Protein AF-A0A7V4FZF6-F1 (afdb_monomer_lite)

Sequence (382 aa):
MSPEEKLYRQLHELSMNMWWAWNPSVIKLFRDLDPEGFRASKHNPLKVVKSLTPERVRALAQDAALRARADRVYREFHAYVSPNAHTWAQTEAAPLRVRPVAYFSAEFGIHESLPIYSGGLGVLAGDHIKTASDLGLALVAVGLFYRESYFRQQIDAEGYQHAEYVTASEEFLAATRKLGPDGRPVMIHLPLGRERLFAQVWQVNVGRNQLLLLDTDVESNTPENRKLSARLYFGDQHTRIRQELLLGVGGIRALRASGIEWSGLHLNEGHSAFATLEYARLRMEETGADFWSVAQDVAQSTVFTNVSLRSPMFFIARATAPMLPAWVVPTKINSTLSRGSTQMGFTWKPLCTLRDGVIGSDCFAIHITDSRVNCLNDTRMI

Structure (mmCIF, N/CA/C/O backbone):
data_AF-A0A7V4FZF6-F1
#
_entry.id   AF-A0A7V4FZF6-F1
#
loop_
_atom_site.group_PDB
_atom_site.id
_atom_site.type_symbol
_atom_site.label_atom_id
_atom_site.label_alt_id
_atom_site.label_comp_id
_atom_site.label_asym_id
_atom_site.label_entity_id
_atom_site.label_seq_id
_atom_site.pdbx_PDB_ins_code
_atom_site.Cartn_x
_atom_site.Cartn_y
_atom_site.Cartn_z
_atom_site.occupancy
_atom_site.B_iso_or_equiv
_atom_site.auth_seq_id
_atom_site.auth_comp_id
_atom_site.auth_asym_id
_atom_site.auth_atom_id
_atom_site.pdbx_PDB_model_num
ATOM 1 N N . MET A 1 1 ? -5.448 -0.684 -31.779 1.00 84.44 1 MET A N 1
ATOM 2 C CA . MET A 1 1 ? -4.282 -0.472 -30.905 1.00 84.44 1 MET A CA 1
ATOM 3 C C . MET A 1 1 ? -3.060 -0.946 -31.662 1.00 84.44 1 MET A C 1
ATOM 5 O O . MET A 1 1 ? -3.049 -2.098 -32.092 1.00 84.44 1 MET A O 1
ATOM 9 N N . SER A 1 2 ? -2.106 -0.055 -31.906 1.00 92.94 2 SER A N 1
ATOM 10 C CA . SER A 1 2 ? -0.858 -0.388 -32.592 1.00 92.94 2 SER A CA 1
ATOM 11 C C . SER A 1 2 ? 0.021 -1.320 -31.729 1.00 92.94 2 SER A C 1
ATOM 13 O O . SER A 1 2 ? -0.226 -1.456 -30.523 1.00 92.94 2 SER A O 1
ATOM 15 N N . PRO A 1 3 ? 1.039 -1.997 -32.297 1.00 92.94 3 PRO A N 1
ATOM 16 C CA . PRO A 1 3 ? 1.979 -2.800 -31.513 1.00 92.94 3 PRO A CA 1
ATOM 17 C C . PRO A 1 3 ? 2.702 -2.002 -30.419 1.00 92.94 3 PRO A C 1
ATOM 19 O O . PRO A 1 3 ? 2.937 -2.536 -29.336 1.00 92.94 3 PRO A O 1
ATOM 22 N N . GLU A 1 4 ? 3.021 -0.733 -30.684 1.00 95.44 4 GLU A N 1
ATOM 23 C CA . GLU A 1 4 ? 3.663 0.181 -29.734 1.00 95.44 4 GLU A CA 1
ATOM 24 C C . GLU A 1 4 ? 2.740 0.510 -28.562 1.00 95.44 4 GLU A C 1
ATOM 26 O O . GLU A 1 4 ? 3.126 0.348 -27.404 1.00 95.44 4 GLU A O 1
ATOM 31 N N . GLU A 1 5 ? 1.503 0.918 -28.863 1.00 95.38 5 GLU A N 1
ATOM 32 C CA . GLU A 1 5 ? 0.486 1.236 -27.858 1.00 95.38 5 GLU A CA 1
ATOM 33 C C . GLU A 1 5 ? 0.194 0.021 -26.973 1.00 95.38 5 GLU A C 1
ATOM 35 O O . GLU A 1 5 ? 0.101 0.140 -25.750 1.00 95.38 5 GLU A O 1
ATOM 40 N N . LYS A 1 6 ? 0.099 -1.167 -27.588 1.00 96.62 6 LYS A N 1
ATOM 41 C CA . LYS A 1 6 ? -0.104 -2.429 -26.874 1.00 96.62 6 LYS A CA 1
ATOM 42 C C . LYS A 1 6 ? 1.040 -2.698 -25.898 1.00 96.62 6 LYS A C 1
ATOM 44 O O . LYS A 1 6 ? 0.777 -2.940 -24.722 1.00 96.62 6 LYS A O 1
ATOM 49 N N . LEU A 1 7 ? 2.285 -2.660 -26.379 1.00 96.81 7 LEU A N 1
ATOM 50 C CA . LEU A 1 7 ? 3.464 -2.958 -25.568 1.00 96.81 7 LEU A CA 1
ATOM 51 C C . LEU A 1 7 ? 3.586 -1.974 -24.402 1.00 96.81 7 LEU A C 1
ATOM 53 O O . LEU A 1 7 ? 3.726 -2.400 -23.257 1.00 96.81 7 LEU A O 1
ATOM 57 N N . TYR A 1 8 ? 3.487 -0.671 -24.675 1.00 97.19 8 TYR A N 1
ATOM 58 C CA . TYR A 1 8 ? 3.593 0.352 -23.638 1.00 97.19 8 TYR A CA 1
ATOM 59 C C . TYR A 1 8 ? 2.521 0.173 -22.562 1.00 97.19 8 TYR A C 1
ATOM 61 O O . TYR A 1 8 ? 2.835 0.170 -21.374 1.00 97.19 8 TYR A O 1
ATOM 69 N N . ARG A 1 9 ? 1.265 -0.057 -22.967 1.00 97.25 9 ARG A N 1
ATOM 70 C CA . ARG A 1 9 ? 0.163 -0.303 -22.033 1.00 97.25 9 ARG A CA 1
ATOM 71 C C . ARG A 1 9 ? 0.424 -1.518 -21.141 1.00 97.25 9 ARG A C 1
ATOM 73 O O . ARG A 1 9 ? 0.229 -1.426 -19.933 1.00 97.25 9 ARG A O 1
ATOM 80 N N . GLN A 1 10 ? 0.879 -2.634 -21.712 1.00 97.75 10 GLN A N 1
ATOM 81 C CA . GLN A 1 10 ? 1.191 -3.845 -20.945 1.00 97.75 10 GLN A CA 1
ATOM 82 C C . GLN A 1 10 ? 2.297 -3.596 -19.918 1.00 97.75 10 GLN A C 1
ATOM 84 O O . GLN A 1 10 ? 2.154 -3.971 -18.756 1.00 97.75 10 GLN A O 1
ATOM 89 N N . LEU A 1 11 ? 3.383 -2.941 -20.336 1.00 97.81 11 LEU A N 1
ATOM 90 C CA . LEU A 1 11 ? 4.498 -2.600 -19.455 1.00 97.81 11 LEU A CA 1
ATOM 91 C C . LEU A 1 11 ? 4.063 -1.640 -18.343 1.00 97.81 11 LEU A C 1
ATOM 93 O O . LEU A 1 11 ? 4.408 -1.849 -17.182 1.00 97.81 11 LEU A O 1
ATOM 97 N N . HIS A 1 12 ? 3.264 -0.626 -18.675 1.00 97.50 12 HIS A N 1
ATOM 98 C CA . HIS A 1 12 ? 2.734 0.317 -17.699 1.00 97.50 12 HIS A CA 1
ATOM 99 C C . HIS A 1 12 ? 1.838 -0.383 -16.668 1.00 97.50 12 HIS A C 1
ATOM 101 O O . HIS A 1 12 ? 2.064 -0.245 -15.468 1.00 97.50 12 HIS A O 1
ATOM 107 N N . GLU A 1 13 ? 0.865 -1.188 -17.100 1.00 97.69 13 GLU A N 1
ATOM 108 C CA . GLU A 1 13 ? -0.014 -1.926 -16.184 1.00 97.69 13 GLU A CA 1
ATOM 109 C C . GLU A 1 13 ? 0.764 -2.900 -15.284 1.00 97.69 13 GLU A C 1
ATOM 111 O O . GLU A 1 13 ? 0.524 -2.931 -14.077 1.00 97.69 13 GLU A O 1
ATOM 116 N N . LEU A 1 14 ? 1.745 -3.628 -15.835 1.00 98.19 14 LEU A N 1
ATOM 117 C CA . LEU A 1 14 ? 2.634 -4.491 -15.048 1.00 98.19 14 LEU A CA 1
ATOM 118 C C . LEU A 1 14 ? 3.447 -3.694 -14.022 1.00 98.19 14 LEU A C 1
ATOM 120 O O . LEU A 1 14 ? 3.648 -4.173 -12.912 1.00 98.19 14 LEU A O 1
ATOM 124 N N . SER A 1 15 ? 3.897 -2.483 -14.361 1.00 97.62 15 SER A N 1
ATOM 125 C CA . SER A 1 15 ? 4.677 -1.634 -13.450 1.00 97.62 15 SER A CA 1
ATOM 126 C C . SER A 1 15 ? 3.854 -1.046 -12.295 1.00 97.62 15 SER A C 1
ATOM 128 O O . SER A 1 15 ? 4.404 -0.771 -11.228 1.00 97.62 15 SER A O 1
ATOM 130 N N . MET A 1 16 ? 2.537 -0.900 -12.482 1.00 97.56 16 MET A N 1
ATOM 131 C CA . MET A 1 16 ? 1.608 -0.318 -11.503 1.00 97.56 16 MET A CA 1
ATOM 132 C C . MET A 1 16 ? 1.084 -1.318 -10.459 1.00 97.56 16 MET A C 1
ATOM 134 O O . MET A 1 16 ? 0.382 -0.917 -9.530 1.00 97.56 16 MET A O 1
ATOM 138 N N . ASN A 1 17 ? 1.400 -2.610 -10.581 1.00 98.12 17 ASN A N 1
ATOM 139 C CA . ASN A 1 17 ? 1.066 -3.621 -9.578 1.00 98.12 17 ASN A CA 1
ATOM 140 C C . ASN A 1 17 ? 2.342 -4.252 -9.023 1.00 98.12 17 ASN A C 1
ATOM 142 O O . ASN A 1 17 ? 3.091 -4.880 -9.761 1.00 98.12 17 ASN A O 1
ATOM 146 N N . MET A 1 18 ? 2.551 -4.160 -7.710 1.00 97.75 18 MET A N 1
ATOM 147 C CA . MET A 1 18 ? 3.770 -4.607 -7.032 1.00 97.75 18 MET A CA 1
ATOM 148 C C . MET A 1 18 ? 4.037 -6.116 -7.132 1.00 97.75 18 MET A C 1
ATOM 150 O O . MET A 1 18 ? 5.087 -6.543 -6.668 1.00 97.75 18 MET A O 1
ATOM 154 N N . TRP A 1 19 ? 3.162 -6.922 -7.751 1.00 97.75 19 TRP A N 1
ATOM 155 C CA . TRP A 1 19 ? 3.433 -8.332 -8.078 1.00 97.75 19 TRP A CA 1
ATOM 156 C C . TRP A 1 19 ? 4.779 -8.543 -8.772 1.00 97.75 19 TRP A C 1
ATOM 158 O O . TRP A 1 19 ? 5.448 -9.554 -8.558 1.00 97.75 19 TRP A O 1
ATOM 168 N N . TRP A 1 20 ? 5.218 -7.561 -9.566 1.00 97.06 20 TRP A N 1
ATOM 169 C CA . TRP A 1 20 ? 6.539 -7.591 -10.181 1.00 97.06 20 TRP A CA 1
ATOM 170 C C . TRP A 1 20 ? 7.672 -7.747 -9.157 1.00 97.06 20 TRP A C 1
ATOM 172 O O . TRP A 1 20 ? 8.691 -8.333 -9.497 1.00 97.06 20 TRP A O 1
ATOM 182 N N . ALA A 1 21 ? 7.510 -7.284 -7.914 1.00 96.44 21 ALA A N 1
ATOM 183 C CA . ALA A 1 21 ? 8.571 -7.256 -6.906 1.00 96.44 21 ALA A CA 1
ATOM 184 C C . ALA A 1 21 ? 9.007 -8.648 -6.422 1.00 96.44 21 ALA A C 1
ATOM 186 O O . ALA A 1 21 ? 10.107 -8.781 -5.892 1.00 96.44 21 ALA A O 1
ATOM 187 N N . TRP A 1 22 ? 8.182 -9.682 -6.610 1.00 96.56 22 TRP A N 1
ATOM 188 C CA . TRP A 1 22 ? 8.540 -11.072 -6.294 1.00 96.56 22 TRP A CA 1
ATOM 189 C C . TRP A 1 22 ? 8.319 -12.035 -7.463 1.00 96.56 22 TRP A C 1
ATOM 191 O O . TRP A 1 22 ? 8.412 -13.247 -7.286 1.00 96.56 22 TRP A O 1
ATOM 201 N N . ASN A 1 23 ? 8.076 -11.518 -8.674 1.00 97.44 23 ASN A N 1
ATOM 202 C CA . ASN A 1 23 ? 7.951 -12.333 -9.878 1.00 97.44 23 ASN A CA 1
ATOM 203 C C . ASN A 1 23 ? 9.214 -12.228 -10.761 1.00 97.44 23 ASN A C 1
ATOM 205 O O . ASN A 1 23 ? 9.406 -11.216 -11.447 1.00 97.44 23 ASN A O 1
ATOM 209 N N . PRO A 1 24 ? 10.053 -13.281 -10.837 1.00 96.44 24 PRO A N 1
ATOM 210 C CA . PRO A 1 24 ? 11.297 -13.249 -11.609 1.00 96.44 24 PRO A CA 1
ATOM 211 C C . PRO A 1 24 ? 11.111 -12.957 -13.103 1.00 96.44 24 PRO A C 1
ATOM 213 O O . PRO A 1 24 ? 11.955 -12.292 -13.708 1.00 96.44 24 PRO A O 1
ATOM 216 N N . SER A 1 25 ? 10.013 -13.424 -13.708 1.00 96.25 25 SER A N 1
ATOM 217 C CA . SER A 1 25 ? 9.720 -13.205 -15.129 1.00 96.25 25 SER A CA 1
ATOM 218 C C . SER A 1 25 ? 9.435 -11.735 -15.425 1.00 96.25 25 SER A C 1
ATOM 220 O O . SER A 1 25 ? 9.904 -11.215 -16.439 1.00 96.25 25 SER A O 1
ATOM 222 N N . VAL A 1 26 ? 8.712 -11.054 -14.531 1.00 96.94 26 VAL A N 1
ATOM 223 C CA . VAL A 1 26 ? 8.414 -9.623 -14.666 1.00 96.94 26 VAL A CA 1
ATOM 224 C C . VAL A 1 26 ? 9.675 -8.787 -14.426 1.00 96.94 26 VAL A C 1
ATOM 226 O O . VAL A 1 26 ? 9.982 -7.903 -15.223 1.00 96.94 26 VAL A O 1
ATOM 229 N N . ILE A 1 27 ? 10.463 -9.106 -13.390 1.00 96.44 27 ILE A N 1
ATOM 230 C CA . ILE A 1 27 ? 11.740 -8.421 -13.107 1.00 96.44 27 ILE A CA 1
ATOM 231 C C . ILE A 1 27 ? 12.683 -8.532 -14.307 1.00 96.44 27 ILE A C 1
ATOM 233 O O . ILE A 1 27 ? 13.298 -7.546 -14.715 1.00 96.44 27 ILE A O 1
ATOM 237 N N . LYS A 1 28 ? 12.807 -9.734 -14.884 1.00 96.19 28 LYS A N 1
ATOM 238 C CA . LYS A 1 28 ? 13.642 -9.959 -16.065 1.00 96.19 28 LYS A CA 1
ATOM 239 C C . LYS A 1 28 ? 13.146 -9.150 -17.262 1.00 96.19 28 LYS A C 1
ATOM 241 O O . LYS A 1 28 ? 13.963 -8.539 -17.938 1.00 96.19 28 LYS A O 1
ATOM 246 N N . LEU A 1 29 ? 11.829 -9.099 -17.489 1.00 96.81 29 LEU A N 1
ATOM 247 C CA . LEU A 1 29 ? 11.247 -8.300 -18.567 1.00 96.81 29 LEU A CA 1
ATOM 248 C C . LEU A 1 29 ? 11.692 -6.836 -18.476 1.00 96.81 29 LEU A C 1
ATOM 250 O O . LEU A 1 29 ? 12.232 -6.332 -19.452 1.00 96.81 29 LEU A O 1
ATOM 254 N N . PHE A 1 30 ? 11.531 -6.182 -17.320 1.00 96.75 30 PHE A N 1
ATOM 255 C CA . PHE A 1 30 ? 11.910 -4.771 -17.156 1.00 96.75 30 PHE A CA 1
ATOM 256 C C . PHE A 1 30 ? 13.418 -4.532 -17.228 1.00 96.75 30 PHE A C 1
ATOM 258 O O . PHE A 1 30 ? 13.849 -3.552 -17.832 1.00 96.75 30 PHE A O 1
ATOM 265 N N . ARG A 1 31 ? 14.220 -5.444 -16.672 1.00 94.94 31 ARG A N 1
ATOM 266 C CA . ARG A 1 31 ? 15.683 -5.389 -16.776 1.00 94.94 31 ARG A CA 1
ATOM 267 C C . ARG A 1 31 ? 16.157 -5.441 -18.226 1.00 94.94 31 ARG A C 1
ATOM 269 O O . ARG A 1 31 ? 17.085 -4.726 -18.574 1.00 94.94 31 ARG A O 1
ATOM 276 N N . ASP A 1 32 ? 15.525 -6.267 -19.057 1.00 91.94 32 ASP A N 1
ATOM 277 C CA . ASP A 1 32 ? 15.916 -6.452 -20.456 1.00 91.94 32 ASP A CA 1
ATOM 278 C C . ASP A 1 32 ? 15.483 -5.273 -21.358 1.00 91.94 32 ASP A C 1
ATOM 280 O O . ASP A 1 32 ? 16.021 -5.123 -22.454 1.00 91.94 32 ASP A O 1
ATOM 284 N N . LEU A 1 33 ? 14.533 -4.425 -20.928 1.00 93.19 33 LEU A N 1
ATOM 285 C CA . LEU A 1 33 ? 14.129 -3.227 -21.686 1.00 93.19 33 LEU A CA 1
ATOM 286 C C . LEU A 1 33 ? 15.242 -2.175 -21.730 1.00 93.19 33 LEU A C 1
ATOM 288 O O . LEU A 1 33 ? 15.509 -1.581 -22.782 1.00 93.19 33 LEU A O 1
ATOM 292 N N . ASP A 1 34 ? 15.845 -1.940 -20.567 1.00 92.50 34 ASP A N 1
ATOM 293 C CA . ASP A 1 34 ? 16.907 -0.968 -20.331 1.00 92.50 34 ASP A CA 1
ATOM 294 C C . ASP A 1 34 ? 17.693 -1.368 -19.064 1.00 92.50 34 ASP A C 1
ATOM 296 O O . ASP A 1 34 ? 17.324 -0.975 -17.952 1.00 92.50 34 ASP A O 1
ATOM 300 N N . PRO A 1 35 ? 18.761 -2.180 -19.193 1.00 93.44 35 PRO A N 1
ATOM 301 C CA . PRO A 1 35 ? 19.527 -2.653 -18.042 1.00 93.44 35 PRO A CA 1
ATOM 302 C C . PRO A 1 35 ? 20.170 -1.531 -17.222 1.00 93.44 35 PRO A C 1
ATOM 304 O O . PRO A 1 35 ? 20.305 -1.663 -16.003 1.00 93.44 35 PRO A O 1
ATOM 307 N N . GLU A 1 36 ? 20.587 -0.444 -17.874 1.00 93.88 36 GLU A N 1
ATOM 308 C CA . GLU A 1 36 ? 21.226 0.695 -17.215 1.00 93.88 36 GLU A CA 1
ATOM 309 C C . GLU A 1 36 ? 20.186 1.563 -16.514 1.00 93.88 36 GLU A C 1
ATOM 311 O O . GLU A 1 36 ? 20.330 1.828 -15.318 1.00 93.88 36 GLU A O 1
ATOM 316 N N . GLY A 1 37 ? 19.092 1.904 -17.202 1.00 93.38 37 GLY A N 1
ATOM 317 C CA . GLY A 1 37 ? 17.958 2.613 -16.612 1.00 93.38 37 GLY A CA 1
ATOM 318 C C . GLY A 1 37 ? 17.338 1.846 -15.443 1.00 93.38 37 GLY A C 1
ATOM 319 O O . GLY A 1 37 ? 17.031 2.436 -14.405 1.00 93.38 37 GLY A O 1
ATOM 320 N N . PHE A 1 38 ? 17.236 0.517 -15.536 1.00 94.62 38 PHE A N 1
ATOM 321 C CA . PHE A 1 38 ? 16.729 -0.311 -14.443 1.00 94.62 38 PHE A CA 1
ATOM 322 C C . PHE A 1 38 ? 17.627 -0.231 -13.201 1.00 94.62 38 PHE A C 1
ATOM 324 O O . PHE A 1 38 ? 17.110 0.014 -12.111 1.00 94.62 38 PHE A O 1
ATOM 331 N N . ARG A 1 39 ? 18.959 -0.324 -13.342 1.00 94.06 39 ARG A N 1
ATOM 332 C CA . ARG A 1 39 ? 19.893 -0.128 -12.213 1.00 94.06 39 ARG A CA 1
ATOM 333 C C . ARG A 1 39 ? 19.836 1.300 -11.663 1.00 94.06 39 ARG A C 1
ATOM 335 O O . ARG A 1 39 ? 19.697 1.484 -10.456 1.00 94.06 39 ARG A O 1
ATOM 342 N N . ALA A 1 40 ? 19.886 2.308 -12.536 1.00 92.25 40 ALA A N 1
ATOM 343 C CA . ALA A 1 40 ? 19.861 3.721 -12.150 1.00 92.25 40 ALA A CA 1
ATOM 344 C C . ALA A 1 40 ? 18.563 4.111 -11.421 1.00 92.25 40 ALA A C 1
ATOM 346 O O . ALA A 1 40 ? 18.566 4.946 -10.517 1.00 92.25 40 ALA A O 1
ATOM 347 N N . SER A 1 41 ? 17.448 3.464 -11.765 1.00 91.44 41 SER A N 1
ATOM 348 C CA . SER A 1 41 ? 16.143 3.693 -11.141 1.00 91.44 41 SER A CA 1
ATOM 349 C C . SER A 1 41 ? 15.970 3.060 -9.754 1.00 91.44 41 SER A C 1
ATOM 351 O O . SER A 1 41 ? 14.911 3.263 -9.150 1.00 91.44 41 SER A O 1
ATOM 353 N N . LYS A 1 42 ? 16.976 2.321 -9.252 1.00 90.38 42 LYS A N 1
ATOM 354 C CA . LYS A 1 42 ? 16.853 1.390 -8.114 1.00 90.38 42 LYS A CA 1
ATOM 355 C C . LYS A 1 42 ? 15.764 0.345 -8.366 1.00 90.38 42 LYS A C 1
ATOM 357 O O . LYS A 1 42 ? 14.795 0.224 -7.618 1.00 90.38 42 LYS A O 1
ATOM 362 N N . HIS A 1 43 ? 15.878 -0.313 -9.518 1.00 94.38 43 HIS A N 1
ATOM 363 C CA . HIS A 1 43 ? 15.018 -1.417 -9.934 1.00 94.38 43 HIS A CA 1
ATOM 364 C C . HIS A 1 43 ? 13.519 -1.075 -9.916 1.00 94.38 43 HIS A C 1
ATOM 366 O O . HIS A 1 43 ? 12.700 -1.929 -9.592 1.00 94.38 43 HIS A O 1
ATOM 372 N N . ASN A 1 44 ? 13.142 0.169 -10.244 1.00 94.81 44 ASN A N 1
ATOM 373 C CA . ASN A 1 44 ? 11.750 0.620 -10.278 1.00 94.81 44 ASN A CA 1
ATOM 374 C C . ASN A 1 44 ? 11.201 0.515 -11.716 1.00 94.81 44 ASN A C 1
ATOM 376 O O . ASN A 1 44 ? 11.546 1.348 -12.561 1.00 94.81 44 ASN A O 1
ATOM 380 N N . PRO A 1 45 ? 10.308 -0.450 -12.012 1.00 96.25 45 PRO A N 1
ATOM 381 C CA . PRO A 1 45 ? 9.746 -0.625 -13.347 1.00 96.25 45 PRO A CA 1
ATOM 382 C C . PRO A 1 45 ? 9.005 0.595 -13.883 1.00 96.25 45 PRO A C 1
ATOM 384 O O . PRO A 1 45 ? 9.105 0.894 -15.069 1.00 96.25 45 PRO A O 1
ATOM 387 N N . LEU A 1 46 ? 8.282 1.322 -13.028 1.00 96.12 46 LEU A N 1
ATOM 388 C CA . LEU A 1 46 ? 7.492 2.477 -13.450 1.00 96.12 46 LEU A CA 1
ATOM 389 C C . LEU A 1 46 ? 8.398 3.615 -13.927 1.00 96.12 46 LEU A C 1
ATOM 391 O O . LEU A 1 46 ? 8.099 4.252 -14.934 1.00 96.12 46 LEU A O 1
ATOM 395 N N . LYS A 1 47 ? 9.539 3.826 -13.255 1.00 95.31 47 LYS A N 1
ATOM 396 C CA . LYS A 1 47 ? 10.568 4.771 -13.719 1.00 95.31 47 LYS A CA 1
ATOM 397 C C . LYS A 1 47 ? 11.101 4.383 -15.092 1.00 95.31 47 LYS A C 1
ATOM 399 O O . LYS A 1 47 ? 11.149 5.242 -15.963 1.00 95.31 47 LYS A O 1
ATOM 404 N N . VAL A 1 48 ? 11.438 3.104 -15.290 1.00 95.56 48 VAL A N 1
ATOM 405 C CA . VAL A 1 48 ? 11.928 2.605 -16.586 1.00 95.56 48 VAL A CA 1
ATOM 406 C C . VAL A 1 48 ? 10.893 2.817 -17.684 1.00 95.56 48 VAL A C 1
ATOM 408 O O . VAL A 1 48 ? 11.230 3.328 -18.742 1.00 95.56 48 VAL A O 1
ATOM 411 N N . VAL A 1 49 ? 9.625 2.472 -17.446 1.00 95.88 49 VAL A N 1
ATOM 412 C CA . VAL A 1 49 ? 8.559 2.647 -18.448 1.00 95.88 49 VAL A CA 1
ATOM 413 C C . VAL A 1 49 ? 8.349 4.119 -18.789 1.00 95.88 49 VAL A C 1
ATOM 415 O O . VAL A 1 49 ? 8.217 4.459 -19.964 1.00 95.88 49 VAL A O 1
ATOM 418 N N . LYS A 1 50 ? 8.339 4.998 -17.783 1.00 94.56 50 LYS A N 1
ATOM 419 C CA . LYS A 1 50 ? 8.159 6.440 -17.985 1.00 94.56 50 LYS A CA 1
ATOM 420 C C . LYS A 1 50 ? 9.347 7.112 -18.670 1.00 94.56 50 LYS A C 1
ATOM 422 O O . LYS A 1 50 ? 9.147 8.127 -19.325 1.00 94.56 50 LYS A O 1
ATOM 427 N N . SER A 1 51 ? 10.553 6.553 -18.565 1.00 93.56 51 SER A N 1
ATOM 428 C CA . SER A 1 51 ? 11.735 7.084 -19.250 1.00 93.56 51 SER A CA 1
ATOM 429 C C . SER A 1 51 ? 11.859 6.644 -20.714 1.00 93.56 51 SER A C 1
ATOM 431 O O . SER A 1 51 ? 12.743 7.134 -21.415 1.00 93.56 51 SER A O 1
ATOM 433 N N . LEU A 1 52 ? 11.009 5.732 -21.208 1.00 93.44 52 LEU A N 1
ATOM 434 C CA . LEU A 1 52 ? 11.050 5.302 -22.609 1.00 93.44 52 LEU A CA 1
ATOM 435 C C . LEU A 1 52 ? 10.537 6.407 -23.540 1.00 93.44 52 LEU A C 1
ATOM 437 O O . LEU A 1 52 ? 9.387 6.832 -23.448 1.00 93.44 52 LEU A O 1
ATOM 441 N N . THR A 1 53 ? 11.363 6.811 -24.505 1.00 94.75 53 THR A N 1
ATOM 442 C CA . THR A 1 53 ? 10.937 7.720 -25.577 1.00 94.75 53 THR A CA 1
ATOM 443 C C . THR A 1 53 ? 10.026 7.008 -26.588 1.00 94.75 53 THR A C 1
ATOM 445 O O . THR A 1 53 ? 10.127 5.785 -26.752 1.00 94.75 53 THR A O 1
ATOM 448 N N . PRO A 1 54 ? 9.171 7.733 -27.336 1.00 94.69 54 PRO A N 1
ATOM 449 C CA . PRO A 1 54 ? 8.358 7.142 -28.404 1.00 94.69 54 PRO A CA 1
ATOM 450 C C . PRO A 1 54 ? 9.183 6.370 -29.447 1.00 94.69 54 PRO A C 1
ATOM 452 O O . PRO A 1 54 ? 8.748 5.342 -29.965 1.00 94.69 54 PRO A O 1
ATOM 455 N N . GLU A 1 55 ? 10.396 6.831 -29.752 1.00 95.19 55 GLU A N 1
ATOM 456 C CA . GLU A 1 55 ? 11.353 6.165 -30.645 1.00 95.19 55 GLU A CA 1
ATOM 457 C C . GLU A 1 55 ? 11.813 4.833 -30.050 1.00 95.19 55 GLU A C 1
ATOM 459 O O . GLU A 1 55 ? 11.845 3.815 -30.746 1.00 95.19 55 GLU A O 1
ATOM 464 N N . ARG A 1 56 ? 12.125 4.816 -28.747 1.00 94.56 56 ARG A N 1
ATOM 465 C CA . ARG A 1 56 ? 12.547 3.603 -28.048 1.00 94.56 56 ARG A CA 1
ATOM 466 C C . ARG A 1 56 ? 11.416 2.582 -27.978 1.00 94.56 56 ARG A C 1
ATOM 468 O O . ARG A 1 56 ? 11.667 1.409 -28.236 1.00 94.56 56 ARG A O 1
ATOM 475 N N . VAL A 1 57 ? 10.182 3.009 -27.699 1.00 95.00 57 VAL A N 1
ATOM 476 C CA . VAL A 1 57 ? 9.007 2.117 -27.710 1.00 95.00 57 VAL A CA 1
ATOM 477 C C . VAL A 1 57 ? 8.788 1.524 -29.103 1.00 95.00 57 VAL A C 1
ATOM 479 O O . VAL A 1 57 ? 8.593 0.315 -29.212 1.00 95.00 57 VAL A O 1
ATOM 482 N N . ARG A 1 58 ? 8.892 2.331 -30.170 1.00 95.19 58 ARG A N 1
ATOM 483 C CA . ARG A 1 58 ? 8.814 1.851 -31.563 1.00 95.19 58 ARG A CA 1
ATOM 484 C C . ARG A 1 58 ? 9.863 0.782 -31.865 1.00 95.19 58 ARG A C 1
ATOM 486 O O . ARG A 1 58 ? 9.521 -0.265 -32.405 1.00 95.19 58 ARG A O 1
ATOM 493 N N . ALA A 1 59 ? 11.116 1.008 -31.471 1.00 94.81 59 ALA A N 1
ATOM 494 C CA . ALA A 1 59 ? 12.189 0.032 -31.660 1.00 94.81 59 ALA A CA 1
ATOM 495 C C . ALA A 1 59 ? 11.935 -1.271 -30.877 1.00 94.81 59 ALA A C 1
ATOM 497 O O . ALA A 1 59 ? 12.051 -2.362 -31.429 1.00 94.81 59 ALA A O 1
ATOM 498 N N . LEU A 1 60 ? 11.525 -1.171 -29.608 1.00 94.56 60 LEU A N 1
ATOM 499 C CA . LEU A 1 60 ? 11.196 -2.331 -28.770 1.00 94.56 60 LEU A CA 1
ATOM 500 C C . LEU A 1 60 ? 9.993 -3.118 -29.318 1.00 94.56 60 LEU A C 1
ATOM 502 O O . LEU A 1 60 ? 9.975 -4.345 -29.260 1.00 94.56 60 LEU A O 1
ATOM 506 N N . ALA A 1 61 ? 9.003 -2.434 -29.893 1.00 94.88 61 ALA A N 1
ATOM 507 C CA . ALA A 1 61 ? 7.832 -3.065 -30.497 1.00 94.88 61 ALA A CA 1
ATOM 508 C C . ALA A 1 61 ? 8.154 -3.852 -31.783 1.00 94.88 61 ALA A C 1
ATOM 510 O O . ALA A 1 61 ? 7.364 -4.709 -32.183 1.00 94.88 61 ALA A O 1
ATOM 511 N N . GLN A 1 62 ? 9.304 -3.610 -32.420 1.00 95.06 62 GLN A N 1
ATOM 512 C CA . GLN A 1 62 ? 9.767 -4.397 -33.569 1.00 95.06 62 GLN A CA 1
ATOM 513 C C . GLN A 1 62 ? 10.423 -5.723 -33.148 1.00 95.06 62 GLN A C 1
ATOM 515 O O . GLN A 1 62 ? 10.411 -6.680 -33.924 1.00 95.06 62 GLN A O 1
ATOM 520 N N . ASP A 1 63 ? 10.912 -5.838 -31.908 1.00 95.25 63 ASP A N 1
ATOM 521 C CA . ASP A 1 63 ? 11.467 -7.083 -31.369 1.00 95.25 63 ASP A CA 1
ATOM 522 C C . ASP A 1 63 ? 10.343 -8.101 -31.083 1.00 95.25 63 ASP A C 1
ATOM 524 O O . ASP A 1 63 ? 9.574 -8.008 -30.118 1.00 95.25 63 ASP A O 1
ATOM 528 N N . ALA A 1 64 ? 10.235 -9.112 -31.949 1.00 94.75 64 ALA A N 1
ATOM 529 C CA . ALA A 1 64 ? 9.251 -10.183 -31.816 1.00 94.75 64 ALA A CA 1
ATOM 530 C C . ALA A 1 64 ? 9.456 -11.032 -30.548 1.00 94.75 64 ALA A C 1
ATOM 532 O O . ALA A 1 64 ? 8.474 -11.457 -29.934 1.00 94.75 64 ALA A O 1
ATOM 533 N N . ALA A 1 65 ? 10.704 -11.254 -30.127 1.00 95.00 65 ALA A N 1
ATOM 534 C CA . ALA A 1 65 ? 11.008 -12.048 -28.945 1.00 95.00 65 ALA A CA 1
ATOM 535 C C . ALA A 1 65 ? 10.622 -11.299 -27.665 1.00 95.00 65 ALA A C 1
ATOM 537 O O . ALA A 1 65 ? 10.058 -11.903 -26.749 1.00 95.00 65 ALA A O 1
ATOM 538 N N . LEU A 1 66 ? 10.883 -9.990 -27.596 1.00 94.81 66 LEU A N 1
ATOM 539 C CA . LEU A 1 66 ? 10.442 -9.150 -26.482 1.00 94.81 66 LEU A CA 1
ATOM 540 C C . LEU A 1 66 ? 8.916 -9.111 -26.381 1.00 94.81 66 LEU A C 1
ATOM 542 O O . LEU A 1 66 ? 8.378 -9.360 -25.302 1.00 94.81 66 LEU A O 1
ATOM 546 N N . ARG A 1 67 ? 8.213 -8.868 -27.495 1.00 95.19 67 ARG A N 1
ATOM 547 C CA . ARG A 1 67 ? 6.741 -8.856 -27.508 1.00 95.19 67 ARG A CA 1
ATOM 548 C C . ARG A 1 67 ? 6.146 -10.180 -27.047 1.00 95.19 67 ARG A C 1
ATOM 550 O O . ARG A 1 67 ? 5.239 -10.176 -26.223 1.00 95.19 67 ARG A O 1
ATOM 557 N N . ALA A 1 68 ? 6.686 -11.309 -27.507 1.00 96.12 68 ALA A N 1
ATOM 558 C CA . ALA A 1 68 ? 6.233 -12.626 -27.064 1.00 96.12 68 ALA A CA 1
ATOM 559 C C . ALA A 1 68 ? 6.430 -12.832 -25.550 1.00 96.12 68 ALA A C 1
ATOM 561 O O . ALA A 1 68 ? 5.562 -13.404 -24.886 1.00 96.12 68 ALA A O 1
ATOM 562 N N . ARG A 1 69 ? 7.543 -12.340 -24.979 1.00 96.44 69 ARG A N 1
ATOM 563 C CA . ARG A 1 69 ? 7.767 -12.358 -23.522 1.00 96.44 69 ARG A CA 1
ATOM 564 C C . ARG A 1 69 ? 6.779 -11.453 -22.785 1.00 96.44 69 ARG A C 1
ATOM 566 O O . ARG A 1 69 ? 6.191 -11.911 -21.809 1.00 96.44 69 ARG A O 1
ATOM 573 N N . ALA A 1 70 ? 6.571 -10.224 -23.257 1.00 97.31 70 ALA A N 1
ATOM 574 C CA . ALA A 1 70 ? 5.617 -9.284 -22.668 1.00 97.31 70 ALA A CA 1
ATOM 575 C C . ALA A 1 70 ? 4.188 -9.850 -22.686 1.00 97.31 70 ALA A C 1
ATOM 577 O O . ALA A 1 70 ? 3.532 -9.883 -21.650 1.00 97.31 70 ALA A O 1
ATOM 578 N N . ASP A 1 71 ? 3.744 -10.407 -23.816 1.00 97.81 71 ASP A N 1
ATOM 579 C CA . ASP A 1 71 ? 2.434 -11.050 -23.953 1.00 97.81 71 ASP A CA 1
ATOM 580 C C . ASP A 1 71 ? 2.270 -12.265 -23.031 1.00 97.81 71 ASP A C 1
ATOM 582 O O . ASP A 1 71 ? 1.187 -12.501 -22.491 1.00 97.81 71 ASP A O 1
ATOM 586 N N . ARG A 1 72 ? 3.327 -13.062 -22.838 1.00 98.00 72 ARG A N 1
ATOM 587 C CA . ARG A 1 72 ? 3.297 -14.189 -21.899 1.00 98.00 72 ARG A CA 1
ATOM 588 C C . ARG A 1 72 ? 3.150 -13.702 -20.457 1.00 98.00 72 ARG A C 1
ATOM 590 O O . ARG A 1 72 ? 2.205 -14.109 -19.792 1.00 98.00 72 ARG A O 1
ATOM 597 N N . VAL A 1 73 ? 4.031 -12.806 -20.013 1.00 98.00 73 VAL A N 1
ATOM 598 C CA . VAL A 1 73 ? 4.027 -12.266 -18.642 1.00 98.00 73 VAL A CA 1
ATOM 599 C C . VAL A 1 73 ? 2.722 -11.530 -18.339 1.00 98.00 73 VAL A C 1
ATOM 601 O O . VAL A 1 73 ? 2.162 -11.674 -17.259 1.00 98.00 73 VAL A O 1
ATOM 604 N N . TYR A 1 74 ? 2.190 -10.784 -19.305 1.00 98.25 74 TYR A N 1
ATOM 605 C CA . TYR A 1 74 ? 0.922 -10.082 -19.153 1.00 98.25 74 TYR A CA 1
ATOM 606 C C . TYR A 1 74 ? -0.266 -11.049 -19.019 1.00 98.25 74 TYR A C 1
ATOM 608 O O . TYR A 1 74 ? -1.147 -10.831 -18.191 1.00 98.25 74 TYR A O 1
ATOM 616 N N . ARG A 1 75 ? -0.282 -12.163 -19.769 1.00 98.12 75 ARG A N 1
ATOM 617 C CA . ARG A 1 75 ? -1.287 -13.225 -19.576 1.00 98.12 75 ARG A CA 1
ATOM 618 C C . ARG A 1 75 ? -1.153 -13.911 -18.219 1.00 98.12 75 ARG A C 1
ATOM 620 O O . ARG A 1 75 ? -2.170 -14.152 -17.579 1.00 98.12 75 ARG A O 1
ATOM 627 N N . GLU A 1 76 ? 0.071 -14.201 -17.779 1.00 97.50 76 GLU A N 1
ATOM 628 C CA . GLU A 1 76 ? 0.337 -14.759 -16.446 1.00 97.50 76 GLU A CA 1
ATOM 629 C C . GLU A 1 76 ? -0.159 -13.815 -15.343 1.00 97.50 76 GLU A C 1
ATOM 631 O O . GLU A 1 76 ? -0.828 -14.266 -14.418 1.00 97.50 76 GLU A O 1
ATOM 636 N N . PHE A 1 77 ? 0.090 -12.508 -15.475 1.00 98.19 77 PHE A N 1
ATOM 637 C CA . PHE A 1 77 ? -0.411 -11.491 -14.552 1.00 98.19 77 PHE A CA 1
ATOM 638 C C . PHE A 1 77 ? -1.936 -11.504 -14.463 1.00 98.19 77 PHE A C 1
ATOM 640 O O . PHE A 1 77 ? -2.479 -11.614 -13.369 1.00 98.19 77 PHE A O 1
ATOM 647 N N . HIS A 1 78 ? -2.632 -11.448 -15.601 1.00 97.62 78 HIS A N 1
ATOM 648 C CA . HIS A 1 78 ? -4.099 -11.455 -15.624 1.00 97.62 78 HIS A CA 1
ATOM 649 C C . HIS A 1 78 ? -4.698 -12.767 -15.120 1.00 97.62 78 HIS A C 1
ATOM 651 O O . HIS A 1 78 ? -5.721 -12.745 -14.440 1.00 97.62 78 HIS A O 1
ATOM 657 N N . ALA A 1 79 ? -4.055 -13.905 -15.393 1.00 96.50 79 ALA A N 1
ATOM 658 C CA . ALA A 1 79 ? -4.442 -15.185 -14.808 1.00 96.50 79 ALA A CA 1
ATOM 659 C C . ALA A 1 79 ? -4.230 -15.194 -13.287 1.00 96.50 79 ALA A C 1
ATOM 661 O O . ALA A 1 79 ? -5.076 -15.702 -12.555 1.00 96.50 79 ALA A O 1
ATOM 662 N N . TYR A 1 80 ? -3.136 -14.593 -12.808 1.00 96.62 80 TYR A N 1
ATOM 663 C CA . TYR A 1 80 ? -2.851 -14.442 -11.388 1.00 96.62 80 TYR A CA 1
ATOM 664 C C . TYR A 1 80 ? -3.908 -13.558 -10.713 1.00 96.62 80 TYR A C 1
ATOM 666 O O . TYR A 1 80 ? -4.615 -14.042 -9.836 1.00 96.62 80 TYR A O 1
ATOM 674 N N . VAL A 1 81 ? -4.096 -12.303 -11.130 1.00 95.75 81 VAL A N 1
ATOM 675 C CA . VAL A 1 81 ? -5.019 -11.371 -10.448 1.00 95.75 81 VAL A CA 1
ATOM 676 C C . VAL A 1 81 ? -6.504 -11.641 -10.705 1.00 95.75 81 VAL A C 1
ATOM 678 O O . VAL A 1 81 ? -7.354 -10.962 -10.131 1.00 95.75 81 VAL A O 1
ATOM 681 N N . SER A 1 82 ? -6.839 -12.616 -11.553 1.00 93.75 82 SER A N 1
ATOM 682 C CA . SER A 1 82 ? -8.226 -12.954 -11.865 1.00 93.75 82 SER A CA 1
ATOM 683 C C . SER A 1 82 ? -9.021 -13.316 -10.600 1.00 93.75 82 SER A C 1
ATOM 685 O O . SER A 1 82 ? -8.579 -14.171 -9.829 1.00 93.75 82 SER A O 1
ATOM 687 N N . PRO A 1 83 ? -10.246 -12.782 -10.420 1.00 85.31 83 PRO A N 1
ATOM 688 C CA . PRO A 1 83 ? -11.159 -13.223 -9.360 1.00 85.31 83 PRO A CA 1
ATOM 689 C C . PRO A 1 83 ? -11.533 -14.714 -9.432 1.00 85.31 83 PRO A C 1
ATOM 691 O O . PRO A 1 83 ? -12.001 -15.279 -8.442 1.00 85.31 83 PRO A O 1
ATOM 694 N N . ASN A 1 84 ? -11.330 -15.335 -10.600 1.00 85.44 84 ASN A N 1
ATOM 695 C CA . ASN A 1 84 ? -11.605 -16.746 -10.882 1.00 85.44 84 ASN A CA 1
ATOM 696 C C . ASN A 1 84 ? -10.337 -17.620 -10.834 1.00 85.44 84 ASN A C 1
ATOM 698 O O . ASN A 1 84 ? -10.364 -18.766 -11.284 1.00 85.44 84 ASN A O 1
ATOM 702 N N . ALA A 1 85 ? -9.209 -17.081 -10.359 1.00 87.31 85 ALA A N 1
ATOM 703 C CA . ALA A 1 85 ? -7.984 -17.852 -10.197 1.00 87.31 85 ALA A CA 1
ATOM 704 C C . ALA A 1 85 ? -8.181 -18.967 -9.159 1.00 87.31 85 ALA A C 1
ATOM 706 O O . ALA A 1 85 ? -8.706 -18.714 -8.078 1.00 87.31 85 ALA A O 1
ATOM 707 N N . HIS A 1 86 ? -7.701 -20.172 -9.480 1.00 88.06 86 HIS A N 1
ATOM 708 C CA . HIS A 1 86 ? -7.729 -21.330 -8.587 1.00 88.06 86 HIS A CA 1
ATOM 709 C C . HIS A 1 86 ? -6.649 -21.182 -7.517 1.00 88.06 86 HIS A C 1
ATOM 711 O O . HIS A 1 86 ? -5.501 -21.572 -7.726 1.00 88.06 86 HIS A O 1
ATOM 717 N N . THR A 1 87 ? -7.001 -20.559 -6.395 1.00 91.38 87 THR A N 1
ATOM 718 C CA . THR A 1 87 ? -6.087 -20.338 -5.268 1.00 91.38 87 THR A CA 1
ATOM 719 C C . THR A 1 87 ? -6.415 -21.256 -4.095 1.00 91.38 87 THR A C 1
ATOM 721 O O . THR A 1 87 ? -7.529 -21.760 -3.977 1.00 91.38 87 THR A O 1
ATOM 724 N N . TRP A 1 88 ? -5.459 -21.436 -3.182 1.00 92.44 88 TRP A N 1
ATOM 725 C CA . TRP A 1 88 ? -5.682 -22.190 -1.944 1.00 92.44 88 TRP A CA 1
ATOM 726 C C . TRP A 1 88 ? -6.859 -21.627 -1.131 1.00 92.44 88 TRP A C 1
ATOM 728 O O . TRP A 1 88 ? -7.726 -22.368 -0.679 1.00 92.44 88 TRP A O 1
ATOM 738 N N . ALA A 1 89 ? -6.964 -20.299 -1.015 1.00 87.69 89 ALA A N 1
ATOM 739 C CA . ALA A 1 89 ? -8.067 -19.670 -0.294 1.00 87.69 89 ALA A CA 1
ATOM 740 C C . ALA A 1 89 ? -9.435 -19.896 -0.958 1.00 87.69 89 ALA A C 1
ATOM 742 O O . ALA A 1 89 ? -10.459 -19.813 -0.281 1.00 87.69 89 ALA A O 1
ATOM 743 N N . GLN A 1 90 ? -9.479 -20.184 -2.265 1.00 83.38 90 GLN A N 1
ATOM 744 C CA . GLN A 1 90 ? -10.729 -20.533 -2.933 1.00 83.38 90 GLN A CA 1
ATOM 745 C C . GLN A 1 90 ? -11.288 -21.867 -2.428 1.00 83.38 90 GLN A C 1
ATOM 747 O O . GLN A 1 90 ? -12.509 -21.990 -2.336 1.00 83.38 90 GLN A O 1
ATOM 752 N N . THR A 1 91 ? -10.428 -22.836 -2.107 1.00 85.06 91 THR A N 1
ATOM 753 C CA . THR A 1 91 ? -10.852 -24.158 -1.627 1.00 85.06 91 THR A CA 1
ATOM 754 C C . THR A 1 91 ? -10.996 -24.185 -0.109 1.00 85.06 91 THR A C 1
ATOM 756 O O . THR A 1 91 ? -12.024 -24.631 0.390 1.00 85.06 91 THR A O 1
ATOM 759 N N . GLU A 1 92 ? -10.025 -23.629 0.620 1.00 86.69 92 GLU A N 1
ATOM 760 C CA . GLU A 1 92 ? -9.926 -23.806 2.077 1.00 86.69 92 GLU A CA 1
ATOM 761 C C . GLU A 1 92 ? -10.465 -22.627 2.902 1.00 86.69 92 GLU A C 1
ATOM 763 O O . GLU A 1 92 ? -10.752 -22.778 4.087 1.00 86.69 92 GLU A O 1
ATOM 768 N N . ALA A 1 93 ? -10.600 -21.435 2.310 1.00 79.56 93 ALA A N 1
ATOM 769 C CA . ALA A 1 93 ? -10.900 -20.202 3.046 1.00 79.56 93 ALA A CA 1
ATOM 770 C C . ALA A 1 93 ? -11.997 -19.352 2.382 1.00 79.56 93 ALA A C 1
ATOM 772 O O . ALA A 1 93 ? -11.991 -18.121 2.468 1.00 79.56 93 ALA A O 1
ATOM 773 N N . ALA A 1 94 ? -12.969 -20.007 1.740 1.00 74.56 94 ALA A N 1
ATOM 774 C CA . ALA A 1 94 ? -14.050 -19.346 1.011 1.00 74.56 94 ALA A CA 1
ATOM 775 C C . ALA A 1 94 ? -14.794 -18.248 1.812 1.00 74.56 94 ALA A C 1
ATOM 777 O O . ALA A 1 94 ? -15.055 -17.196 1.220 1.00 74.56 94 ALA A O 1
ATOM 778 N N . PRO A 1 95 ? -15.083 -18.394 3.127 1.00 71.75 95 PRO A N 1
ATOM 779 C CA . PRO A 1 95 ? -15.736 -17.334 3.903 1.00 71.75 95 PRO A CA 1
ATOM 780 C C . PRO A 1 95 ? -14.940 -16.023 3.957 1.00 71.75 95 PRO A C 1
ATOM 782 O O . PRO A 1 95 ? -15.528 -14.943 3.905 1.00 71.75 95 PRO A O 1
ATOM 785 N N . LEU A 1 96 ? -13.603 -16.100 3.983 1.00 68.19 96 LEU A N 1
ATOM 786 C CA . LEU A 1 96 ? -12.737 -14.918 4.016 1.00 68.19 96 LEU A CA 1
ATOM 787 C C . LEU A 1 96 ? -12.747 -14.146 2.689 1.00 68.19 96 LEU A C 1
ATOM 789 O O . LEU A 1 96 ? -12.315 -13.002 2.660 1.00 68.19 96 LEU A O 1
ATOM 793 N N . ARG A 1 97 ? -13.276 -14.713 1.594 1.00 70.12 97 ARG A N 1
ATOM 794 C CA . ARG A 1 97 ? -13.372 -14.017 0.298 1.00 70.12 97 ARG A CA 1
ATOM 795 C C . ARG A 1 97 ? -14.447 -12.935 0.259 1.00 70.12 97 ARG A C 1
ATOM 797 O O . ARG A 1 97 ? -14.353 -12.040 -0.575 1.00 70.12 97 ARG A O 1
ATOM 804 N N . VAL A 1 98 ? -15.476 -13.030 1.105 1.00 76.56 98 VAL A N 1
ATOM 805 C CA . VAL A 1 98 ? -16.616 -12.096 1.074 1.00 76.56 98 VAL A CA 1
ATOM 806 C C . VAL A 1 98 ? -16.225 -10.742 1.659 1.00 76.56 98 VAL A C 1
ATOM 808 O O . VAL A 1 98 ? -16.625 -9.702 1.142 1.00 76.56 98 VAL A O 1
ATOM 811 N N . ARG A 1 99 ? -15.433 -10.757 2.734 1.00 88.19 99 ARG A N 1
ATOM 812 C CA . ARG A 1 99 ? -14.962 -9.564 3.436 1.00 88.19 99 ARG A CA 1
ATOM 813 C C . ARG A 1 99 ? -13.501 -9.764 3.837 1.00 88.19 99 ARG A C 1
ATOM 815 O O . ARG A 1 99 ? -13.232 -10.681 4.620 1.00 88.19 99 ARG A O 1
ATOM 822 N N . PRO A 1 100 ? -12.566 -8.936 3.343 1.00 92.69 100 PRO A N 1
ATOM 823 C CA . PRO A 1 100 ? -11.155 -9.092 3.661 1.00 92.69 100 PRO A CA 1
ATOM 824 C C . PRO A 1 100 ? -10.863 -8.943 5.157 1.00 92.69 100 PRO A C 1
ATOM 826 O O . PRO A 1 100 ? -11.610 -8.308 5.905 1.00 92.69 100 PRO A O 1
ATOM 829 N N . VAL A 1 101 ? -9.722 -9.483 5.583 1.00 95.12 101 VAL A N 1
ATOM 830 C CA . VAL A 1 101 ? -9.100 -9.106 6.859 1.00 95.12 101 VAL A CA 1
ATOM 831 C C . VAL A 1 101 ? -8.426 -7.747 6.686 1.00 95.12 101 VAL A C 1
ATOM 833 O O . VAL A 1 101 ? -7.693 -7.537 5.716 1.00 95.12 101 VAL A O 1
ATOM 836 N N . ALA A 1 102 ? -8.659 -6.826 7.621 1.00 97.88 102 ALA A N 1
ATOM 837 C CA . ALA A 1 102 ? -7.982 -5.539 7.641 1.00 97.88 102 ALA A CA 1
ATOM 838 C C . ALA A 1 102 ? -6.668 -5.648 8.431 1.00 97.88 102 ALA A C 1
ATOM 840 O O . ALA A 1 102 ? -6.673 -5.796 9.653 1.00 97.88 102 ALA A O 1
ATOM 841 N N . TYR A 1 103 ? -5.541 -5.600 7.724 1.00 98.38 103 TYR A N 1
ATOM 842 C CA . TYR A 1 103 ? -4.202 -5.791 8.278 1.00 98.38 103 TYR A CA 1
ATOM 843 C C . TYR A 1 103 ? -3.501 -4.447 8.494 1.00 98.38 103 TYR A C 1
ATOM 845 O O . TYR A 1 103 ? -3.111 -3.772 7.543 1.00 98.38 103 TYR A O 1
ATOM 853 N N . PHE A 1 104 ? -3.324 -4.048 9.747 1.00 98.50 104 PHE A N 1
ATOM 854 C CA . PHE A 1 104 ? -2.724 -2.772 10.113 1.00 98.50 104 PHE A CA 1
ATOM 855 C C . PHE A 1 104 ? -1.253 -2.949 10.465 1.00 98.50 104 PHE A C 1
ATOM 857 O O . PHE A 1 104 ? -0.901 -3.755 11.329 1.00 98.50 104 PHE A O 1
ATOM 864 N N . SER A 1 105 ? -0.391 -2.137 9.859 1.00 97.75 105 SER A N 1
ATOM 865 C CA . SER A 1 105 ? 1.008 -2.038 10.265 1.00 97.75 105 SER A CA 1
ATOM 866 C C . SER A 1 105 ? 1.542 -0.626 10.078 1.00 97.75 105 SER A C 1
ATOM 868 O O . SER A 1 105 ? 1.103 0.108 9.195 1.00 97.75 105 SER A O 1
ATOM 870 N N . ALA A 1 106 ? 2.501 -0.248 10.922 1.00 95.56 106 ALA A N 1
ATOM 871 C CA . ALA A 1 106 ? 3.216 1.007 10.758 1.00 95.56 106 ALA A CA 1
ATOM 872 C C . ALA A 1 106 ? 4.119 0.978 9.520 1.00 95.56 106 ALA A C 1
ATOM 874 O O . ALA A 1 106 ? 4.301 2.014 8.904 1.00 95.56 106 ALA A O 1
ATOM 875 N N . GLU A 1 107 ? 4.647 -0.183 9.122 1.00 94.88 107 GLU A N 1
ATOM 876 C CA . GLU A 1 107 ? 5.611 -0.295 8.026 1.00 94.88 107 GLU A CA 1
ATOM 877 C C . GLU A 1 107 ? 5.353 -1.501 7.115 1.00 94.88 107 GLU A C 1
ATOM 879 O O . GLU A 1 107 ? 4.848 -2.527 7.561 1.00 94.88 107 GLU A O 1
ATOM 884 N N . PHE A 1 108 ? 5.741 -1.390 5.837 1.00 96.50 108 PHE A N 1
ATOM 885 C CA . PHE A 1 108 ? 5.604 -2.460 4.837 1.00 96.50 108 PHE A CA 1
ATOM 886 C C . PHE A 1 108 ? 6.846 -2.577 3.940 1.00 96.50 108 PHE A C 1
ATOM 888 O O . PHE A 1 108 ? 7.109 -1.742 3.075 1.00 96.50 108 PHE A O 1
ATOM 895 N N . GLY A 1 109 ? 7.598 -3.661 4.115 1.00 95.44 109 GLY A N 1
ATOM 896 C CA . GLY A 1 109 ? 8.800 -4.004 3.357 1.00 95.44 109 GLY A CA 1
ATOM 897 C C . GLY A 1 109 ? 8.475 -4.776 2.086 1.00 95.44 109 GLY A C 1
ATOM 898 O O . GLY A 1 109 ? 8.677 -5.986 2.015 1.00 95.44 109 GLY A O 1
ATOM 899 N N . ILE A 1 110 ? 7.943 -4.089 1.072 1.00 95.38 110 ILE A N 1
ATOM 900 C CA . ILE A 1 110 ? 7.580 -4.732 -0.202 1.00 95.38 110 ILE A CA 1
ATOM 901 C C . ILE A 1 110 ? 8.759 -4.721 -1.175 1.00 95.38 110 ILE A C 1
ATOM 903 O O . ILE A 1 110 ? 9.172 -5.787 -1.636 1.00 95.38 110 ILE A O 1
ATOM 907 N N . HIS A 1 111 ? 9.267 -3.526 -1.485 1.00 94.12 111 HIS A N 1
ATOM 908 C CA . HIS A 1 111 ? 10.384 -3.279 -2.395 1.00 94.12 111 HIS A CA 1
ATOM 909 C C . HIS A 1 111 ? 10.966 -1.874 -2.152 1.00 94.12 111 HIS A C 1
ATOM 911 O O . HIS A 1 111 ? 10.238 -0.973 -1.738 1.00 94.12 111 HIS A O 1
ATOM 917 N N . GLU A 1 112 ? 12.241 -1.648 -2.481 1.00 88.56 112 GLU A N 1
ATOM 918 C CA . GLU A 1 112 ? 12.945 -0.362 -2.292 1.00 88.56 112 GLU A CA 1
ATOM 919 C C . GLU A 1 112 ? 12.329 0.832 -3.049 1.00 88.56 112 GLU A C 1
ATOM 921 O O . GLU A 1 112 ? 12.570 1.990 -2.710 1.00 88.56 112 GLU A O 1
ATOM 926 N N . SER A 1 113 ? 11.494 0.563 -4.055 1.00 89.75 113 SER A N 1
ATOM 927 C CA . SER A 1 113 ? 10.739 1.580 -4.800 1.00 89.75 113 SER A CA 1
ATOM 928 C C . SER A 1 113 ? 9.546 2.147 -4.025 1.00 89.75 113 SER A C 1
ATOM 930 O O . SER A 1 113 ? 9.023 3.184 -4.421 1.00 89.75 113 SER A O 1
ATOM 932 N N . LEU A 1 114 ? 9.114 1.478 -2.950 1.00 90.69 114 LEU A N 1
ATOM 933 C CA . LEU A 1 114 ? 8.084 1.934 -2.018 1.00 90.69 114 LEU A CA 1
ATOM 934 C C . LEU A 1 114 ? 8.680 1.922 -0.600 1.00 90.69 114 LEU A C 1
ATOM 936 O O . LEU A 1 114 ? 8.478 0.968 0.154 1.00 90.69 114 LEU A O 1
ATOM 940 N N . PRO A 1 115 ? 9.475 2.942 -0.244 1.00 87.19 115 PRO A N 1
ATOM 941 C CA . PRO A 1 115 ? 10.337 2.891 0.926 1.00 87.19 115 PRO A CA 1
ATOM 942 C C . PRO A 1 115 ? 9.571 3.291 2.199 1.00 87.19 115 PRO A C 1
ATOM 944 O O . PRO A 1 115 ? 9.819 4.331 2.796 1.00 87.19 115 PRO A O 1
ATOM 947 N N . ILE A 1 116 ? 8.610 2.460 2.603 1.00 91.06 116 ILE A N 1
ATOM 948 C CA . ILE A 1 116 ? 7.728 2.680 3.762 1.00 91.06 116 ILE A CA 1
ATOM 949 C C . ILE A 1 116 ? 8.031 1.711 4.917 1.00 91.06 116 ILE A C 1
ATOM 951 O O . ILE A 1 116 ? 7.126 1.269 5.624 1.00 91.06 116 ILE A O 1
ATOM 955 N N . TYR A 1 117 ? 9.301 1.338 5.090 1.00 92.00 117 TYR A N 1
ATOM 956 C CA . TYR A 1 117 ? 9.754 0.462 6.171 1.00 92.00 117 TYR A CA 1
ATOM 957 C C . TYR A 1 117 ? 11.184 0.769 6.616 1.00 92.00 117 TYR A C 1
ATOM 959 O O . TYR A 1 117 ? 11.947 1.400 5.886 1.00 92.00 117 TYR A O 1
ATOM 967 N N . SER A 1 118 ? 11.537 0.301 7.813 1.00 88.62 118 SER A N 1
ATOM 968 C CA . SER A 1 118 ? 12.866 0.451 8.418 1.00 88.62 118 SER A CA 1
ATOM 969 C C . SER A 1 118 ? 13.528 -0.872 8.807 1.00 88.62 118 SER A C 1
ATOM 971 O O . SER A 1 118 ? 14.755 -0.940 8.842 1.00 88.62 118 SER A O 1
ATOM 973 N N . GLY A 1 119 ? 12.758 -1.927 9.103 1.00 88.50 119 GLY A N 1
ATOM 974 C CA . GLY A 1 119 ? 13.334 -3.166 9.623 1.00 88.50 119 GLY A CA 1
ATOM 975 C C . GLY A 1 119 ? 12.458 -4.408 9.471 1.00 88.50 119 GLY A C 1
ATOM 976 O O . GLY A 1 119 ? 11.614 -4.504 8.579 1.00 88.50 119 GLY A O 1
ATOM 977 N N . GLY A 1 120 ? 12.704 -5.393 10.342 1.00 89.56 120 GLY A N 1
ATOM 978 C CA . GLY A 1 120 ? 12.112 -6.732 10.250 1.00 89.56 120 GLY A CA 1
ATOM 979 C C . GLY A 1 120 ? 10.592 -6.784 10.436 1.00 89.56 120 GLY A C 1
ATOM 980 O O . GLY A 1 120 ? 9.950 -7.629 9.821 1.00 89.56 120 GLY A O 1
ATOM 981 N N . LEU A 1 121 ? 10.003 -5.872 11.221 1.00 89.06 121 LEU A N 1
ATOM 982 C CA . LEU A 1 121 ? 8.544 -5.780 11.378 1.00 89.06 121 LEU A CA 1
ATOM 983 C C . LEU A 1 121 ? 7.877 -5.442 10.032 1.00 89.06 121 LEU A C 1
ATOM 985 O O . LEU A 1 121 ? 6.886 -6.067 9.656 1.00 89.06 121 LEU A O 1
ATOM 989 N N . GLY A 1 122 ? 8.462 -4.509 9.283 1.00 92.56 122 GLY A N 1
ATOM 990 C CA . GLY A 1 122 ? 8.018 -4.135 7.949 1.00 92.56 122 GLY A CA 1
ATOM 991 C C . GLY A 1 122 ? 8.241 -5.242 6.931 1.00 92.56 122 GLY A C 1
ATOM 992 O O . GLY A 1 122 ? 7.341 -5.509 6.139 1.00 92.56 122 GLY A O 1
ATOM 993 N N . VAL A 1 123 ? 9.391 -5.926 6.959 1.00 94.62 123 VAL A N 1
ATOM 994 C CA . VAL A 1 123 ? 9.633 -7.096 6.090 1.00 94.62 123 VAL A CA 1
ATOM 995 C C . VAL A 1 123 ? 8.569 -8.169 6.329 1.00 94.62 123 VAL A C 1
ATOM 997 O O . VAL A 1 123 ? 7.939 -8.611 5.373 1.00 94.62 123 VAL A O 1
ATOM 1000 N N . LEU A 1 124 ? 8.269 -8.489 7.592 1.00 94.00 124 LEU A N 1
ATOM 1001 C CA . LEU A 1 124 ? 7.200 -9.423 7.952 1.00 94.00 124 LEU A CA 1
ATOM 1002 C C . LEU A 1 124 ? 5.831 -8.975 7.411 1.00 94.00 124 LEU A C 1
ATOM 1004 O O . LEU A 1 124 ? 5.110 -9.772 6.817 1.00 94.00 124 LEU A O 1
ATOM 1008 N N . ALA A 1 125 ? 5.474 -7.697 7.571 1.00 96.38 125 ALA A N 1
ATOM 1009 C CA . ALA A 1 125 ? 4.234 -7.144 7.022 1.00 96.38 125 ALA A CA 1
ATOM 1010 C C . ALA A 1 125 ? 4.179 -7.238 5.485 1.00 96.38 125 ALA A C 1
ATOM 1012 O O . ALA A 1 125 ? 3.132 -7.552 4.914 1.00 96.38 125 ALA A O 1
ATOM 1013 N N . GLY A 1 126 ? 5.309 -6.988 4.818 1.00 96.81 126 GLY A N 1
ATOM 1014 C CA . GLY A 1 126 ? 5.479 -7.135 3.375 1.00 96.81 126 GLY A CA 1
ATOM 1015 C C . GLY A 1 126 ? 5.290 -8.580 2.911 1.00 96.81 126 GLY A C 1
ATOM 1016 O O . GLY A 1 126 ? 4.573 -8.829 1.942 1.00 96.81 126 GLY A O 1
ATOM 1017 N N . ASP A 1 127 ? 5.869 -9.540 3.621 1.00 96.31 127 ASP A N 1
ATOM 1018 C CA . ASP A 1 127 ? 5.741 -10.959 3.296 1.00 96.31 127 ASP A CA 1
ATOM 1019 C C . ASP A 1 127 ? 4.334 -11.488 3.586 1.00 96.31 127 ASP A C 1
ATOM 1021 O O . ASP A 1 127 ? 3.813 -12.280 2.800 1.00 96.31 127 ASP A O 1
ATOM 1025 N N . HIS A 1 128 ? 3.652 -10.990 4.624 1.00 95.38 128 HIS A N 1
ATOM 1026 C CA . HIS A 1 128 ? 2.242 -11.307 4.861 1.00 95.38 128 HIS A CA 1
ATOM 1027 C C . HIS A 1 128 ? 1.354 -10.888 3.690 1.00 95.38 128 HIS A C 1
ATOM 1029 O O . HIS A 1 128 ? 0.575 -11.706 3.203 1.00 95.38 128 HIS A O 1
ATOM 1035 N N . ILE A 1 129 ? 1.468 -9.648 3.199 1.00 97.62 129 ILE A N 1
ATOM 1036 C CA . ILE A 1 129 ? 0.617 -9.190 2.091 1.00 97.62 129 ILE A CA 1
ATOM 1037 C C . ILE A 1 129 ? 0.939 -9.916 0.775 1.00 97.62 129 ILE A C 1
ATOM 1039 O O . ILE A 1 129 ? 0.010 -10.252 0.033 1.00 97.62 129 ILE A O 1
ATOM 1043 N N . LYS A 1 130 ? 2.220 -10.221 0.509 1.00 97.62 130 LYS A N 1
ATOM 1044 C CA . LYS A 1 130 ? 2.659 -11.020 -0.652 1.00 97.62 130 LYS A CA 1
ATOM 1045 C C . LYS A 1 130 ? 2.117 -12.448 -0.584 1.00 97.62 130 LYS A C 1
ATOM 1047 O O . LYS A 1 130 ? 1.494 -12.914 -1.532 1.00 97.62 130 LYS A O 1
ATOM 1052 N N . THR A 1 131 ? 2.270 -13.107 0.562 1.00 96.25 131 THR A N 1
ATOM 1053 C CA . THR A 1 131 ? 1.799 -14.484 0.774 1.00 96.25 131 THR A CA 1
ATOM 1054 C C . THR A 1 131 ? 0.277 -14.552 0.719 1.00 96.25 131 THR A C 1
ATOM 1056 O O . THR A 1 131 ? -0.277 -15.410 0.037 1.00 96.25 131 THR A O 1
ATOM 1059 N N . ALA A 1 132 ? -0.421 -13.617 1.372 1.00 95.06 132 ALA A N 1
ATOM 1060 C CA . ALA A 1 132 ? -1.874 -13.521 1.281 1.00 95.06 132 ALA A CA 1
ATOM 1061 C C . ALA A 1 132 ? -2.315 -13.343 -0.176 1.00 95.06 132 ALA A C 1
ATOM 1063 O O . ALA A 1 132 ? -3.287 -13.960 -0.606 1.00 95.06 132 ALA A O 1
ATOM 1064 N N . SER A 1 133 ? -1.563 -12.559 -0.955 1.00 96.06 133 SER A N 1
ATOM 1065 C CA . SER A 1 133 ? -1.820 -12.405 -2.379 1.00 96.06 133 SER A CA 1
ATOM 1066 C C . SER A 1 133 ? -1.647 -13.734 -3.106 1.00 96.06 133 SER A C 1
ATOM 1068 O O . SER A 1 133 ? -2.578 -14.144 -3.790 1.00 96.06 133 SER A O 1
ATOM 1070 N N . ASP A 1 134 ? -0.526 -14.440 -2.942 1.00 95.75 134 ASP A N 1
ATOM 1071 C CA . ASP A 1 134 ? -0.255 -15.718 -3.618 1.00 95.75 134 ASP A CA 1
ATOM 1072 C C . ASP A 1 134 ? -1.283 -16.804 -3.270 1.00 95.75 134 ASP A C 1
ATOM 1074 O O . ASP A 1 134 ? -1.783 -17.482 -4.171 1.00 95.75 134 ASP A O 1
ATOM 1078 N N . LEU A 1 135 ? -1.678 -16.896 -1.997 1.00 94.31 135 LEU A N 1
ATOM 1079 C CA . LEU A 1 135 ? -2.713 -17.814 -1.510 1.00 94.31 135 LEU A CA 1
ATOM 1080 C C . LEU A 1 135 ? -4.136 -17.399 -1.918 1.00 94.31 135 LEU A C 1
ATOM 1082 O O . LEU A 1 135 ? -5.065 -18.200 -1.800 1.00 94.31 135 LEU A O 1
ATOM 1086 N N . GLY A 1 136 ? -4.329 -16.167 -2.397 1.00 93.00 136 GLY A N 1
ATOM 1087 C CA . GLY A 1 136 ? -5.638 -15.591 -2.714 1.00 93.00 136 GLY A CA 1
ATOM 1088 C C . GLY A 1 136 ? -6.502 -15.289 -1.486 1.00 93.00 136 GLY A C 1
ATOM 1089 O O . GLY A 1 136 ? -7.726 -15.254 -1.597 1.00 93.00 136 GLY A O 1
ATOM 1090 N N . LEU A 1 137 ? -5.880 -15.103 -0.321 1.00 92.06 137 LEU A N 1
ATOM 1091 C CA . LEU A 1 137 ? -6.546 -14.651 0.895 1.00 92.06 137 LEU A CA 1
ATOM 1092 C C . LEU A 1 137 ? -6.920 -13.178 0.744 1.00 92.06 137 LEU A C 1
ATOM 1094 O O . LEU A 1 137 ? -6.049 -12.345 0.490 1.00 92.06 137 LEU A O 1
ATOM 1098 N N . ALA A 1 138 ? -8.202 -12.853 0.923 1.00 92.06 138 ALA A N 1
ATOM 1099 C CA . ALA A 1 138 ? -8.655 -11.473 0.839 1.00 92.06 138 ALA A CA 1
ATOM 1100 C C . ALA A 1 138 ? -8.127 -10.681 2.042 1.00 92.06 138 ALA A C 1
ATOM 1102 O O . ALA A 1 138 ? -8.537 -10.888 3.188 1.00 92.06 138 ALA A O 1
ATOM 1103 N N . LEU A 1 139 ? -7.207 -9.765 1.764 1.00 94.56 139 LEU A N 1
ATOM 1104 C CA . LEU A 1 139 ? -6.572 -8.920 2.761 1.00 94.56 139 LEU A CA 1
ATOM 1105 C C . LEU A 1 139 ? -6.492 -7.492 2.225 1.00 94.56 139 LEU A C 1
ATOM 1107 O O . LEU A 1 139 ? -6.076 -7.248 1.090 1.00 94.56 139 LEU A O 1
ATOM 1111 N N . VAL A 1 140 ? -6.887 -6.539 3.064 1.00 97.88 140 VAL A N 1
ATOM 1112 C CA . VAL A 1 140 ? -6.670 -5.112 2.833 1.00 97.88 140 VAL A CA 1
ATOM 1113 C C . VAL A 1 140 ? -5.705 -4.607 3.891 1.00 97.88 140 VAL A C 1
ATOM 1115 O O . VAL A 1 140 ? -5.982 -4.674 5.085 1.00 97.88 140 VAL A O 1
ATOM 1118 N N . ALA A 1 141 ? -4.538 -4.151 3.462 1.00 98.56 141 ALA A N 1
ATOM 1119 C CA . ALA A 1 141 ? -3.539 -3.620 4.367 1.00 98.56 141 ALA A CA 1
ATOM 1120 C C . ALA A 1 141 ? -3.741 -2.117 4.565 1.00 98.56 141 ALA A C 1
ATOM 1122 O O . ALA A 1 141 ? -4.178 -1.421 3.649 1.00 98.56 141 ALA A O 1
ATOM 1123 N N . VAL A 1 142 ? -3.406 -1.617 5.749 1.00 98.81 142 VAL A N 1
ATOM 1124 C CA . VAL A 1 142 ? -3.499 -0.201 6.105 1.00 98.81 142 VAL A CA 1
ATOM 1125 C C . VAL A 1 142 ? -2.196 0.240 6.763 1.00 98.81 142 VAL A C 1
ATOM 1127 O O . VAL A 1 142 ? -1.737 -0.383 7.723 1.00 98.81 142 VAL A O 1
ATOM 1130 N N . GLY A 1 143 ? -1.612 1.318 6.245 1.00 98.06 143 GLY A N 1
ATOM 1131 C CA . GLY A 1 143 ? -0.371 1.916 6.731 1.00 98.06 143 GLY A CA 1
ATOM 1132 C C . GLY A 1 143 ? -0.325 3.428 6.523 1.00 98.06 143 GLY A C 1
ATOM 1133 O O . GLY A 1 143 ? -1.300 4.053 6.098 1.00 98.06 143 GLY A O 1
ATOM 1134 N N . LEU A 1 144 ? 0.827 4.028 6.812 1.00 96.81 144 LEU A N 1
ATOM 1135 C CA . LEU A 1 144 ? 1.078 5.450 6.573 1.00 96.81 144 LEU A CA 1
ATOM 1136 C C . LEU A 1 144 ? 1.936 5.646 5.323 1.00 96.81 144 LEU A C 1
ATOM 1138 O O . LEU A 1 144 ? 2.806 4.835 5.007 1.00 96.81 144 LEU A O 1
ATOM 1142 N N . PHE A 1 145 ? 1.693 6.740 4.607 1.00 94.56 145 PHE A N 1
ATOM 1143 C CA . PHE A 1 145 ? 2.487 7.109 3.445 1.00 94.56 145 PHE A CA 1
ATOM 1144 C C . PHE A 1 145 ? 3.702 7.934 3.877 1.00 94.56 145 PHE A C 1
ATOM 1146 O O . PHE A 1 145 ? 3.599 9.150 4.027 1.00 94.56 145 PHE A O 1
ATOM 1153 N N . TYR A 1 146 ? 4.862 7.289 4.022 1.00 92.56 146 TYR A N 1
ATOM 1154 C CA . TYR A 1 146 ? 6.121 7.970 4.345 1.00 92.56 146 TYR A CA 1
ATOM 1155 C C . TYR A 1 146 ? 6.804 8.543 3.106 1.00 92.56 146 TYR A C 1
ATOM 1157 O O . TYR A 1 146 ? 7.619 7.876 2.467 1.00 92.56 146 TYR A O 1
ATOM 1165 N N . ARG A 1 147 ? 6.487 9.801 2.774 1.00 86.31 147 ARG A N 1
ATOM 1166 C CA . ARG A 1 147 ? 7.073 10.511 1.621 1.00 86.31 147 ARG A CA 1
ATOM 1167 C C . ARG A 1 147 ? 8.596 10.585 1.679 1.00 86.31 147 ARG A C 1
ATOM 1169 O O . ARG A 1 147 ? 9.235 10.513 0.640 1.00 86.31 147 ARG A O 1
ATOM 1176 N N . GLU A 1 148 ? 9.181 10.703 2.863 1.00 86.94 148 GLU A N 1
ATOM 1177 C CA . GLU A 1 148 ? 10.626 10.836 3.071 1.00 86.94 148 GLU A CA 1
ATOM 1178 C C . GLU A 1 148 ? 11.290 9.538 3.563 1.00 86.94 148 GLU A C 1
ATOM 1180 O O . GLU A 1 148 ? 12.478 9.547 3.891 1.00 86.94 148 GLU A O 1
ATOM 1185 N N . SER A 1 149 ? 10.558 8.413 3.571 1.00 82.94 149 SER A N 1
ATOM 1186 C CA . SER A 1 149 ? 11.049 7.110 4.044 1.00 82.94 149 SER A CA 1
ATOM 1187 C C . SER A 1 149 ? 11.524 7.143 5.515 1.00 82.94 149 SER A C 1
ATOM 1189 O O . SER A 1 149 ? 11.051 7.944 6.327 1.00 82.94 149 SER A O 1
ATOM 1191 N N . TYR A 1 150 ? 12.405 6.211 5.882 1.00 81.81 150 TYR A N 1
ATOM 1192 C CA . TYR A 1 150 ? 13.187 6.207 7.105 1.00 81.81 150 TYR A CA 1
ATOM 1193 C C . TYR A 1 150 ? 14.404 7.127 6.954 1.00 81.81 150 TYR A C 1
ATOM 1195 O O . TYR A 1 150 ? 14.317 8.280 7.344 1.00 81.81 150 TYR A O 1
ATOM 1203 N N . PHE A 1 151 ? 15.507 6.668 6.356 1.00 85.06 151 PHE A N 1
ATOM 1204 C CA . PHE A 1 151 ? 16.601 7.508 5.848 1.00 85.06 151 PHE A CA 1
ATOM 1205 C C . PHE A 1 151 ? 17.548 6.670 4.976 1.00 85.06 151 PHE A C 1
ATOM 1207 O O . PHE A 1 151 ? 17.565 5.440 5.056 1.00 85.06 151 PHE A O 1
ATOM 1214 N N . ARG A 1 152 ? 18.372 7.331 4.160 1.00 84.50 152 ARG A N 1
ATOM 1215 C CA . ARG A 1 152 ? 19.545 6.727 3.525 1.00 84.50 152 ARG A CA 1
ATOM 1216 C C . ARG A 1 152 ? 20.767 6.991 4.395 1.00 84.50 152 ARG A C 1
ATOM 1218 O O . ARG A 1 152 ? 21.079 8.138 4.707 1.00 84.50 152 ARG A O 1
ATOM 1225 N N . GLN A 1 153 ? 21.441 5.916 4.789 1.00 90.00 153 GLN A N 1
ATOM 1226 C CA . GLN A 1 153 ? 22.676 6.000 5.555 1.00 90.00 153 GLN A CA 1
ATOM 1227 C C . GLN A 1 153 ? 23.820 6.450 4.640 1.00 90.00 153 GLN A C 1
ATOM 1229 O O . GLN A 1 153 ? 24.051 5.844 3.591 1.00 90.00 153 GLN A O 1
ATOM 1234 N N . GLN A 1 154 ? 24.532 7.494 5.052 1.00 91.38 154 GLN A N 1
ATOM 1235 C CA . GLN A 1 154 ? 25.832 7.864 4.502 1.00 91.38 154 GLN A CA 1
ATOM 1236 C C . GLN A 1 154 ? 26.866 7.799 5.625 1.00 91.38 154 GLN A C 1
ATOM 1238 O O . GLN A 1 154 ? 26.579 8.224 6.741 1.00 91.38 154 GLN A O 1
ATOM 1243 N N . ILE A 1 155 ? 28.040 7.244 5.338 1.00 95.19 155 ILE A N 1
ATOM 1244 C CA . ILE A 1 155 ? 29.174 7.221 6.263 1.00 95.19 155 ILE A CA 1
ATOM 1245 C C . ILE A 1 155 ? 30.239 8.141 5.673 1.00 95.19 155 ILE A C 1
ATOM 1247 O O . ILE A 1 155 ? 30.595 7.973 4.504 1.00 95.19 155 ILE A O 1
ATOM 1251 N N . ASP A 1 156 ? 30.678 9.140 6.436 1.00 93.75 156 ASP A N 1
ATOM 1252 C CA . ASP A 1 156 ? 31.733 10.057 5.995 1.00 93.75 156 ASP A CA 1
ATOM 1253 C C . ASP A 1 156 ? 33.136 9.437 6.122 1.00 93.75 156 ASP A C 1
ATOM 1255 O O . ASP A 1 156 ? 33.300 8.288 6.542 1.00 93.75 156 ASP A O 1
ATOM 1259 N N . ALA A 1 157 ? 34.161 10.187 5.708 1.00 95.69 157 ALA A N 1
ATOM 1260 C CA . ALA A 1 157 ? 35.548 9.723 5.736 1.00 95.69 157 ALA A CA 1
ATOM 1261 C C . ALA A 1 157 ? 36.057 9.473 7.169 1.00 95.69 157 ALA A C 1
ATOM 1263 O O . ALA A 1 157 ? 36.984 8.690 7.374 1.00 95.69 157 ALA A O 1
ATOM 1264 N N . GLU A 1 158 ? 35.432 10.112 8.155 1.00 96.25 158 GLU A N 1
ATOM 1265 C CA . GLU A 1 158 ? 35.724 10.013 9.579 1.00 96.25 158 GLU A CA 1
ATOM 1266 C C . GLU A 1 158 ? 34.952 8.872 10.270 1.00 96.25 158 GLU A C 1
ATOM 1268 O O . GLU A 1 158 ? 35.187 8.588 11.447 1.00 96.25 158 GLU A O 1
ATOM 1273 N N . GLY A 1 159 ? 34.060 8.184 9.549 1.00 94.69 159 GLY A N 1
ATOM 1274 C CA . GLY A 1 159 ? 33.270 7.062 10.051 1.00 94.69 159 GLY A CA 1
ATOM 1275 C C . GLY A 1 159 ? 31.976 7.461 10.768 1.00 94.69 159 GLY A C 1
ATOM 1276 O O . GLY A 1 159 ? 31.326 6.598 11.364 1.00 94.69 159 GLY A O 1
ATOM 1277 N N . TYR A 1 160 ? 31.570 8.733 10.722 1.00 95.12 160 TYR A N 1
ATOM 1278 C CA . TYR A 1 160 ? 30.297 9.180 11.277 1.00 95.12 160 TYR A CA 1
ATOM 1279 C C . TYR A 1 160 ? 29.137 8.890 10.332 1.00 95.12 160 TYR A C 1
ATOM 1281 O O . TYR A 1 160 ? 29.218 9.032 9.111 1.00 95.12 160 TYR A O 1
ATOM 1289 N N . GLN A 1 161 ? 28.011 8.516 10.938 1.00 95.62 161 GLN A N 1
ATOM 1290 C CA . GLN A 1 161 ? 26.764 8.307 10.227 1.00 95.62 161 GLN A CA 1
ATOM 1291 C C . GLN A 1 161 ? 26.006 9.620 10.030 1.00 95.62 161 GLN A C 1
ATOM 1293 O O . GLN A 1 161 ? 25.638 10.290 10.995 1.00 95.62 161 GLN A O 1
ATOM 1298 N N . HIS A 1 162 ? 25.630 9.875 8.782 1.00 91.25 162 HIS A N 1
ATOM 1299 C CA . HIS A 1 162 ? 24.725 10.939 8.367 1.00 91.25 162 HIS A CA 1
ATOM 1300 C C . HIS A 1 162 ? 23.430 10.350 7.808 1.00 91.25 162 HIS A C 1
ATOM 1302 O O . HIS A 1 162 ? 23.436 9.346 7.089 1.00 91.25 162 HIS A O 1
ATOM 1308 N N . ALA A 1 163 ? 22.304 10.972 8.159 1.00 90.19 163 ALA A N 1
ATOM 1309 C CA . ALA A 1 163 ? 20.984 10.587 7.674 1.00 90.19 163 ALA A CA 1
ATOM 1310 C C . ALA A 1 163 ? 20.551 11.517 6.536 1.00 90.19 163 ALA A C 1
ATOM 1312 O O . ALA A 1 163 ? 20.309 12.705 6.751 1.00 90.19 163 ALA A O 1
ATOM 1313 N N . GLU A 1 164 ? 20.420 10.963 5.333 1.00 87.38 164 GLU A N 1
ATOM 1314 C CA . GLU A 1 164 ? 19.863 11.660 4.176 1.00 87.38 164 GLU A CA 1
ATOM 1315 C C . GLU A 1 164 ? 18.388 11.266 3.996 1.00 87.38 164 GLU A C 1
ATOM 1317 O O . GLU A 1 164 ? 18.059 10.085 3.875 1.00 87.38 164 GLU A O 1
ATOM 1322 N N . TYR A 1 165 ? 17.491 12.252 3.953 1.00 84.81 165 TYR A N 1
ATOM 1323 C CA . TYR A 1 165 ? 16.059 12.037 3.726 1.00 84.81 165 TYR A CA 1
ATOM 1324 C C . TYR A 1 165 ? 15.717 12.415 2.289 1.00 84.81 165 TYR A C 1
ATOM 1326 O O . TYR A 1 165 ? 15.877 13.567 1.889 1.00 84.81 165 TYR A O 1
ATOM 1334 N N . VAL A 1 166 ? 15.246 11.444 1.510 1.00 80.62 166 VAL A N 1
ATOM 1335 C CA . VAL A 1 166 ? 14.895 11.644 0.101 1.00 80.62 166 VAL A CA 1
ATOM 1336 C C . VAL A 1 166 ? 13.386 11.567 -0.033 1.00 80.62 166 VAL A C 1
ATOM 1338 O O . VAL A 1 166 ? 12.783 10.549 0.299 1.00 80.62 166 VAL A O 1
ATOM 1341 N N . THR A 1 167 ? 12.782 12.635 -0.547 1.00 83.44 167 THR A N 1
ATOM 1342 C CA . THR A 1 167 ? 11.349 12.649 -0.842 1.00 83.44 167 THR A CA 1
ATOM 1343 C C . THR A 1 167 ? 11.063 11.795 -2.076 1.00 83.44 167 THR A C 1
ATOM 1345 O O . THR A 1 167 ? 11.633 12.010 -3.149 1.00 83.44 167 THR A O 1
ATOM 1348 N N . ALA A 1 168 ? 10.180 10.813 -1.933 1.00 78.19 168 ALA A N 1
ATOM 1349 C CA . ALA A 1 168 ? 9.672 10.021 -3.034 1.00 78.19 168 ALA A CA 1
ATOM 1350 C C . ALA A 1 168 ? 8.800 10.898 -3.941 1.00 78.19 168 ALA A C 1
ATOM 1352 O O . ALA A 1 168 ? 7.863 11.550 -3.485 1.00 78.19 168 ALA A O 1
ATOM 1353 N N . SER A 1 169 ? 9.097 10.897 -5.241 1.00 81.69 169 SER A N 1
ATOM 1354 C CA . SER A 1 169 ? 8.231 11.543 -6.226 1.00 81.69 169 SER A CA 1
ATOM 1355 C C . SER A 1 169 ? 6.972 10.705 -6.430 1.00 81.69 169 SER A C 1
ATOM 1357 O O . SER A 1 169 ? 7.066 9.533 -6.806 1.00 81.69 169 SER A O 1
ATOM 1359 N N . GLU A 1 170 ? 5.808 11.329 -6.234 1.00 82.94 170 GLU A N 1
ATOM 1360 C CA . GLU A 1 170 ? 4.489 10.742 -6.508 1.00 82.94 170 GLU A CA 1
ATOM 1361 C C . GLU A 1 170 ? 4.398 10.151 -7.919 1.00 82.94 170 GLU A C 1
ATOM 1363 O O . GLU A 1 170 ? 3.775 9.113 -8.123 1.00 82.94 170 GLU A O 1
ATOM 1368 N N . GLU A 1 171 ? 5.075 10.768 -8.891 1.00 86.00 171 GLU A N 1
ATOM 1369 C CA . GLU A 1 171 ? 5.060 10.335 -10.285 1.00 86.00 171 GLU A CA 1
ATOM 1370 C C . GLU A 1 171 ? 5.621 8.917 -10.474 1.00 86.00 171 GLU A C 1
ATOM 1372 O O . GLU A 1 171 ? 5.222 8.205 -11.397 1.00 86.00 171 GLU A O 1
ATOM 1377 N N . PHE A 1 172 ? 6.541 8.490 -9.613 1.00 87.69 172 PHE A N 1
ATOM 1378 C CA . PHE A 1 172 ? 7.257 7.222 -9.754 1.00 87.69 172 PHE A CA 1
ATOM 1379 C C . PHE A 1 172 ? 6.837 6.167 -8.734 1.00 87.69 172 PHE A C 1
ATOM 1381 O O . PHE A 1 172 ? 7.524 5.151 -8.576 1.00 87.69 172 PHE A O 1
ATOM 1388 N N . LEU A 1 173 ? 5.710 6.390 -8.061 1.00 89.00 173 LEU A N 1
ATOM 1389 C CA . LEU A 1 173 ? 5.108 5.434 -7.149 1.00 89.00 173 LEU A CA 1
ATOM 1390 C C . LEU A 1 173 ? 4.008 4.653 -7.863 1.00 89.00 173 LEU A C 1
ATOM 1392 O O . LEU A 1 173 ? 3.135 5.227 -8.510 1.00 89.00 173 LEU A O 1
ATOM 1396 N N . ALA A 1 174 ? 4.025 3.328 -7.702 1.00 93.56 174 ALA A N 1
ATOM 1397 C CA . ALA A 1 174 ? 2.959 2.430 -8.149 1.00 93.56 174 ALA A CA 1
ATOM 1398 C C . ALA A 1 174 ? 1.724 2.547 -7.229 1.00 93.56 174 ALA A C 1
ATOM 1400 O O . ALA A 1 174 ? 1.240 1.567 -6.663 1.00 93.56 174 ALA A O 1
ATOM 1401 N N . ALA A 1 175 ? 1.258 3.780 -7.033 1.00 94.69 175 ALA A N 1
ATOM 1402 C CA . ALA A 1 175 ? 0.168 4.165 -6.157 1.00 94.69 175 ALA A CA 1
ATOM 1403 C C . ALA A 1 175 ? -0.820 5.047 -6.926 1.00 94.69 175 ALA A C 1
ATOM 1405 O O . ALA A 1 175 ? -0.450 5.826 -7.800 1.00 94.69 175 ALA A O 1
ATOM 1406 N N . THR A 1 176 ? -2.096 4.940 -6.583 1.00 96.25 176 THR A N 1
ATOM 1407 C CA . THR A 1 176 ? -3.164 5.787 -7.130 1.00 96.25 176 THR A CA 1
ATOM 1408 C C . THR A 1 176 ? -4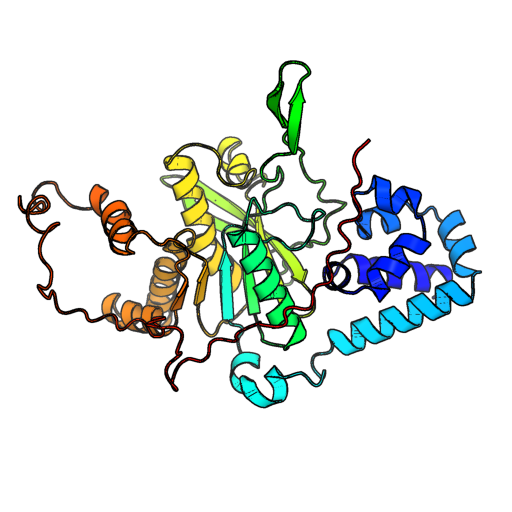.019 6.317 -5.993 1.00 96.25 176 THR A C 1
ATOM 1410 O O . THR A 1 176 ? -4.031 5.740 -4.907 1.00 96.25 176 THR A O 1
ATOM 1413 N N . ARG A 1 177 ? -4.743 7.418 -6.200 1.00 97.06 177 ARG A N 1
ATOM 1414 C CA . ARG A 1 177 ? -5.702 7.881 -5.191 1.00 97.06 177 ARG A CA 1
ATOM 1415 C C . ARG A 1 177 ? -6.816 6.848 -5.059 1.00 97.06 177 ARG A C 1
ATOM 1417 O O . ARG A 1 177 ? -7.414 6.462 -6.063 1.00 97.06 177 ARG A O 1
ATOM 1424 N N . LYS A 1 178 ? -7.101 6.409 -3.832 1.00 98.25 178 LYS A N 1
ATOM 1425 C CA . LYS A 1 178 ? -8.205 5.482 -3.580 1.00 98.25 178 LYS A CA 1
ATOM 1426 C C . LYS A 1 178 ? -9.510 6.195 -3.906 1.00 98.25 178 LYS A C 1
ATOM 1428 O O . LYS A 1 178 ? -9.755 7.272 -3.372 1.00 98.25 178 LYS A O 1
ATOM 1433 N N . LEU A 1 179 ? -10.326 5.609 -4.774 1.00 98.06 179 LEU A N 1
ATOM 1434 C CA . LEU A 1 179 ? -11.662 6.122 -5.064 1.00 98.06 179 LEU A CA 1
ATOM 1435 C C . LEU A 1 179 ? -12.678 5.493 -4.109 1.00 98.06 179 LEU A C 1
ATOM 1437 O O . LEU A 1 179 ? -12.583 4.300 -3.804 1.00 98.06 179 LEU A O 1
ATOM 1441 N N . GLY A 1 180 ? -13.616 6.305 -3.629 1.00 97.19 180 GLY A N 1
ATOM 1442 C CA . GLY A 1 180 ? -14.749 5.853 -2.833 1.00 97.19 180 GLY A CA 1
ATOM 1443 C C . GLY A 1 180 ? -15.874 5.302 -3.716 1.00 97.19 180 GLY A C 1
ATOM 1444 O O . GLY A 1 180 ? -15.773 5.332 -4.948 1.00 97.19 180 GLY A O 1
ATOM 1445 N N . PRO A 1 181 ? -16.980 4.835 -3.111 1.00 96.69 181 PRO A N 1
ATOM 1446 C CA . PRO A 1 181 ? -18.158 4.365 -3.847 1.00 96.69 181 PRO A CA 1
ATOM 1447 C C . PRO A 1 181 ? -18.778 5.412 -4.788 1.00 96.69 181 PRO A C 1
ATOM 1449 O O . PRO A 1 181 ? -19.463 5.056 -5.741 1.00 96.69 181 PRO A O 1
ATOM 1452 N N . ASP A 1 182 ? -18.528 6.700 -4.540 1.00 95.44 182 ASP A N 1
ATOM 1453 C CA . ASP A 1 182 ? -18.981 7.834 -5.353 1.00 95.44 182 ASP A CA 1
ATOM 1454 C C . ASP A 1 182 ? -18.047 8.164 -6.537 1.00 95.44 182 ASP A C 1
ATOM 1456 O O . ASP A 1 182 ? -18.284 9.129 -7.268 1.00 95.44 182 ASP A O 1
ATOM 1460 N N . GLY A 1 183 ? -16.971 7.390 -6.717 1.00 96.56 183 GLY A N 1
ATOM 1461 C CA . GLY A 1 183 ? -15.964 7.593 -7.756 1.00 96.56 183 GLY A CA 1
ATOM 1462 C C . GLY A 1 183 ? -14.986 8.739 -7.483 1.00 96.56 183 GLY A C 1
ATOM 1463 O O . GLY A 1 183 ? -14.176 9.053 -8.356 1.00 96.56 183 GLY A O 1
ATOM 1464 N N . ARG A 1 184 ? -15.023 9.373 -6.302 1.00 97.25 184 ARG A N 1
ATOM 1465 C CA . ARG A 1 184 ? -14.131 10.488 -5.946 1.00 97.25 184 ARG A CA 1
ATOM 1466 C C . ARG A 1 184 ? -12.960 10.018 -5.082 1.00 97.25 184 ARG A C 1
ATOM 1468 O O . ARG A 1 184 ? -13.096 9.031 -4.360 1.00 97.25 184 ARG A O 1
ATOM 1475 N N . PRO A 1 185 ? -11.807 10.713 -5.116 1.00 98.00 185 PRO A N 1
ATOM 1476 C CA . PRO A 1 185 ? -10.706 10.435 -4.201 1.00 98.00 185 PRO A CA 1
ATOM 1477 C C . PRO A 1 185 ? -11.148 10.485 -2.735 1.00 98.00 185 PRO A C 1
ATOM 1479 O O . PRO A 1 185 ? -11.708 11.481 -2.280 1.00 98.00 185 PRO A O 1
ATOM 1482 N N . VAL A 1 186 ? -10.853 9.422 -1.990 1.00 98.50 186 VAL A N 1
ATOM 1483 C CA . VAL A 1 186 ? -11.158 9.318 -0.565 1.00 98.50 186 VAL A CA 1
ATOM 1484 C C . VAL A 1 186 ? -10.226 10.233 0.214 1.00 98.50 186 VAL A C 1
ATOM 1486 O O . VAL A 1 186 ? -9.003 10.080 0.186 1.00 98.50 186 VAL A O 1
ATOM 1489 N N . MET A 1 187 ? -10.828 11.151 0.957 1.00 98.19 187 MET A N 1
ATOM 1490 C CA . MET A 1 187 ? -10.154 11.983 1.938 1.00 98.19 187 MET A CA 1
ATOM 1491 C C . MET A 1 187 ? -10.828 11.771 3.284 1.00 98.19 187 MET A C 1
ATOM 1493 O O . MET A 1 187 ? -12.045 11.903 3.409 1.00 98.19 187 MET A O 1
ATOM 1497 N N . ILE A 1 188 ? -10.035 11.428 4.289 1.00 98.25 188 ILE A N 1
ATOM 1498 C CA . ILE A 1 188 ? -10.512 11.250 5.656 1.00 98.25 188 ILE A CA 1
ATOM 1499 C C . ILE A 1 188 ? -10.099 12.439 6.508 1.00 98.25 188 ILE A C 1
ATOM 1501 O O . ILE A 1 188 ? -9.152 13.161 6.194 1.00 98.25 188 ILE A O 1
ATOM 1505 N N . HIS A 1 189 ? -10.784 12.609 7.631 1.00 97.50 189 HIS A N 1
ATOM 1506 C CA . HIS A 1 189 ? -10.324 13.500 8.677 1.00 97.50 189 HIS A CA 1
ATOM 1507 C C . HIS A 1 189 ? -10.563 12.892 10.055 1.00 97.50 189 HIS A C 1
ATOM 1509 O O . HIS A 1 189 ? -11.496 12.109 10.256 1.00 97.50 189 HIS A O 1
ATOM 1515 N N . LEU A 1 190 ? -9.746 13.287 11.025 1.00 95.50 190 LEU A N 1
ATOM 1516 C CA . LEU A 1 190 ? -9.885 12.914 12.428 1.00 95.50 190 LEU A CA 1
ATOM 1517 C C . LEU A 1 190 ? -9.566 14.107 13.338 1.00 95.50 190 LEU A C 1
ATOM 1519 O O . LEU A 1 190 ? -8.777 14.974 12.955 1.00 95.50 190 LEU A O 1
ATOM 1523 N N . PRO A 1 191 ? -10.207 14.199 14.516 1.00 91.94 191 PRO A N 1
ATOM 1524 C CA . PRO A 1 191 ? -9.867 15.230 15.485 1.00 91.94 191 PRO A CA 1
ATOM 1525 C C . PRO A 1 191 ? -8.455 14.992 16.031 1.00 91.94 191 PRO A C 1
ATOM 1527 O O . PRO A 1 191 ? -8.111 13.876 16.416 1.00 91.94 191 PRO A O 1
ATOM 1530 N N . LEU A 1 192 ? -7.658 16.056 16.088 1.00 87.88 192 LEU A N 1
ATOM 1531 C CA . LEU A 1 192 ? -6.332 16.066 16.695 1.00 87.88 192 LEU A CA 1
ATOM 1532 C C . LEU A 1 192 ? -6.241 17.273 17.632 1.00 87.88 192 LEU A C 1
ATOM 1534 O O . LEU A 1 192 ? -5.951 18.397 17.223 1.00 87.88 192 LEU A O 1
ATOM 1538 N N . GLY A 1 193 ? -6.588 17.055 18.902 1.00 81.81 193 GLY A N 1
ATOM 1539 C CA . GLY A 1 193 ? -6.780 18.147 19.855 1.00 81.81 193 GLY A CA 1
ATOM 1540 C C . GLY A 1 193 ? -7.933 19.060 19.428 1.00 81.81 193 GLY A C 1
ATOM 1541 O O . GLY A 1 193 ? -9.080 18.623 19.363 1.00 81.81 193 GLY A O 1
ATOM 1542 N N . ARG A 1 194 ? -7.630 20.334 19.150 1.00 83.75 194 ARG A N 1
ATOM 1543 C CA . ARG A 1 194 ? -8.615 21.335 18.693 1.00 83.75 194 ARG A CA 1
ATOM 1544 C C . ARG A 1 194 ? -8.736 21.425 17.171 1.00 83.75 194 ARG A C 1
ATOM 1546 O O . ARG A 1 194 ? -9.629 22.108 16.677 1.00 83.75 194 ARG A O 1
ATOM 1553 N N . GLU A 1 195 ? -7.851 20.759 16.440 1.00 88.81 195 GLU A N 1
ATOM 1554 C CA . GLU A 1 195 ? -7.785 20.827 14.984 1.00 88.81 195 GLU A CA 1
ATOM 1555 C C . GLU A 1 195 ? -8.343 19.556 14.340 1.00 88.81 195 GLU A C 1
ATOM 1557 O O . GLU A 1 195 ? -8.550 18.527 14.990 1.00 88.81 195 GLU A O 1
ATOM 1562 N N . ARG A 1 196 ? -8.582 19.623 13.029 1.00 94.44 196 ARG A N 1
ATOM 1563 C CA . ARG A 1 196 ? -8.834 18.443 12.202 1.00 94.44 196 ARG A CA 1
ATOM 1564 C C . ARG A 1 196 ? -7.571 18.126 11.424 1.00 94.44 196 ARG A C 1
ATOM 1566 O O . ARG A 1 196 ? -7.054 18.985 10.719 1.00 94.44 196 ARG A O 1
ATOM 1573 N N . LEU A 1 197 ? -7.121 16.885 11.534 1.00 97.12 197 LEU A N 1
ATOM 1574 C CA . LEU A 1 197 ? -6.109 16.330 10.654 1.00 97.12 197 LEU A CA 1
ATOM 1575 C C . LEU A 1 197 ? -6.812 15.711 9.451 1.00 97.12 197 LEU A C 1
ATOM 1577 O O . LEU A 1 197 ? -7.689 14.868 9.631 1.00 97.12 197 LEU A O 1
ATOM 1581 N N . PHE A 1 198 ? -6.424 16.116 8.249 1.00 98.25 198 PHE A N 1
ATOM 1582 C CA . PHE A 1 198 ? -6.893 15.535 6.993 1.00 98.25 198 PHE A CA 1
ATOM 1583 C C . PHE A 1 198 ? -5.864 14.537 6.458 1.00 98.25 198 PHE A C 1
ATOM 1585 O O . PHE A 1 198 ? -4.664 14.729 6.648 1.00 98.25 198 PHE A O 1
ATOM 1592 N N . ALA A 1 199 ? -6.310 13.482 5.782 1.00 98.25 199 ALA A N 1
ATOM 1593 C CA . ALA A 1 199 ? -5.408 12.596 5.054 1.00 98.25 199 ALA A CA 1
ATOM 1594 C C . ALA A 1 199 ? -6.028 12.124 3.734 1.00 98.25 199 ALA A C 1
ATOM 1596 O O . ALA A 1 199 ? -7.181 11.683 3.697 1.00 98.25 199 ALA A O 1
ATOM 1597 N N . GLN A 1 200 ? -5.248 12.205 2.655 1.00 97.81 200 GLN A N 1
ATOM 1598 C CA . GLN A 1 200 ? -5.555 11.567 1.378 1.00 97.81 200 GLN A CA 1
ATOM 1599 C C . GLN A 1 200 ? -5.275 10.068 1.505 1.00 97.81 200 GLN A C 1
ATOM 1601 O O . GLN A 1 200 ? -4.225 9.663 2.005 1.00 97.81 200 GLN A O 1
ATOM 1606 N N . VAL A 1 201 ? -6.206 9.238 1.033 1.00 98.50 201 VAL A N 1
ATOM 1607 C CA . VAL A 1 201 ? -6.001 7.788 0.975 1.00 98.50 201 VAL A CA 1
ATOM 1608 C C . VAL A 1 201 ? -5.432 7.417 -0.390 1.00 98.50 201 VAL A C 1
ATOM 1610 O O . VAL A 1 201 ? -6.025 7.713 -1.433 1.00 98.50 201 VAL A O 1
ATOM 1613 N N . TRP A 1 202 ? -4.283 6.755 -0.379 1.00 97.88 202 TRP A N 1
ATOM 1614 C CA . TRP A 1 202 ? -3.645 6.161 -1.549 1.00 97.88 202 TRP A CA 1
ATOM 1615 C C . TRP A 1 202 ? -3.855 4.649 -1.554 1.00 97.88 202 TRP A C 1
ATOM 1617 O O . TRP A 1 202 ? -3.928 4.032 -0.497 1.00 97.88 202 TRP A O 1
ATOM 1627 N N . GLN A 1 203 ? -3.930 4.048 -2.737 1.00 98.12 203 GLN A N 1
ATOM 1628 C CA . GLN A 1 203 ? -3.996 2.608 -2.953 1.00 98.12 203 GLN A CA 1
ATOM 1629 C C . GLN A 1 203 ? -2.769 2.151 -3.743 1.00 98.12 203 GLN A C 1
ATOM 1631 O O . GLN A 1 203 ? -2.519 2.634 -4.850 1.00 98.12 203 GLN A O 1
ATOM 1636 N N . VAL A 1 204 ? -2.063 1.166 -3.197 1.00 98.12 204 VAL A N 1
ATOM 1637 C CA . VAL A 1 204 ? -1.041 0.372 -3.885 1.00 98.12 204 VAL A CA 1
ATOM 1638 C C . VAL A 1 204 ? -1.603 -1.028 -4.111 1.00 98.12 204 VAL A C 1
ATOM 1640 O O . VAL A 1 204 ? -2.125 -1.650 -3.185 1.00 98.12 204 VAL A O 1
ATOM 1643 N N . ASN A 1 205 ? -1.493 -1.537 -5.336 1.00 98.19 205 ASN A N 1
ATOM 1644 C CA . ASN A 1 205 ? -1.865 -2.918 -5.634 1.00 98.19 205 ASN A CA 1
ATOM 1645 C C . ASN A 1 205 ? -0.667 -3.828 -5.367 1.00 98.19 205 ASN A C 1
ATOM 1647 O O . ASN A 1 205 ? 0.396 -3.644 -5.960 1.00 98.19 205 ASN A O 1
ATOM 1651 N N . VAL A 1 206 ? -0.840 -4.810 -4.487 1.00 98.19 206 VAL A N 1
ATOM 1652 C CA . VAL A 1 206 ? 0.190 -5.773 -4.091 1.00 98.19 206 VAL A CA 1
ATOM 1653 C C . VAL A 1 206 ? -0.295 -7.158 -4.481 1.00 98.19 206 VAL A C 1
ATOM 1655 O O . VAL A 1 206 ? -0.932 -7.868 -3.703 1.00 98.19 206 VAL A O 1
ATOM 1658 N N . GLY A 1 207 ? -0.054 -7.503 -5.748 1.00 97.56 207 GLY A N 1
ATOM 1659 C CA . GLY A 1 207 ? -0.648 -8.679 -6.364 1.00 97.56 207 GLY A CA 1
ATOM 1660 C C . GLY A 1 207 ? -2.168 -8.556 -6.404 1.00 97.56 207 GLY A C 1
ATOM 1661 O O . GLY A 1 207 ? -2.693 -7.671 -7.080 1.00 97.56 207 GLY A O 1
ATOM 1662 N N . ARG A 1 208 ? -2.866 -9.445 -5.696 1.00 96.25 208 ARG A N 1
ATOM 1663 C CA . ARG A 1 208 ? -4.330 -9.481 -5.552 1.00 96.25 208 ARG A CA 1
ATOM 1664 C C . ARG A 1 208 ? -4.842 -8.536 -4.465 1.00 96.25 208 ARG A C 1
ATOM 1666 O O . ARG A 1 208 ? -6.008 -8.154 -4.497 1.00 96.25 208 ARG A O 1
ATOM 1673 N N . ASN A 1 209 ? -3.985 -8.173 -3.513 1.00 96.56 209 ASN A N 1
ATOM 1674 C CA . ASN A 1 209 ? -4.363 -7.406 -2.332 1.00 96.56 209 ASN A CA 1
ATOM 1675 C C . ASN A 1 209 ? -4.149 -5.905 -2.528 1.00 96.56 209 ASN A C 1
ATOM 1677 O O . ASN A 1 209 ? -3.381 -5.461 -3.384 1.00 96.56 209 ASN A O 1
ATOM 1681 N N . GLN A 1 210 ? -4.836 -5.117 -1.704 1.00 97.25 210 GLN A N 1
ATOM 1682 C CA . GLN A 1 210 ? -4.720 -3.660 -1.688 1.00 97.25 210 GLN A CA 1
ATOM 1683 C C . GLN A 1 210 ? -4.007 -3.218 -0.413 1.00 97.25 210 GLN A C 1
ATOM 1685 O O . GLN A 1 210 ? -4.331 -3.691 0.673 1.00 97.25 210 GLN A O 1
ATOM 1690 N N . LEU A 1 211 ? -3.073 -2.281 -0.547 1.00 98.62 211 LEU A N 1
ATOM 1691 C CA . LEU A 1 211 ? -2.467 -1.552 0.560 1.00 98.62 211 LEU A CA 1
ATOM 1692 C C . LEU A 1 211 ? -2.945 -0.101 0.510 1.00 98.62 211 LEU A C 1
ATOM 1694 O O . LEU A 1 211 ? -2.678 0.613 -0.459 1.00 98.62 211 LEU A O 1
ATOM 1698 N N . LEU A 1 212 ? -3.661 0.317 1.549 1.00 98.75 212 LEU A N 1
ATOM 1699 C CA . LEU A 1 212 ? -4.097 1.688 1.758 1.00 98.75 212 LEU A CA 1
ATOM 1700 C C . LEU A 1 212 ? -3.039 2.450 2.555 1.00 98.75 212 LEU A C 1
ATOM 1702 O O . LEU A 1 212 ? -2.646 2.020 3.639 1.00 98.75 212 LEU A O 1
ATOM 1706 N N . LEU A 1 213 ? -2.598 3.589 2.029 1.00 98.06 213 LEU A N 1
ATOM 1707 C CA . LEU A 1 213 ? -1.607 4.451 2.667 1.00 98.06 213 LEU A CA 1
ATOM 1708 C C . LEU A 1 213 ? -2.212 5.822 2.954 1.00 98.06 213 LEU A C 1
ATOM 1710 O O . LEU A 1 213 ? -2.785 6.452 2.062 1.00 98.06 213 LEU A O 1
ATOM 1714 N N . LEU A 1 214 ? -2.091 6.270 4.202 1.00 98.19 214 LEU A N 1
ATOM 1715 C CA . LEU A 1 214 ? -2.630 7.549 4.658 1.00 98.19 214 LEU A CA 1
ATOM 1716 C C . LEU A 1 214 ? -1.566 8.641 4.574 1.00 98.19 214 LEU A C 1
ATOM 1718 O O . LEU A 1 214 ? -0.509 8.525 5.196 1.00 98.19 214 LEU A O 1
ATOM 1722 N N . ASP A 1 215 ? -1.865 9.695 3.823 1.00 96.50 215 ASP A N 1
ATOM 1723 C CA . ASP A 1 215 ? -0.947 10.794 3.532 1.00 96.50 215 ASP A CA 1
ATOM 1724 C C . ASP A 1 215 ? -1.510 12.124 4.037 1.00 96.50 215 ASP A C 1
ATOM 1726 O O . ASP A 1 215 ? -2.582 12.556 3.604 1.00 96.50 215 ASP A O 1
ATOM 1730 N N . THR A 1 216 ? -0.807 12.769 4.967 1.00 96.94 216 THR A N 1
ATOM 1731 C CA . THR A 1 216 ? -1.222 14.050 5.549 1.00 96.94 216 THR A CA 1
ATOM 1732 C C . THR A 1 216 ? -0.693 15.255 4.781 1.00 96.94 216 THR A C 1
ATOM 1734 O O . THR A 1 216 ? -1.072 16.380 5.122 1.00 96.94 216 THR A O 1
ATOM 1737 N N . ASP A 1 217 ? 0.130 15.071 3.745 1.00 95.31 217 ASP A N 1
ATOM 1738 C CA . ASP A 1 217 ? 0.628 16.158 2.898 1.00 95.31 217 ASP A CA 1
ATOM 1739 C C . ASP A 1 217 ? -0.465 16.661 1.937 1.00 95.31 217 ASP A C 1
ATOM 1741 O O . ASP A 1 217 ? -0.469 16.414 0.733 1.00 95.31 217 ASP A O 1
ATOM 1745 N N . VAL A 1 218 ? -1.460 17.338 2.510 1.00 95.62 218 VAL A N 1
ATOM 1746 C CA . VAL A 1 218 ? -2.608 17.917 1.809 1.00 95.62 218 VAL A CA 1
ATOM 1747 C C . VAL A 1 218 ? -2.793 19.373 2.198 1.00 95.62 218 VAL A C 1
ATOM 1749 O O . VAL A 1 218 ? -2.477 19.789 3.317 1.00 95.62 218 VAL A O 1
ATOM 1752 N N . GLU A 1 219 ? -3.358 20.162 1.284 1.00 95.88 219 GLU A N 1
ATOM 1753 C CA . GLU A 1 219 ? -3.431 21.611 1.457 1.00 95.88 219 GLU A CA 1
ATOM 1754 C C . GLU A 1 219 ? -4.213 22.052 2.698 1.00 95.88 219 GLU A C 1
ATOM 1756 O O . GLU A 1 219 ? -3.836 23.025 3.352 1.00 95.88 219 GLU A O 1
ATOM 1761 N N . SER A 1 220 ? -5.245 21.286 3.057 1.00 95.81 220 SER A N 1
ATOM 1762 C CA . SER A 1 220 ? -6.128 21.524 4.203 1.00 95.81 220 SER A CA 1
ATOM 1763 C C . SER A 1 220 ? -5.444 21.392 5.568 1.00 95.81 220 SER A C 1
ATOM 1765 O O . SER A 1 220 ? -6.035 21.772 6.576 1.00 95.81 220 SER A O 1
ATOM 1767 N N . ASN A 1 221 ? -4.223 20.855 5.621 1.00 96.94 221 ASN A N 1
ATOM 1768 C CA . ASN A 1 221 ? -3.445 20.722 6.847 1.00 96.94 221 ASN A CA 1
ATOM 1769 C C . ASN A 1 221 ? -2.466 21.885 7.039 1.00 96.94 221 ASN A C 1
ATOM 1771 O O . ASN A 1 221 ? -1.882 22.406 6.083 1.00 96.94 221 ASN A O 1
ATOM 1775 N N . THR A 1 222 ? -2.211 22.216 8.309 1.00 94.62 222 THR A N 1
ATOM 1776 C CA . THR A 1 222 ? -1.113 23.103 8.715 1.00 94.62 222 THR A CA 1
ATOM 1777 C C . THR A 1 222 ? 0.242 22.534 8.264 1.00 94.62 222 THR A C 1
ATOM 1779 O O . THR A 1 222 ? 0.375 21.314 8.123 1.00 94.62 222 THR A O 1
ATOM 1782 N N . PRO A 1 223 ? 1.283 23.371 8.082 1.00 94.00 223 PRO A N 1
ATOM 1783 C CA . PRO A 1 223 ? 2.614 22.892 7.694 1.00 94.00 223 PRO A CA 1
ATOM 1784 C C . PRO A 1 223 ? 3.191 21.818 8.627 1.00 94.00 223 PRO A C 1
ATOM 1786 O O . PRO A 1 223 ? 3.950 20.959 8.186 1.00 94.00 223 PRO A O 1
ATOM 1789 N N . GLU A 1 224 ? 2.827 21.846 9.910 1.00 91.75 224 GLU A N 1
ATOM 1790 C CA . GLU A 1 224 ? 3.213 20.819 10.878 1.00 91.75 224 GLU A CA 1
ATOM 1791 C C . GLU A 1 224 ? 2.446 19.507 10.651 1.00 91.75 224 GLU A C 1
ATOM 1793 O O . GLU A 1 224 ? 3.056 18.444 10.565 1.00 91.75 224 GLU A O 1
ATOM 1798 N N . ASN A 1 225 ? 1.121 19.571 10.474 1.00 94.12 225 ASN A N 1
ATOM 1799 C CA . ASN A 1 225 ? 0.288 18.395 10.204 1.00 94.12 225 ASN A CA 1
ATOM 1800 C C . ASN A 1 225 ? 0.651 17.712 8.876 1.00 94.12 225 ASN A C 1
ATOM 1802 O O . ASN A 1 225 ? 0.611 16.486 8.792 1.00 94.12 225 ASN A O 1
ATOM 1806 N N . ARG A 1 226 ? 1.077 18.469 7.855 1.00 94.38 226 ARG A N 1
ATOM 1807 C CA . ARG A 1 226 ? 1.572 17.890 6.592 1.00 94.38 226 ARG A CA 1
ATOM 1808 C C . ARG A 1 226 ? 2.793 16.996 6.782 1.00 94.38 226 ARG A C 1
ATOM 1810 O O . ARG A 1 226 ? 2.924 15.985 6.107 1.00 94.38 226 ARG A O 1
ATOM 1817 N N . LYS A 1 227 ? 3.646 17.309 7.759 1.00 92.94 227 LYS A N 1
ATOM 1818 C CA . LYS A 1 227 ? 4.844 16.518 8.069 1.00 92.94 227 LYS A CA 1
ATOM 1819 C C . LYS A 1 227 ? 4.552 15.270 8.899 1.00 92.94 227 LYS A C 1
ATOM 1821 O O . LYS A 1 227 ? 5.444 14.443 9.058 1.00 92.94 227 LYS A O 1
ATOM 1826 N N . LEU A 1 228 ? 3.336 15.105 9.426 1.00 93.69 228 LEU A N 1
ATOM 1827 C CA . LEU A 1 228 ? 3.022 14.016 10.350 1.00 93.69 228 LEU A CA 1
ATOM 1828 C C . LEU A 1 228 ? 3.211 12.629 9.722 1.00 93.69 228 LEU A C 1
ATOM 1830 O O . LEU A 1 228 ? 3.728 11.740 10.393 1.00 93.69 228 LEU A O 1
ATOM 1834 N N . SER A 1 229 ? 2.849 12.434 8.452 1.00 91.50 229 SER A N 1
ATOM 1835 C CA . SER A 1 229 ? 3.139 11.191 7.732 1.00 91.50 229 SER A CA 1
ATOM 1836 C C . SER A 1 229 ? 4.454 11.234 6.953 1.00 91.50 229 SER A C 1
ATOM 1838 O O . SER A 1 229 ? 4.744 10.280 6.256 1.00 91.50 229 SER A O 1
ATOM 1840 N N . ALA A 1 230 ? 5.285 12.280 7.045 1.00 88.25 230 ALA A N 1
ATOM 1841 C CA . ALA A 1 230 ? 6.454 12.405 6.169 1.00 88.25 230 ALA A CA 1
ATOM 1842 C C . ALA A 1 230 ? 7.504 11.309 6.406 1.00 88.25 230 ALA A C 1
ATOM 1844 O O . ALA A 1 230 ? 8.052 10.779 5.441 1.00 88.25 230 ALA A O 1
ATOM 1845 N N . ARG A 1 231 ? 7.768 10.947 7.669 1.00 89.56 231 ARG A N 1
ATOM 1846 C CA . ARG A 1 231 ? 8.843 10.015 8.047 1.00 89.56 231 ARG A CA 1
ATOM 1847 C C . ARG A 1 231 ? 8.363 8.902 8.965 1.00 89.56 231 ARG A C 1
ATOM 1849 O O . ARG A 1 231 ? 7.460 9.085 9.786 1.00 89.56 231 ARG A O 1
ATOM 1856 N N . LEU A 1 232 ? 9.036 7.766 8.858 1.00 86.62 232 LEU A N 1
ATOM 1857 C CA . LEU A 1 232 ? 8.869 6.637 9.762 1.00 86.62 232 LEU A CA 1
ATOM 1858 C C . LEU A 1 232 ? 9.693 6.850 11.044 1.00 86.62 232 LEU A C 1
ATOM 1860 O O . LEU A 1 232 ? 10.860 7.227 10.974 1.00 86.62 232 LEU A O 1
ATOM 1864 N N . TYR A 1 233 ? 9.086 6.593 12.209 1.00 82.31 233 TYR A N 1
ATOM 1865 C CA . TYR A 1 233 ? 9.727 6.649 13.535 1.00 82.31 233 TYR A CA 1
ATOM 1866 C C . TYR A 1 233 ? 10.533 7.927 13.815 1.00 82.31 233 TYR A C 1
ATOM 1868 O O . TYR A 1 233 ? 11.651 7.874 14.328 1.00 82.31 233 TYR A O 1
ATOM 1876 N N . PHE A 1 234 ? 9.951 9.082 13.498 1.00 85.88 234 PHE A N 1
ATOM 1877 C CA . PHE A 1 234 ? 10.566 10.378 13.764 1.00 85.88 234 PHE A CA 1
ATOM 1878 C C . PHE A 1 234 ? 9.842 11.147 14.868 1.00 85.88 234 PHE A C 1
ATOM 1880 O O . PHE A 1 234 ? 8.705 10.847 15.238 1.00 85.88 234 PHE A O 1
ATOM 1887 N N . GLY A 1 235 ? 10.509 12.197 15.339 1.00 84.88 235 GLY A N 1
ATOM 1888 C CA . GLY A 1 235 ? 9.943 13.122 16.304 1.00 84.88 235 GLY A CA 1
ATOM 1889 C C . GLY A 1 235 ? 9.915 12.556 17.718 1.00 84.88 235 GLY A C 1
ATOM 1890 O O . GLY A 1 235 ? 10.628 11.617 18.073 1.00 84.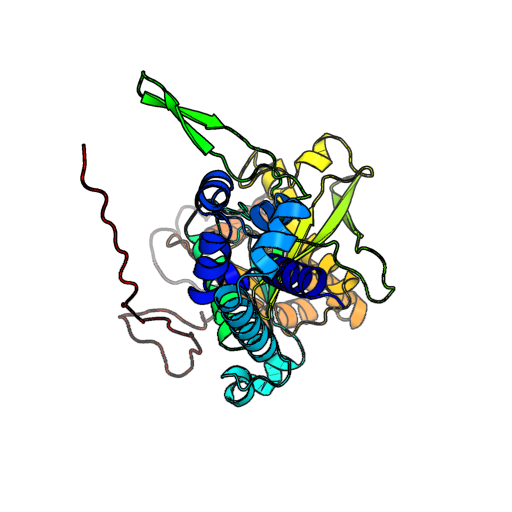88 235 GLY A O 1
ATOM 1891 N N . ASP A 1 236 ? 9.109 13.200 18.547 1.00 87.81 236 ASP A N 1
ATOM 1892 C CA . ASP A 1 236 ? 8.953 12.900 19.960 1.00 87.81 236 ASP A CA 1
ATOM 1893 C C . ASP A 1 236 ? 7.723 12.012 20.230 1.00 87.81 236 ASP A C 1
ATOM 1895 O O . ASP A 1 236 ? 7.040 11.524 19.325 1.00 87.81 236 ASP A O 1
ATOM 1899 N N . GLN A 1 237 ? 7.411 11.802 21.510 1.00 88.62 237 GLN A N 1
ATOM 1900 C CA . GLN A 1 237 ? 6.236 11.024 21.914 1.00 88.62 237 GLN A CA 1
ATOM 1901 C C . GLN A 1 237 ? 4.921 11.632 21.407 1.00 88.62 237 GLN A C 1
ATOM 1903 O O . GLN A 1 237 ? 3.996 10.889 21.081 1.00 88.62 237 GLN A O 1
ATOM 1908 N N . HIS A 1 238 ? 4.841 12.962 21.307 1.00 89.69 238 HIS A N 1
ATOM 1909 C CA . HIS A 1 238 ? 3.658 13.653 20.805 1.00 89.69 238 HIS A CA 1
ATOM 1910 C C . HIS A 1 238 ? 3.450 13.394 19.306 1.00 89.69 238 HIS A C 1
ATOM 1912 O O . HIS A 1 238 ? 2.341 13.096 18.867 1.00 89.69 238 HIS A O 1
ATOM 1918 N N . THR A 1 239 ? 4.520 13.428 18.516 1.00 90.94 239 THR A N 1
ATOM 1919 C CA . THR A 1 239 ? 4.481 13.060 17.093 1.00 90.94 239 THR A CA 1
ATOM 1920 C C . THR A 1 239 ? 4.069 11.600 16.921 1.00 90.94 239 THR A C 1
ATOM 1922 O O . THR A 1 239 ? 3.171 11.289 16.137 1.00 90.94 239 THR A O 1
ATOM 1925 N N . ARG A 1 240 ? 4.661 10.707 17.721 1.00 91.69 240 ARG A N 1
ATOM 1926 C CA . ARG A 1 240 ? 4.376 9.273 17.671 1.00 91.69 240 ARG A CA 1
ATOM 1927 C C . ARG A 1 240 ? 2.911 8.951 17.958 1.00 91.69 240 ARG A C 1
ATOM 1929 O O . ARG A 1 240 ? 2.292 8.251 17.164 1.00 91.69 240 ARG A O 1
ATOM 1936 N N . ILE A 1 241 ? 2.324 9.483 19.033 1.00 92.50 241 ILE A N 1
ATOM 1937 C CA . ILE A 1 241 ? 0.913 9.198 19.348 1.00 92.50 241 ILE A CA 1
ATOM 1938 C C . ILE A 1 241 ? -0.036 9.752 18.276 1.00 92.50 241 ILE A C 1
ATOM 1940 O O . ILE A 1 241 ? -1.054 9.135 17.974 1.00 92.50 241 ILE A O 1
ATOM 1944 N N . ARG A 1 242 ? 0.312 10.879 17.638 1.00 94.69 242 ARG A N 1
ATOM 1945 C CA . ARG A 1 242 ? -0.449 11.439 16.508 1.00 94.69 242 ARG A CA 1
ATOM 1946 C C . ARG A 1 242 ? -0.377 10.533 15.272 1.00 94.69 242 ARG A C 1
ATOM 1948 O O . ARG A 1 242 ? -1.395 10.360 14.608 1.00 94.69 242 ARG A O 1
ATOM 1955 N N . GLN A 1 243 ? 0.777 9.923 14.988 1.00 95.38 243 GLN A N 1
ATOM 1956 C CA . GLN A 1 243 ? 0.907 8.908 13.934 1.00 95.38 243 GLN A CA 1
ATOM 1957 C C . GLN A 1 243 ? 0.109 7.638 14.260 1.00 95.38 243 GLN A C 1
ATOM 1959 O O . GLN A 1 243 ? -0.576 7.117 13.387 1.00 95.38 243 GLN A O 1
ATOM 1964 N N . GLU A 1 244 ? 0.149 7.162 15.506 1.00 96.06 244 GLU A N 1
ATOM 1965 C CA . GLU A 1 244 ? -0.609 5.981 15.951 1.00 96.06 244 GLU A CA 1
ATOM 1966 C C . GLU A 1 244 ? -2.132 6.237 15.903 1.00 96.06 244 GLU A C 1
ATOM 1968 O O . GLU A 1 244 ? -2.898 5.365 15.486 1.00 96.06 244 GLU A O 1
ATOM 1973 N N . LEU A 1 245 ? -2.585 7.455 16.232 1.00 96.50 245 LEU A N 1
ATOM 1974 C CA . LEU A 1 245 ? -3.973 7.895 16.036 1.00 96.50 245 LEU A CA 1
ATOM 1975 C C . LEU A 1 245 ? -4.357 7.931 14.553 1.00 96.50 245 LEU A C 1
ATOM 1977 O O . LEU A 1 245 ? -5.412 7.415 14.187 1.00 96.50 245 LEU A O 1
ATOM 1981 N N . LEU A 1 246 ? -3.513 8.511 13.694 1.00 97.75 246 LEU A N 1
ATOM 1982 C CA . LEU A 1 246 ? -3.740 8.518 12.249 1.00 97.75 246 LEU A CA 1
ATOM 1983 C C . LEU A 1 246 ? -3.816 7.089 11.693 1.00 97.75 246 LEU A C 1
ATOM 1985 O O . LEU A 1 246 ? -4.746 6.781 10.957 1.00 97.75 246 LEU A O 1
ATOM 1989 N N . LEU A 1 247 ? -2.889 6.208 12.071 1.00 98.19 247 LEU A N 1
ATOM 1990 C CA . LEU A 1 247 ? -2.869 4.819 11.621 1.00 98.19 247 LEU A CA 1
ATOM 1991 C C . LEU A 1 247 ? -4.112 4.057 12.097 1.00 98.19 247 LEU A C 1
ATOM 1993 O O . LEU A 1 247 ? -4.775 3.406 11.296 1.00 98.19 247 LEU A O 1
ATOM 1997 N N . GLY A 1 248 ? -4.445 4.149 13.386 1.00 98.06 248 GLY A N 1
ATOM 1998 C CA . GLY A 1 248 ? -5.568 3.423 13.971 1.00 98.06 248 GLY A CA 1
ATOM 1999 C C . GLY A 1 248 ? -6.930 4.007 13.591 1.00 98.06 248 GLY A C 1
ATOM 2000 O O . GLY A 1 248 ? -7.701 3.386 12.861 1.00 98.06 248 GLY A O 1
ATOM 2001 N N . VAL A 1 249 ? -7.226 5.222 14.068 1.00 98.38 249 VAL A N 1
ATOM 2002 C CA . VAL A 1 249 ? -8.510 5.906 13.820 1.00 98.38 249 VAL A CA 1
ATOM 2003 C C . VAL A 1 249 ? -8.661 6.231 12.340 1.00 98.38 249 VAL A C 1
ATOM 2005 O O . VAL A 1 249 ? -9.696 5.945 11.736 1.00 98.38 249 VAL A O 1
ATOM 2008 N N . GLY A 1 250 ? -7.629 6.830 11.742 1.00 98.44 250 GLY A N 1
ATOM 2009 C CA . GLY A 1 250 ? -7.662 7.173 10.326 1.00 98.44 250 GLY A CA 1
ATOM 2010 C C . GLY A 1 250 ? -7.787 5.930 9.452 1.00 98.44 250 GLY A C 1
ATOM 2011 O O . GLY A 1 250 ? -8.559 5.947 8.500 1.00 98.44 250 GLY A O 1
ATOM 2012 N N . GLY A 1 251 ? -7.131 4.823 9.801 1.00 98.50 251 GLY A N 1
ATOM 2013 C CA . GLY A 1 251 ? -7.226 3.588 9.029 1.00 98.50 251 GLY A CA 1
ATOM 2014 C C . GLY A 1 251 ? -8.630 2.974 9.002 1.00 98.50 251 GLY A C 1
ATOM 2015 O O . GLY A 1 251 ? -9.120 2.639 7.925 1.00 98.50 251 GLY A O 1
ATOM 2016 N N . ILE A 1 252 ? -9.337 2.922 10.140 1.00 98.50 252 ILE A N 1
ATOM 2017 C CA . ILE A 1 252 ? -10.751 2.490 10.175 1.00 98.50 252 ILE A CA 1
ATOM 2018 C C . ILE A 1 252 ? -11.633 3.417 9.328 1.00 98.50 252 ILE A C 1
ATOM 2020 O O . ILE A 1 252 ? -12.468 2.955 8.546 1.00 98.50 252 ILE A O 1
ATOM 2024 N N . ARG A 1 253 ? -11.420 4.736 9.422 1.00 98.38 253 ARG A N 1
ATOM 2025 C CA . ARG A 1 253 ? -12.151 5.713 8.600 1.00 98.38 253 ARG A CA 1
ATOM 2026 C C . ARG A 1 253 ? -11.850 5.560 7.114 1.00 98.38 253 ARG A C 1
ATOM 2028 O O . ARG A 1 253 ? -12.760 5.716 6.307 1.00 98.38 253 ARG A O 1
ATOM 2035 N N . ALA A 1 254 ? -10.610 5.239 6.750 1.00 98.62 254 ALA A N 1
ATOM 2036 C CA . ALA A 1 254 ? -10.202 5.027 5.368 1.00 98.62 254 ALA A CA 1
ATOM 2037 C C . ALA A 1 254 ? -10.866 3.787 4.772 1.00 98.62 254 ALA A C 1
ATOM 2039 O O . ALA A 1 254 ? -11.365 3.866 3.652 1.00 98.62 254 ALA A O 1
ATOM 2040 N N . LEU A 1 255 ? -10.937 2.681 5.520 1.00 98.38 255 LEU A N 1
ATOM 2041 C CA . LEU A 1 255 ? -11.659 1.480 5.094 1.00 98.38 255 L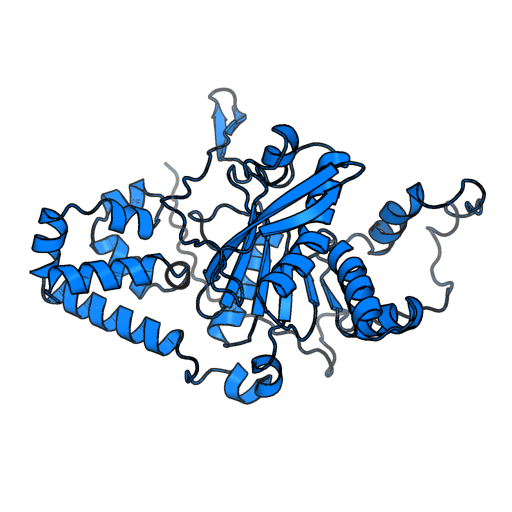EU A CA 1
ATOM 2042 C C . LEU A 1 255 ? -13.141 1.789 4.841 1.00 98.38 255 LEU A C 1
ATOM 2044 O O . LEU A 1 255 ? -13.637 1.545 3.740 1.00 98.38 255 LEU A O 1
ATOM 2048 N N . ARG A 1 256 ? -13.814 2.430 5.810 1.00 97.50 256 ARG A N 1
ATOM 2049 C CA . ARG A 1 256 ? -15.234 2.802 5.696 1.00 97.50 256 ARG A CA 1
ATOM 2050 C C . ARG A 1 256 ? -15.493 3.754 4.526 1.00 97.50 256 ARG A C 1
ATOM 2052 O O . ARG A 1 256 ? -16.372 3.501 3.710 1.00 97.50 256 ARG A O 1
ATOM 2059 N N . ALA A 1 257 ? -14.714 4.830 4.410 1.00 98.00 257 ALA A N 1
ATOM 2060 C CA . ALA A 1 257 ? -14.867 5.815 3.335 1.00 98.00 257 ALA A CA 1
ATOM 2061 C C . ALA A 1 257 ? -14.533 5.239 1.946 1.00 98.00 257 ALA A C 1
ATOM 2063 O O . ALA A 1 257 ? -15.050 5.709 0.936 1.00 98.00 257 ALA A O 1
ATOM 2064 N N . SER A 1 258 ? -13.715 4.186 1.898 1.00 97.94 258 SER A N 1
ATOM 2065 C CA . SER A 1 258 ? -13.432 3.420 0.681 1.00 97.94 258 SER A CA 1
ATOM 2066 C C . SER A 1 258 ? -14.531 2.418 0.310 1.00 97.94 258 SER A C 1
ATOM 2068 O O . SER A 1 258 ? -14.399 1.751 -0.715 1.00 97.94 258 SER A O 1
ATOM 2070 N N . GLY A 1 259 ? -15.581 2.273 1.128 1.00 96.38 259 GLY A N 1
ATOM 2071 C CA . GLY A 1 259 ? -16.632 1.269 0.940 1.00 96.38 259 GLY A CA 1
ATOM 2072 C C . GLY A 1 259 ? -16.147 -0.168 1.132 1.00 96.38 259 GLY A C 1
ATOM 2073 O O . GLY A 1 259 ? -16.686 -1.083 0.514 1.00 96.38 259 GLY A O 1
ATOM 2074 N N . ILE A 1 260 ? -15.091 -0.368 1.924 1.00 95.88 260 ILE A N 1
ATOM 2075 C CA . ILE A 1 260 ? -14.537 -1.691 2.201 1.00 95.88 260 ILE A CA 1
ATOM 2076 C C . ILE A 1 260 ? -15.151 -2.198 3.500 1.00 95.88 260 ILE A C 1
ATOM 2078 O O . ILE A 1 260 ? -14.930 -1.612 4.553 1.00 95.88 260 ILE A O 1
ATOM 2082 N N . GLU A 1 261 ? -15.876 -3.307 3.415 1.00 93.62 261 GLU A N 1
ATOM 2083 C CA . GLU A 1 261 ? -16.376 -4.067 4.562 1.00 93.62 261 GLU A CA 1
ATOM 2084 C C . GLU A 1 261 ? -15.352 -5.143 4.940 1.00 93.62 261 GLU A C 1
ATOM 2086 O O . GLU A 1 261 ? -14.910 -5.896 4.072 1.00 93.62 261 GLU A O 1
ATOM 2091 N N . TRP A 1 262 ? -14.977 -5.252 6.214 1.00 94.00 262 TRP A N 1
ATOM 2092 C CA . TRP A 1 262 ? -13.970 -6.216 6.683 1.00 94.00 262 TRP A CA 1
ATOM 2093 C C . TRP A 1 262 ? -14.555 -7.253 7.649 1.00 94.00 262 TRP A C 1
ATOM 2095 O O . TRP A 1 262 ? -15.594 -7.034 8.270 1.00 94.00 262 TRP A O 1
ATOM 2105 N N . SER A 1 263 ? -13.890 -8.408 7.755 1.00 91.06 263 SER A N 1
ATOM 2106 C CA . SER A 1 263 ? -14.288 -9.501 8.665 1.00 91.06 263 SER A CA 1
ATOM 2107 C C . SER A 1 263 ? -13.671 -9.382 10.056 1.00 91.06 263 SER A C 1
ATOM 2109 O O . SER A 1 263 ? -14.224 -9.887 11.027 1.00 91.06 263 SER A O 1
ATOM 2111 N N . GLY A 1 264 ? -12.505 -8.749 10.150 1.00 92.81 264 GLY A N 1
ATOM 2112 C CA . GLY A 1 264 ? -11.746 -8.640 11.387 1.00 92.81 264 GLY A CA 1
ATOM 2113 C C . GLY A 1 264 ? -10.487 -7.809 11.200 1.00 92.81 264 GLY A C 1
ATOM 2114 O O . GLY A 1 264 ? -10.114 -7.470 10.071 1.00 92.81 264 GLY A O 1
ATOM 2115 N N . LEU A 1 265 ? -9.856 -7.472 12.318 1.00 96.75 265 LEU A N 1
ATOM 2116 C CA . LEU A 1 265 ? -8.631 -6.688 12.377 1.00 96.75 265 LEU A CA 1
ATOM 2117 C C . LEU A 1 265 ? -7.439 -7.594 12.679 1.00 96.75 265 LEU A C 1
ATOM 2119 O O . LEU A 1 265 ? -7.509 -8.464 13.544 1.00 96.75 265 LEU A O 1
ATOM 2123 N N . HIS A 1 266 ? -6.313 -7.339 12.024 1.00 97.19 266 HIS A N 1
ATOM 2124 C CA . HIS A 1 266 ? -5.010 -7.859 12.427 1.00 97.19 266 HIS A CA 1
ATOM 2125 C C . HIS A 1 266 ? -4.096 -6.677 12.707 1.00 97.19 266 HIS A C 1
ATOM 2127 O O . HIS A 1 266 ? -3.786 -5.901 11.806 1.00 97.19 266 HIS A O 1
ATOM 2133 N N . LEU A 1 267 ? -3.651 -6.543 13.951 1.00 97.19 267 LEU A N 1
ATOM 2134 C CA . LEU A 1 267 ? -2.743 -5.489 14.385 1.00 97.19 267 LEU A CA 1
ATOM 2135 C C . LEU A 1 267 ? -1.321 -6.047 14.462 1.00 97.19 267 LEU A C 1
ATOM 2137 O O . LEU A 1 267 ? -1.019 -6.900 15.304 1.00 97.19 267 LEU A O 1
ATOM 2141 N N . ASN A 1 268 ? -0.458 -5.593 13.555 1.00 94.25 268 ASN A N 1
ATOM 2142 C CA . ASN A 1 268 ? 0.965 -5.901 13.591 1.00 94.25 268 ASN A CA 1
ATOM 2143 C C . ASN A 1 268 ? 1.654 -4.961 14.587 1.00 94.25 268 ASN A C 1
ATOM 2145 O O . ASN A 1 268 ? 2.048 -3.848 14.225 1.00 94.25 268 ASN A O 1
ATOM 2149 N N . GLU A 1 269 ? 1.770 -5.422 15.834 1.00 89.25 269 GLU A N 1
ATOM 2150 C CA . GLU A 1 269 ? 2.280 -4.678 16.988 1.00 89.25 269 GLU A CA 1
ATOM 2151 C C . GLU A 1 269 ? 1.383 -3.502 17.448 1.00 89.25 269 GLU A C 1
ATOM 2153 O O . GLU A 1 269 ? 0.346 -3.191 16.855 1.00 89.25 269 GLU A O 1
ATOM 2158 N N . GLY A 1 270 ? 1.733 -2.858 18.572 1.00 88.56 270 GLY A N 1
ATOM 2159 C CA . GLY A 1 270 ? 0.887 -1.873 19.267 1.00 88.56 270 GLY A CA 1
ATOM 2160 C C . GLY A 1 270 ? 0.621 -0.546 18.545 1.00 88.56 270 GLY A C 1
ATOM 2161 O O . GLY A 1 270 ? -0.211 0.233 19.005 1.00 88.56 270 GLY A O 1
ATOM 2162 N N . HIS A 1 271 ? 1.274 -0.271 17.413 1.00 92.19 271 HIS A N 1
ATOM 2163 C CA . HIS A 1 271 ? 1.194 1.022 16.712 1.00 92.19 271 HIS A CA 1
ATOM 2164 C C . HIS A 1 271 ? -0.203 1.376 16.188 1.00 92.19 271 HIS A C 1
ATOM 2166 O O . HIS A 1 271 ? -0.522 2.544 15.988 1.00 92.19 271 HIS A O 1
ATOM 2172 N N . SER A 1 272 ? -1.036 0.368 15.944 1.00 94.94 272 SER A N 1
ATOM 2173 C CA . SER A 1 272 ? -2.388 0.527 15.404 1.00 94.94 272 SER A CA 1
ATOM 2174 C C . SER A 1 272 ? -3.479 0.278 16.447 1.00 94.94 272 SER A C 1
ATOM 2176 O O . SER A 1 272 ? -4.648 0.166 16.092 1.00 94.94 272 SER A O 1
ATOM 2178 N N . ALA A 1 273 ? -3.136 0.231 17.742 1.00 95.06 273 ALA A N 1
ATOM 2179 C CA . ALA A 1 273 ? -4.074 -0.115 18.814 1.00 95.06 273 ALA A CA 1
ATOM 2180 C C . ALA A 1 273 ? -5.345 0.757 18.830 1.00 95.06 273 ALA A C 1
ATOM 2182 O O . ALA A 1 273 ? -6.433 0.252 19.116 1.00 95.06 273 ALA A O 1
ATOM 2183 N N . PHE A 1 274 ? -5.244 2.037 18.444 1.00 97.12 274 PHE A N 1
ATOM 2184 C CA . PHE A 1 274 ? -6.394 2.943 18.326 1.00 97.12 274 PHE A C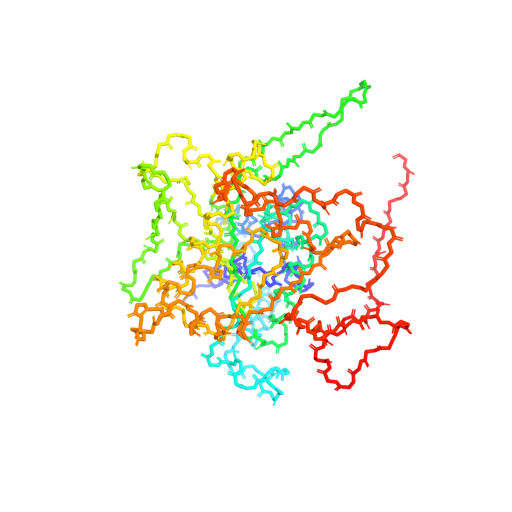A 1
ATOM 2185 C C . PHE A 1 274 ? -7.449 2.493 17.298 1.00 97.12 274 PHE A C 1
ATOM 2187 O O . PHE A 1 274 ? -8.594 2.933 17.390 1.00 97.12 274 PHE A O 1
ATOM 2194 N N . ALA A 1 275 ? -7.110 1.595 16.363 1.00 98.00 275 ALA A N 1
ATOM 2195 C CA . ALA A 1 275 ? -8.073 0.997 15.438 1.00 98.00 275 ALA A CA 1
ATOM 2196 C C . ALA A 1 275 ? -9.194 0.265 16.188 1.00 98.00 275 ALA A C 1
ATOM 2198 O O . ALA A 1 275 ? -10.351 0.358 15.798 1.00 98.00 275 ALA A O 1
ATOM 2199 N N . THR A 1 276 ? -8.877 -0.403 17.302 1.00 97.50 276 THR A N 1
ATOM 2200 C CA . THR A 1 276 ? -9.880 -1.118 18.112 1.00 97.50 276 THR A CA 1
ATOM 2201 C C . THR A 1 276 ? -10.900 -0.167 18.734 1.00 97.50 276 THR A C 1
ATOM 2203 O O . THR A 1 276 ? -12.092 -0.458 18.742 1.00 97.50 276 THR A O 1
ATOM 2206 N N . LEU A 1 277 ? -10.454 1.005 19.193 1.00 96.81 277 LEU A N 1
ATOM 2207 C CA . LEU A 1 277 ? -11.321 2.011 19.801 1.00 96.81 277 LEU A CA 1
ATOM 2208 C C . LEU A 1 277 ? -12.218 2.682 18.761 1.00 96.81 277 LEU A C 1
ATOM 2210 O O . LEU A 1 277 ? -13.414 2.837 18.996 1.00 96.81 277 LEU A O 1
ATOM 2214 N N . GLU A 1 278 ? -11.670 3.042 17.596 1.00 97.75 278 GLU A N 1
ATOM 2215 C CA . GLU A 1 278 ? -12.488 3.592 16.510 1.00 97.75 278 GLU A CA 1
ATOM 2216 C C . GLU A 1 278 ? -13.451 2.542 15.950 1.00 97.75 278 GLU A C 1
ATOM 2218 O O . GLU A 1 278 ? -14.586 2.882 15.617 1.00 97.75 278 GLU A O 1
ATOM 2223 N N . TYR A 1 279 ? -13.047 1.268 15.898 1.00 97.38 279 TYR A N 1
ATOM 2224 C CA . TYR A 1 279 ? -13.939 0.191 15.487 1.00 97.38 279 TYR A CA 1
ATOM 2225 C C . TYR A 1 279 ? -15.068 -0.018 16.502 1.00 97.38 279 TYR A C 1
ATOM 2227 O O . TYR A 1 279 ? -16.227 -0.075 16.106 1.00 97.38 279 TYR A O 1
ATOM 2235 N N . ALA A 1 280 ? -14.778 -0.018 17.807 1.00 97.44 280 ALA A N 1
ATOM 2236 C CA . ALA A 1 280 ? -15.814 -0.073 18.840 1.00 97.44 280 ALA A CA 1
ATOM 2237 C C . ALA A 1 280 ? -16.785 1.109 18.720 1.00 97.44 280 ALA A C 1
ATOM 2239 O O . ALA A 1 280 ? -17.996 0.904 18.690 1.00 97.44 280 ALA A O 1
ATOM 2240 N N . ARG A 1 281 ? -16.267 2.334 18.550 1.00 96.75 281 ARG A N 1
ATOM 2241 C CA . ARG A 1 281 ? -17.082 3.540 18.333 1.00 96.75 281 ARG A CA 1
ATOM 2242 C C . ARG A 1 281 ? -17.996 3.398 17.112 1.00 96.75 281 ARG A C 1
ATOM 2244 O O . ARG A 1 281 ? -19.174 3.726 17.196 1.00 96.75 281 ARG A O 1
ATOM 2251 N N . LEU A 1 282 ? -17.468 2.888 15.999 1.00 95.44 282 LEU A N 1
ATOM 2252 C CA . LEU A 1 282 ? -18.235 2.615 14.784 1.00 95.44 282 LEU A CA 1
ATOM 2253 C C . LEU A 1 282 ? -19.364 1.608 15.044 1.00 95.44 282 LEU A C 1
ATOM 2255 O O . LEU A 1 282 ? -20.508 1.839 14.665 1.00 95.44 282 LEU A O 1
ATOM 2259 N N . ARG A 1 283 ? -19.058 0.505 15.729 1.00 95.12 283 ARG A N 1
ATOM 2260 C CA . ARG A 1 283 ? -20.037 -0.542 16.029 1.00 95.12 283 ARG A CA 1
ATOM 2261 C C . ARG A 1 283 ? -21.118 -0.065 17.004 1.00 95.12 283 ARG A C 1
ATOM 2263 O O . ARG A 1 283 ? -22.273 -0.454 16.843 1.00 95.12 283 ARG A O 1
ATOM 2270 N N . MET A 1 284 ? -20.781 0.804 17.961 1.00 97.19 284 MET A N 1
ATOM 2271 C CA . MET A 1 284 ? -21.765 1.482 18.818 1.00 97.19 284 MET A CA 1
ATOM 2272 C C . MET A 1 284 ? -22.752 2.307 17.980 1.00 97.19 284 MET A C 1
ATOM 2274 O O . MET A 1 284 ? -23.955 2.206 18.192 1.00 97.19 284 MET A O 1
ATOM 2278 N N . GLU A 1 285 ? -22.269 3.082 17.001 1.00 95.75 285 GLU A N 1
ATOM 2279 C CA . GLU A 1 285 ? -23.137 3.869 16.106 1.00 95.75 285 GLU A CA 1
ATOM 2280 C C . GLU A 1 285 ? -24.053 2.990 15.249 1.00 95.75 285 GLU A C 1
ATOM 2282 O O . GLU A 1 285 ? -25.214 3.328 15.038 1.00 95.75 285 GLU A O 1
ATOM 2287 N N . GLU A 1 286 ? -23.538 1.869 14.745 1.00 93.75 286 GLU A N 1
ATOM 2288 C CA . GLU A 1 286 ? -24.279 0.975 13.849 1.00 93.75 286 GLU A CA 1
ATOM 2289 C C . GLU A 1 286 ? -25.333 0.128 14.566 1.00 93.75 286 GLU A C 1
ATOM 2291 O O . GLU A 1 286 ? -26.366 -0.191 13.983 1.00 93.75 286 GLU A O 1
ATOM 2296 N N . THR A 1 287 ? -25.064 -0.273 15.809 1.00 95.31 287 THR A N 1
ATOM 2297 C CA . THR A 1 287 ? -25.917 -1.215 16.556 1.00 95.31 287 THR A CA 1
ATOM 2298 C C . THR A 1 287 ? -26.746 -0.553 17.652 1.00 95.31 287 THR A C 1
ATOM 2300 O O . THR A 1 287 ? -27.736 -1.130 18.094 1.00 95.31 287 THR A O 1
ATOM 2303 N N . GLY A 1 288 ? -26.345 0.633 18.118 1.00 96.31 288 GLY A N 1
ATOM 2304 C CA . GLY A 1 288 ? -26.909 1.280 19.303 1.00 96.31 288 GLY A CA 1
ATOM 2305 C C . GLY A 1 288 ? -26.507 0.629 20.635 1.00 96.31 288 GLY A C 1
ATOM 2306 O O . GLY A 1 288 ? -27.020 1.038 21.675 1.00 96.31 288 GLY A O 1
ATOM 2307 N N . ALA A 1 289 ? -25.620 -0.373 20.626 1.00 96.38 289 ALA A N 1
ATOM 2308 C CA . ALA A 1 289 ? -25.152 -1.049 21.834 1.00 96.38 289 ALA A CA 1
ATOM 2309 C C . ALA A 1 289 ? -24.183 -0.182 22.659 1.00 96.38 289 ALA A C 1
ATOM 2311 O O . ALA A 1 289 ? -23.524 0.728 22.145 1.00 96.38 289 ALA A O 1
ATOM 2312 N N . ASP A 1 290 ? -24.072 -0.486 23.953 1.00 96.19 290 ASP A N 1
ATOM 2313 C CA . ASP A 1 290 ? -23.122 0.167 24.851 1.00 96.19 290 ASP A CA 1
ATOM 2314 C C . ASP A 1 290 ? -21.680 -0.307 24.605 1.00 96.19 290 ASP A C 1
ATOM 2316 O O . ASP A 1 290 ? -21.445 -1.387 24.064 1.00 96.19 290 ASP A O 1
ATOM 2320 N N . PHE A 1 291 ? -20.703 0.484 25.058 1.00 95.38 291 PHE A N 1
ATOM 2321 C CA . PHE A 1 291 ? -19.282 0.221 24.823 1.00 95.38 291 PHE A CA 1
ATOM 2322 C C . PHE A 1 291 ? -18.831 -1.183 25.247 1.00 95.38 291 PHE A C 1
ATOM 2324 O O . PHE A 1 291 ? -18.047 -1.792 24.526 1.00 95.38 291 PHE A O 1
ATOM 2331 N N . TRP A 1 292 ? -19.292 -1.704 26.387 1.00 94.19 292 TRP A N 1
ATOM 2332 C CA . TRP A 1 292 ? -18.788 -2.976 26.910 1.00 94.19 292 TRP A CA 1
ATOM 2333 C C . TRP A 1 292 ? -19.234 -4.153 26.054 1.00 94.19 292 TRP A C 1
ATOM 2335 O O . TRP A 1 292 ? -18.425 -5.040 25.778 1.00 94.19 292 TRP A O 1
ATOM 2345 N N . SER A 1 293 ? -20.477 -4.108 25.572 1.00 91.81 293 SER A N 1
ATOM 2346 C CA . SER A 1 293 ? -21.010 -5.091 24.631 1.00 91.81 293 SER A CA 1
ATOM 2347 C C . SER A 1 293 ? -20.180 -5.125 23.342 1.00 91.81 293 SER A C 1
ATOM 2349 O O . SER A 1 293 ? -19.697 -6.177 22.930 1.00 91.81 293 SER A O 1
ATOM 2351 N N . VAL A 1 294 ? -19.913 -3.963 22.736 1.00 95.44 294 VAL A N 1
ATOM 2352 C CA . VAL A 1 294 ? -19.183 -3.905 21.457 1.00 95.44 294 VAL A CA 1
ATOM 2353 C C . VAL A 1 294 ? -17.677 -4.088 21.598 1.00 95.44 294 VAL A C 1
ATOM 2355 O O . VAL A 1 294 ? -17.041 -4.601 20.681 1.00 95.44 294 VAL A O 1
ATOM 2358 N N . ALA A 1 295 ? -17.086 -3.724 22.735 1.00 93.00 295 ALA A N 1
ATOM 2359 C CA . ALA A 1 295 ? -15.676 -3.983 23.006 1.00 93.00 295 ALA A CA 1
ATOM 2360 C C . ALA A 1 295 ? -15.372 -5.488 23.019 1.00 93.00 295 ALA A C 1
ATOM 2362 O O . ALA A 1 295 ? -14.315 -5.899 22.537 1.00 93.00 295 ALA A O 1
ATOM 2363 N N . GLN A 1 296 ? -16.297 -6.311 23.523 1.00 92.25 296 GLN A N 1
ATOM 2364 C CA . GLN A 1 296 ? -16.159 -7.765 23.493 1.00 92.25 296 GLN A CA 1
ATOM 2365 C C . GLN A 1 296 ? -16.175 -8.304 22.054 1.00 92.25 296 GLN A C 1
ATOM 2367 O O . GLN A 1 296 ? -15.291 -9.082 21.692 1.00 92.25 296 GLN A O 1
ATOM 2372 N N . ASP A 1 297 ? -17.103 -7.838 21.218 1.00 90.88 297 ASP A N 1
ATOM 2373 C CA . ASP A 1 297 ? -17.183 -8.219 19.800 1.00 90.88 297 ASP A CA 1
ATOM 2374 C C . ASP A 1 297 ? -15.935 -7.790 19.014 1.00 90.88 297 ASP A C 1
ATOM 2376 O O . ASP A 1 297 ? -15.371 -8.554 18.224 1.00 90.88 297 ASP A O 1
ATOM 2380 N N . VAL A 1 298 ? -15.458 -6.564 19.247 1.00 94.44 298 VAL A N 1
ATOM 2381 C CA . VAL A 1 298 ? -14.228 -6.049 18.631 1.00 94.44 298 VAL A CA 1
ATOM 2382 C C . VAL A 1 298 ? -13.021 -6.877 19.061 1.00 94.44 298 VAL A C 1
ATOM 2384 O O . VAL A 1 298 ? -12.190 -7.221 18.224 1.00 94.44 298 VAL A O 1
ATOM 2387 N N . ALA A 1 299 ? -12.926 -7.245 20.339 1.00 93.19 299 ALA A N 1
ATOM 2388 C CA . ALA A 1 299 ? -11.850 -8.100 20.827 1.00 93.19 299 ALA A CA 1
ATOM 2389 C C . ALA A 1 299 ? -11.879 -9.494 20.182 1.00 93.19 299 ALA A C 1
ATOM 2391 O O . ALA A 1 299 ? -10.832 -10.004 19.795 1.00 93.19 299 ALA A O 1
ATOM 2392 N N . GLN A 1 300 ? -13.061 -10.095 20.016 1.00 93.44 300 GLN A N 1
ATOM 2393 C CA . GLN A 1 300 ? -13.217 -11.401 19.362 1.00 93.44 300 GLN A CA 1
ATOM 2394 C C . GLN A 1 300 ? -12.899 -11.368 17.860 1.00 93.44 300 GLN A C 1
ATOM 2396 O O . GLN A 1 300 ? -12.522 -12.388 17.289 1.00 93.44 300 GLN A O 1
ATOM 2401 N N . SER A 1 301 ? -13.021 -10.199 17.230 1.00 91.81 301 SER A N 1
ATOM 2402 C CA . SER A 1 301 ? -12.719 -9.975 15.812 1.00 91.81 301 SER A CA 1
ATOM 2403 C C . SER A 1 301 ? -11.349 -9.328 15.570 1.00 91.81 301 SER A C 1
ATOM 2405 O O . SER A 1 301 ? -11.051 -8.939 14.440 1.00 91.81 301 SER A O 1
ATOM 2407 N N . THR A 1 302 ? -10.498 -9.224 16.598 1.00 95.50 302 THR A N 1
ATOM 2408 C CA . THR A 1 302 ? -9.164 -8.616 16.499 1.00 95.50 302 THR A CA 1
ATOM 2409 C C . THR A 1 302 ? -8.067 -9.600 16.886 1.00 95.50 302 THR A C 1
ATOM 2411 O O . THR A 1 302 ? -8.040 -10.135 17.991 1.00 95.50 302 THR A O 1
ATOM 2414 N N . VAL A 1 303 ? -7.092 -9.767 15.997 1.00 95.06 303 VAL A N 1
ATOM 2415 C CA . VAL A 1 303 ? -5.839 -10.478 16.260 1.00 95.06 303 VAL A CA 1
ATOM 2416 C C . VAL A 1 303 ? -4.733 -9.460 16.513 1.00 95.06 303 VAL A C 1
ATOM 2418 O O . VAL A 1 303 ? -4.535 -8.534 15.731 1.00 95.06 303 VAL A O 1
ATOM 2421 N N . PHE A 1 304 ? -3.985 -9.648 17.598 1.00 93.19 304 PHE A N 1
ATOM 2422 C CA . PHE A 1 304 ? -2.808 -8.850 17.928 1.00 93.19 304 PHE A CA 1
ATOM 2423 C C . PHE A 1 304 ? -1.552 -9.715 17.848 1.00 93.19 304 PHE A C 1
ATOM 2425 O O . PHE A 1 304 ? -1.458 -10.744 18.521 1.00 93.19 304 PHE A O 1
ATOM 2432 N N . THR A 1 305 ? -0.576 -9.296 17.047 1.00 86.88 305 THR A N 1
ATOM 2433 C CA . THR A 1 305 ? 0.742 -9.937 16.996 1.00 86.88 305 THR A CA 1
ATOM 2434 C C . THR A 1 305 ? 1.735 -9.126 17.813 1.00 86.88 305 THR A C 1
ATOM 2436 O O . THR A 1 305 ? 1.928 -7.948 17.532 1.00 86.88 305 THR A O 1
ATOM 2439 N N . ASN A 1 306 ? 2.373 -9.776 18.792 1.00 83.56 306 ASN A N 1
ATOM 2440 C CA . ASN A 1 306 ? 3.484 -9.210 19.552 1.00 83.56 306 ASN A CA 1
ATOM 2441 C C . ASN A 1 306 ? 4.814 -9.739 19.003 1.00 83.56 306 ASN A C 1
ATOM 2443 O O . ASN A 1 306 ? 5.012 -10.954 18.963 1.00 83.56 306 ASN A O 1
ATOM 2447 N N . VAL A 1 307 ? 5.733 -8.845 18.647 1.00 73.50 307 VAL A N 1
ATOM 2448 C CA . VAL A 1 307 ? 7.100 -9.210 18.217 1.00 73.50 307 VAL A CA 1
ATOM 2449 C C . VAL A 1 307 ? 8.166 -8.927 19.284 1.00 73.50 307 VAL A C 1
ATOM 2451 O O . VAL A 1 307 ? 9.347 -9.214 19.091 1.00 73.50 307 VAL A O 1
ATOM 2454 N N . SER A 1 308 ? 7.762 -8.390 20.438 1.00 67.31 308 SER A N 1
ATOM 2455 C CA . SER A 1 308 ? 8.638 -8.073 21.567 1.00 67.31 308 SER A CA 1
ATOM 2456 C C . SER A 1 308 ? 8.643 -9.184 22.622 1.00 67.31 308 SER A C 1
ATOM 2458 O O . SER A 1 308 ? 7.612 -9.541 23.189 1.00 67.31 308 SER A O 1
ATOM 2460 N N . LEU A 1 309 ? 9.838 -9.664 22.985 1.00 60.44 309 LEU A N 1
ATOM 2461 C CA . LEU A 1 309 ? 10.034 -10.659 24.055 1.00 60.44 309 LEU A CA 1
ATOM 2462 C C . LEU A 1 309 ? 9.866 -10.086 25.480 1.00 60.44 309 LEU A C 1
ATOM 2464 O O . LEU A 1 309 ? 9.853 -10.838 26.453 1.00 60.44 309 LEU A O 1
ATOM 2468 N N . ARG A 1 310 ? 9.732 -8.761 25.637 1.00 49.69 310 ARG A N 1
ATOM 2469 C CA . ARG A 1 310 ? 9.399 -8.130 26.927 1.00 49.69 310 ARG A CA 1
ATOM 2470 C C . ARG A 1 310 ? 7.873 -8.075 27.085 1.00 49.69 310 ARG A C 1
ATOM 2472 O O . ARG A 1 310 ? 7.187 -7.593 26.196 1.00 49.69 310 ARG A O 1
ATOM 2479 N N . SER A 1 311 ? 7.375 -8.598 28.211 1.00 39.66 311 SER A N 1
ATOM 2480 C CA . SER A 1 311 ? 5.958 -8.893 28.511 1.00 39.66 311 SER A CA 1
ATOM 2481 C C . SER A 1 311 ? 4.927 -7.854 28.005 1.00 39.66 311 SER A C 1
ATOM 2483 O O . SER A 1 311 ? 5.126 -6.655 28.225 1.00 39.66 311 SER A O 1
ATOM 2485 N N . PRO A 1 312 ? 3.773 -8.294 27.447 1.00 42.91 312 PRO A N 1
ATOM 2486 C CA . PRO A 1 312 ? 2.705 -7.423 26.927 1.00 42.91 312 PRO A CA 1
ATOM 2487 C C . PRO A 1 312 ? 2.068 -6.486 27.973 1.00 42.91 312 PRO A C 1
ATOM 2489 O O . PRO A 1 312 ? 1.416 -5.507 27.613 1.00 42.91 312 PRO A O 1
ATOM 2492 N N . MET A 1 313 ? 2.299 -6.718 29.273 1.00 36.31 313 MET A N 1
ATOM 2493 C CA . MET A 1 313 ? 1.834 -5.834 30.355 1.00 36.31 313 MET A CA 1
ATOM 2494 C C . MET A 1 313 ? 2.423 -4.415 30.300 1.00 36.31 313 MET A C 1
ATOM 2496 O O . MET A 1 313 ? 1.847 -3.495 30.878 1.00 36.31 313 MET A O 1
ATOM 2500 N N . PHE A 1 314 ? 3.538 -4.202 29.595 1.00 38.75 314 PHE A N 1
ATOM 2501 C CA . PHE A 1 314 ? 4.148 -2.875 29.486 1.00 38.75 314 PHE A CA 1
ATOM 2502 C C . PHE A 1 314 ? 3.335 -1.885 28.638 1.00 38.75 314 PHE A C 1
ATOM 2504 O O . PHE A 1 314 ? 3.473 -0.681 28.840 1.00 38.75 314 PHE A O 1
ATOM 2511 N N . PHE A 1 315 ? 2.499 -2.353 27.706 1.00 39.72 315 PHE A N 1
ATOM 2512 C CA . PHE A 1 315 ? 1.866 -1.475 26.714 1.00 39.72 315 PHE A CA 1
ATOM 2513 C C . PHE A 1 315 ? 0.581 -0.818 27.238 1.00 39.72 315 PHE A C 1
ATOM 2515 O O . PHE A 1 315 ? 0.455 0.405 27.195 1.00 39.72 315 PHE A O 1
ATOM 2522 N N . ILE A 1 316 ? -0.328 -1.607 27.828 1.00 39.12 316 ILE A N 1
ATOM 2523 C CA . ILE A 1 316 ? -1.571 -1.082 28.422 1.00 39.12 316 ILE A CA 1
ATOM 2524 C C . ILE A 1 316 ? -1.238 -0.168 29.606 1.00 39.12 316 ILE A C 1
ATOM 2526 O O . ILE A 1 316 ? -1.731 0.953 29.666 1.00 39.12 316 ILE A O 1
ATOM 2530 N N . ALA A 1 317 ? -0.311 -0.583 30.479 1.00 35.09 317 ALA A N 1
ATOM 2531 C CA . ALA A 1 317 ? 0.094 0.208 31.640 1.00 35.09 317 ALA A CA 1
ATOM 2532 C C . ALA A 1 317 ? 0.688 1.579 31.267 1.00 35.09 317 ALA A C 1
ATOM 2534 O O . ALA A 1 317 ? 0.520 2.540 32.011 1.00 35.09 317 ALA A O 1
ATOM 2535 N N . ARG A 1 318 ? 1.362 1.702 30.115 1.00 37.28 318 ARG A N 1
ATOM 2536 C CA . ARG A 1 318 ? 1.973 2.965 29.675 1.00 37.28 318 ARG A CA 1
ATOM 2537 C C . ARG A 1 318 ? 0.988 3.878 28.939 1.00 37.28 318 ARG A C 1
ATOM 2539 O O . ARG A 1 318 ? 1.110 5.093 29.055 1.00 37.28 318 ARG A O 1
ATOM 2546 N N . ALA A 1 319 ? 0.013 3.305 28.231 1.00 40.00 319 ALA A N 1
ATOM 2547 C CA . ALA A 1 319 ? -1.027 4.052 27.524 1.00 40.00 319 ALA A CA 1
ATOM 2548 C C . ALA A 1 319 ? -2.130 4.579 28.462 1.00 40.00 319 ALA A C 1
ATOM 2550 O O . ALA A 1 319 ? -2.652 5.667 28.234 1.00 40.00 319 ALA A O 1
ATOM 2551 N N . THR A 1 320 ? -2.462 3.854 29.538 1.00 37.66 320 THR A N 1
ATOM 2552 C CA . THR A 1 320 ? -3.528 4.252 30.476 1.00 37.66 320 THR A CA 1
ATOM 2553 C C . THR A 1 320 ? -3.031 5.052 31.682 1.00 37.66 320 THR A C 1
ATOM 2555 O O . THR A 1 320 ? -3.831 5.725 32.329 1.00 37.66 320 THR A O 1
ATOM 2558 N N . ALA A 1 321 ? -1.729 5.023 31.995 1.00 38.16 321 ALA A N 1
ATOM 2559 C CA . ALA A 1 321 ? -1.159 5.745 33.140 1.00 38.16 321 ALA A CA 1
ATOM 2560 C C . ALA A 1 321 ? -1.417 7.270 33.151 1.00 38.16 321 ALA A C 1
ATOM 2562 O O . ALA A 1 321 ? -1.677 7.794 34.232 1.00 38.16 321 ALA A O 1
ATOM 2563 N N . PRO A 1 322 ? -1.409 8.002 32.017 1.00 38.97 322 PRO A N 1
ATOM 2564 C CA . PRO A 1 322 ? -1.702 9.439 32.019 1.00 38.97 322 PRO A CA 1
ATOM 2565 C C . PRO A 1 322 ? -3.200 9.771 32.118 1.00 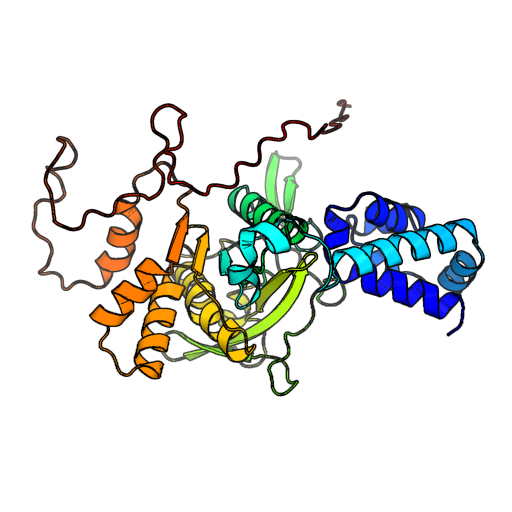38.97 322 PRO A C 1
ATOM 2567 O O . PRO A 1 322 ? -3.553 10.935 32.279 1.00 38.97 322 PRO A O 1
ATOM 2570 N N . MET A 1 323 ? -4.083 8.774 31.977 1.00 38.91 323 MET A N 1
ATOM 2571 C CA . MET A 1 323 ? -5.540 8.954 31.895 1.00 38.91 323 MET A CA 1
ATOM 2572 C C . MET A 1 323 ? -6.272 8.625 33.206 1.00 38.91 323 MET A C 1
ATOM 2574 O O . MET A 1 323 ? -7.493 8.756 33.276 1.00 38.91 323 MET A O 1
ATOM 2578 N N . LEU A 1 324 ? -5.548 8.208 34.249 1.00 33.41 324 LEU A N 1
ATOM 2579 C CA . LEU A 1 324 ? -6.111 7.876 35.557 1.00 33.41 324 LEU A CA 1
ATOM 2580 C C . LEU A 1 324 ? -5.927 9.048 36.542 1.00 33.41 324 LEU A C 1
ATOM 2582 O O . LEU A 1 324 ? -4.833 9.610 36.621 1.00 33.41 324 LEU A O 1
ATOM 2586 N N . PRO A 1 325 ? -6.956 9.427 37.328 1.00 30.09 325 PRO A N 1
ATOM 2587 C CA . PRO A 1 325 ? -6.800 10.415 38.393 1.00 30.09 325 PRO A CA 1
ATOM 2588 C C . PRO A 1 325 ? -5.742 9.957 39.408 1.00 30.09 325 PRO A C 1
ATOM 2590 O O . PRO A 1 325 ? -5.675 8.774 39.742 1.00 30.09 325 PRO A O 1
ATOM 2593 N N . ALA A 1 326 ? -4.975 10.902 39.965 1.00 34.62 326 ALA A N 1
ATOM 2594 C CA . ALA A 1 326 ? -3.836 10.673 40.874 1.00 34.62 326 ALA A CA 1
ATOM 2595 C C . ALA A 1 326 ? -4.131 9.849 42.154 1.00 34.62 326 ALA A C 1
ATOM 2597 O O . ALA A 1 326 ? -3.219 9.533 42.911 1.00 34.62 326 ALA A O 1
ATOM 2598 N N . TRP A 1 327 ? -5.389 9.481 42.396 1.00 32.59 327 TRP A N 1
ATOM 2599 C CA . TRP A 1 327 ? -5.849 8.720 43.558 1.00 32.59 327 TRP A CA 1
ATOM 2600 C C . TRP A 1 327 ? -6.019 7.218 43.256 1.00 32.59 327 TRP A C 1
ATOM 2602 O O . TRP A 1 327 ? -6.292 6.441 44.165 1.00 32.59 327 TRP A O 1
ATOM 2612 N N . VAL A 1 328 ? -5.812 6.787 42.002 1.00 33.28 328 VAL A N 1
ATOM 2613 C CA . VAL A 1 328 ? -5.868 5.374 41.563 1.00 33.28 328 VAL A CA 1
ATOM 2614 C C . VAL A 1 328 ? -4.457 4.784 41.412 1.00 33.28 328 VAL A C 1
ATOM 2616 O O . VAL A 1 328 ? -4.188 3.961 40.543 1.00 33.28 328 VAL A O 1
ATOM 2619 N N . VAL A 1 329 ? -3.523 5.186 42.276 1.00 33.03 329 VAL A N 1
ATOM 2620 C CA . VAL A 1 329 ? -2.242 4.484 42.433 1.00 33.03 329 VAL A CA 1
ATOM 2621 C C . VAL A 1 329 ? -2.283 3.720 43.755 1.00 33.03 329 VAL A C 1
ATOM 2623 O O . VAL A 1 329 ? -1.930 4.282 44.793 1.00 33.03 329 VAL A O 1
ATOM 2626 N N . PRO A 1 330 ? -2.685 2.435 43.782 1.00 29.48 330 PRO A N 1
ATOM 2627 C CA . PRO A 1 330 ? -2.361 1.601 44.920 1.00 29.48 330 PRO A CA 1
ATOM 2628 C C . PRO A 1 330 ? -0.839 1.443 44.952 1.00 29.48 330 PRO A C 1
ATOM 2630 O O . PRO A 1 330 ? -0.211 0.956 44.011 1.00 29.48 330 PRO A O 1
ATOM 2633 N N . THR A 1 331 ? -0.257 1.861 46.065 1.00 30.66 331 THR A N 1
ATOM 2634 C CA . THR A 1 331 ? 1.156 1.883 46.469 1.00 30.66 331 THR A CA 1
ATOM 2635 C C . THR A 1 331 ? 1.841 0.502 46.538 1.00 30.66 331 THR A C 1
ATOM 2637 O O . THR A 1 331 ? 2.691 0.260 47.390 1.00 30.66 331 THR A O 1
ATOM 2640 N N . LYS A 1 332 ? 1.529 -0.435 45.633 1.00 28.16 332 LYS A N 1
ATOM 2641 C CA . LYS A 1 332 ? 2.077 -1.806 45.634 1.00 28.16 332 LYS A CA 1
ATOM 2642 C C . LYS A 1 332 ? 2.515 -2.338 44.262 1.00 28.16 332 LYS A C 1
ATOM 2644 O O . LYS A 1 332 ? 2.489 -3.540 44.040 1.00 28.16 332 LYS A O 1
ATOM 2649 N N . ILE A 1 333 ? 2.993 -1.485 43.354 1.00 35.19 333 ILE A N 1
ATOM 2650 C CA . ILE A 1 333 ? 3.563 -1.959 42.071 1.00 35.19 333 ILE A CA 1
ATOM 2651 C C . ILE A 1 333 ? 5.026 -2.437 42.212 1.00 35.19 333 ILE A C 1
ATOM 2653 O O . ILE A 1 333 ? 5.479 -3.268 41.430 1.00 35.19 333 ILE A O 1
ATOM 2657 N N . ASN A 1 334 ? 5.760 -2.026 43.255 1.00 28.84 334 ASN A N 1
ATOM 2658 C CA . ASN A 1 334 ? 7.187 -2.366 43.378 1.00 28.84 334 ASN A CA 1
ATOM 2659 C C . ASN A 1 334 ? 7.512 -3.704 44.068 1.00 28.84 334 ASN A C 1
ATOM 2661 O O . ASN A 1 334 ? 8.667 -4.117 44.023 1.00 28.84 334 ASN A O 1
ATOM 2665 N N . SER A 1 335 ? 6.557 -4.411 44.687 1.00 26.14 335 SER A N 1
ATOM 2666 C CA . SER A 1 335 ? 6.863 -5.640 45.451 1.00 26.14 335 SER A CA 1
ATOM 2667 C C . SER A 1 335 ? 6.305 -6.943 44.873 1.00 26.14 335 SER A C 1
ATOM 2669 O O . SER A 1 335 ? 6.606 -8.010 45.401 1.00 26.14 335 SER A O 1
ATOM 2671 N N . THR A 1 336 ? 5.563 -6.902 43.763 1.00 29.14 336 THR A N 1
ATOM 2672 C CA . THR A 1 336 ? 5.020 -8.112 43.105 1.00 29.14 336 THR A CA 1
ATOM 2673 C C . THR A 1 336 ? 5.810 -8.531 41.859 1.00 29.14 336 THR A C 1
ATOM 2675 O O . THR A 1 336 ? 5.408 -9.439 41.141 1.00 29.14 336 THR A O 1
ATOM 2678 N N . LEU A 1 337 ? 6.968 -7.909 41.609 1.00 31.30 337 LEU A N 1
ATOM 2679 C CA . LEU A 1 337 ? 7.854 -8.223 40.480 1.00 31.30 337 LEU A CA 1
ATOM 2680 C C . LEU A 1 337 ? 8.793 -9.424 40.722 1.00 31.30 337 LEU A C 1
ATOM 2682 O O . LEU A 1 337 ? 9.597 -9.737 39.849 1.00 31.30 337 LEU A O 1
ATOM 2686 N N . SER A 1 338 ? 8.704 -10.122 41.864 1.00 28.14 338 SER A N 1
ATOM 2687 C CA . SER A 1 338 ? 9.615 -11.239 42.185 1.00 28.14 338 SER A CA 1
ATOM 2688 C C . SER A 1 338 ? 8.964 -12.574 42.546 1.00 28.14 338 SER A C 1
ATOM 2690 O O . SER A 1 338 ? 9.692 -13.543 42.757 1.00 28.14 338 SER A O 1
ATOM 2692 N N . ARG A 1 339 ? 7.631 -12.705 42.589 1.00 25.44 339 ARG A N 1
ATOM 2693 C CA . ARG A 1 339 ? 6.991 -14.012 42.821 1.00 25.44 339 ARG A CA 1
ATOM 2694 C C . ARG A 1 339 ? 5.736 -14.179 41.981 1.00 25.44 339 ARG A C 1
ATOM 2696 O O . ARG A 1 339 ? 4.896 -13.291 41.917 1.00 25.44 339 ARG A O 1
ATOM 2703 N N . GLY A 1 340 ? 5.677 -15.328 41.312 1.00 30.53 340 GLY A N 1
ATOM 2704 C CA . GLY A 1 340 ? 4.612 -15.712 40.402 1.00 30.53 340 GLY A CA 1
ATOM 2705 C C . GLY A 1 340 ? 3.226 -15.759 41.041 1.00 30.53 340 GLY A C 1
ATOM 2706 O O . GLY A 1 340 ? 3.066 -15.752 42.259 1.00 30.53 340 GLY A O 1
ATOM 2707 N N . SER A 1 341 ? 2.244 -15.856 40.145 1.00 38.59 341 SER A N 1
ATOM 2708 C CA . SER A 1 341 ? 0.834 -16.161 40.394 1.00 38.59 341 SER A CA 1
ATOM 2709 C C . SER A 1 341 ? 0.127 -15.271 41.418 1.00 38.59 341 SER A C 1
ATOM 2711 O O . SER A 1 341 ? 0.135 -15.530 42.617 1.00 38.59 341 SER A O 1
ATOM 2713 N N . THR A 1 342 ? -0.627 -14.291 40.926 1.00 26.80 342 THR A N 1
ATOM 2714 C CA . THR A 1 342 ? -1.919 -13.953 41.538 1.00 26.80 342 THR A CA 1
ATOM 2715 C C . THR A 1 342 ? -2.853 -13.384 40.476 1.00 26.80 342 THR A C 1
ATOM 2717 O O . THR A 1 342 ? -2.519 -12.448 39.756 1.00 26.80 342 THR A O 1
ATOM 2720 N N . GLN A 1 343 ? -3.997 -14.051 40.333 1.00 36.12 343 GLN A N 1
ATOM 2721 C CA . GLN A 1 343 ? -5.055 -13.786 39.368 1.00 36.12 343 GLN A CA 1
ATOM 2722 C C . GLN A 1 343 ? -5.736 -12.437 39.644 1.00 36.12 343 GLN A C 1
ATOM 2724 O O . GLN A 1 343 ? -6.242 -12.213 40.740 1.00 36.12 343 GLN A O 1
ATOM 2729 N N . MET A 1 344 ? -5.856 -11.602 38.612 1.00 25.80 344 MET A N 1
ATOM 2730 C CA . MET A 1 344 ? -7.064 -10.802 38.394 1.00 25.80 344 MET A CA 1
ATOM 2731 C C . MET A 1 344 ? -7.794 -11.410 37.194 1.00 25.80 344 MET A C 1
ATOM 2733 O O . MET A 1 344 ? -7.170 -11.732 36.183 1.00 25.80 344 MET A O 1
ATOM 2737 N N . GLY A 1 345 ? -9.093 -11.658 37.358 1.00 27.28 345 GLY A N 1
ATOM 2738 C CA . GLY A 1 345 ? -9.926 -12.545 36.541 1.00 27.28 345 GLY A CA 1
ATOM 2739 C C . GLY A 1 345 ? -10.257 -12.077 35.122 1.00 27.28 345 GLY A C 1
ATOM 2740 O O . GLY A 1 345 ? -11.426 -11.987 34.777 1.00 27.28 345 GLY A O 1
ATOM 2741 N N . PHE A 1 346 ? -9.245 -11.878 34.280 1.00 24.97 346 PHE A N 1
ATOM 2742 C CA . PHE A 1 346 ? -9.377 -11.927 32.824 1.00 24.97 346 PHE A CA 1
ATOM 2743 C C . PHE A 1 346 ? -8.303 -12.865 32.279 1.00 24.97 346 PHE A C 1
ATOM 2745 O O . PHE A 1 346 ? -7.163 -12.472 32.032 1.00 24.97 346 PHE A O 1
ATOM 2752 N N . THR A 1 347 ? -8.642 -14.144 32.118 1.00 23.39 347 THR A N 1
ATOM 2753 C CA . THR A 1 347 ? -7.790 -15.084 31.387 1.00 23.39 347 THR A CA 1
ATOM 2754 C C . THR A 1 347 ? -7.904 -14.798 29.898 1.00 23.39 347 THR A C 1
ATOM 2756 O O . THR A 1 347 ? -8.728 -15.390 29.205 1.00 23.39 347 THR A O 1
ATOM 2759 N N . TRP A 1 348 ? -7.048 -13.916 29.394 1.00 27.92 348 TRP A N 1
ATOM 2760 C CA . TRP A 1 348 ? -6.654 -13.952 27.993 1.00 27.92 348 TRP A CA 1
ATOM 2761 C C . TRP A 1 348 ? -5.848 -15.233 27.798 1.00 27.92 348 TRP A C 1
ATOM 2763 O O . TRP A 1 348 ? -4.668 -15.286 28.142 1.00 27.92 348 TRP A O 1
ATOM 2773 N N . LYS A 1 349 ? -6.491 -16.304 27.322 1.00 21.98 349 LYS A N 1
ATOM 2774 C CA . LYS A 1 349 ? -5.738 -17.434 26.779 1.00 21.98 349 LYS A CA 1
ATOM 2775 C C . LYS A 1 349 ? -5.088 -16.933 25.485 1.00 21.98 349 LYS A C 1
ATOM 2777 O O . LYS A 1 349 ? -5.826 -16.606 24.558 1.00 21.98 349 LYS A O 1
ATOM 2782 N N . PRO A 1 350 ? -3.752 -16.830 25.399 1.00 28.41 350 PRO A N 1
ATOM 2783 C CA . PRO A 1 350 ? -3.110 -16.646 24.107 1.00 28.41 350 PRO A CA 1
ATOM 2784 C C . PRO A 1 350 ? -3.530 -17.820 23.220 1.00 28.41 350 PRO A C 1
ATOM 2786 O O . PRO A 1 350 ? -3.357 -18.974 23.608 1.00 28.41 350 PRO A O 1
ATOM 2789 N N . LEU A 1 351 ? -4.122 -17.530 22.060 1.00 32.38 351 LEU A N 1
ATOM 2790 C CA . LEU A 1 351 ? -4.573 -18.566 21.126 1.00 32.38 351 LEU A CA 1
ATOM 2791 C C . LEU A 1 351 ? -3.407 -19.426 20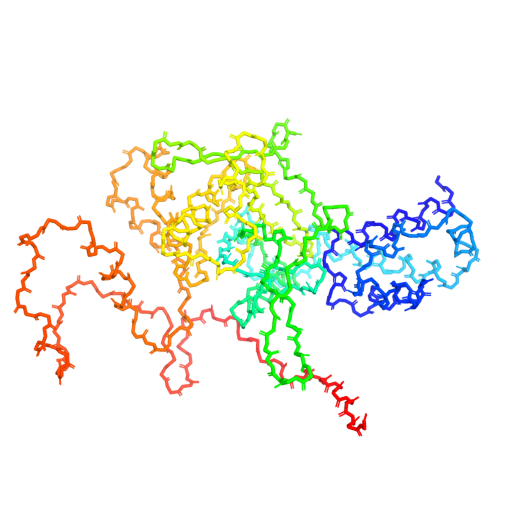.619 1.00 32.38 351 LEU A C 1
ATOM 2793 O O . LEU A 1 351 ? -3.619 -20.590 20.318 1.00 32.38 351 LEU A O 1
ATOM 2797 N N . CYS A 1 352 ? -2.174 -18.904 20.631 1.00 32.62 352 CYS A N 1
ATOM 2798 C CA . CYS A 1 352 ? -0.968 -19.694 20.407 1.00 32.62 352 CYS A CA 1
ATOM 2799 C C . CYS A 1 352 ? 0.154 -19.245 21.357 1.00 32.62 352 CYS A C 1
ATOM 2801 O O . CYS A 1 352 ? 0.667 -18.131 21.269 1.00 32.62 352 CYS A O 1
ATOM 2803 N N . THR A 1 353 ? 0.561 -20.130 22.265 1.00 32.25 353 THR A N 1
ATOM 2804 C CA . THR A 1 353 ? 1.862 -20.056 22.943 1.00 32.25 353 THR A CA 1
ATOM 2805 C C . THR A 1 353 ? 2.765 -21.125 22.361 1.00 32.25 353 THR A C 1
ATOM 2807 O O . THR A 1 353 ? 2.455 -22.307 22.478 1.00 32.25 353 THR A O 1
ATOM 2810 N N . LEU A 1 354 ? 3.901 -20.719 21.795 1.00 29.16 354 LEU A N 1
ATOM 2811 C CA . LEU A 1 354 ? 5.031 -21.617 21.581 1.00 29.16 354 LEU A CA 1
ATOM 2812 C C . LEU A 1 354 ? 5.593 -21.997 22.956 1.00 29.16 354 LEU A C 1
ATOM 2814 O O . LEU A 1 354 ? 6.338 -21.235 23.570 1.00 29.16 354 LEU A O 1
ATOM 2818 N N . ARG A 1 355 ? 5.197 -23.168 23.454 1.00 29.97 355 ARG A N 1
ATOM 2819 C CA . ARG A 1 355 ? 5.941 -23.895 24.485 1.00 29.97 355 ARG A CA 1
ATOM 2820 C C . ARG A 1 355 ? 6.594 -25.084 23.797 1.00 29.97 355 ARG A C 1
ATOM 2822 O O . ARG A 1 355 ? 5.913 -25.861 23.139 1.00 29.97 355 ARG A O 1
ATOM 2829 N N . ASP A 1 356 ? 7.914 -25.169 23.906 1.00 35.00 356 ASP A N 1
ATOM 2830 C CA . ASP A 1 356 ? 8.698 -26.347 23.519 1.00 35.00 356 ASP A CA 1
ATOM 2831 C C . ASP A 1 356 ? 8.570 -26.783 22.045 1.00 35.00 356 ASP A C 1
ATOM 2833 O O . ASP A 1 356 ? 8.712 -27.956 21.716 1.00 35.00 356 ASP A O 1
ATOM 2837 N N . GLY A 1 357 ? 8.329 -25.832 21.134 1.00 32.44 357 GLY A N 1
ATOM 2838 C CA . GLY A 1 357 ? 8.379 -26.083 19.688 1.00 32.44 357 GLY A CA 1
ATOM 2839 C C . GLY A 1 357 ? 7.210 -26.891 19.114 1.00 32.44 357 GLY A C 1
ATOM 2840 O O . GLY A 1 357 ? 7.281 -27.290 17.955 1.00 32.44 357 GLY A O 1
ATOM 2841 N N . VAL A 1 358 ? 6.131 -27.107 19.875 1.00 29.84 358 VAL A N 1
ATOM 2842 C CA . VAL A 1 358 ? 4.926 -27.800 19.393 1.00 29.84 358 VAL A CA 1
ATOM 2843 C C . VAL A 1 358 ? 3.729 -26.853 19.423 1.00 29.84 358 VAL A C 1
ATOM 2845 O O . VAL A 1 358 ? 3.394 -26.270 20.453 1.00 29.84 358 VAL A O 1
ATOM 2848 N N . ILE A 1 359 ? 3.083 -26.694 18.269 1.00 38.81 359 ILE A N 1
ATOM 2849 C CA . ILE A 1 359 ? 1.847 -25.929 18.100 1.00 38.81 359 ILE A CA 1
ATOM 2850 C C . ILE A 1 359 ? 0.664 -26.858 18.412 1.00 38.81 359 ILE A C 1
ATOM 2852 O O . ILE A 1 359 ? 0.591 -27.968 17.887 1.00 38.81 359 ILE A O 1
ATOM 2856 N N . GLY A 1 360 ? -0.248 -26.424 19.288 1.00 33.44 360 GLY A N 1
ATOM 2857 C CA . GLY A 1 360 ? -1.472 -27.169 19.599 1.00 33.44 360 GLY A CA 1
ATOM 2858 C C . GLY A 1 360 ? -2.396 -27.288 18.383 1.00 33.44 360 GLY A C 1
ATOM 2859 O O . GLY A 1 360 ? -2.409 -26.407 17.526 1.00 33.44 360 GLY A O 1
ATOM 2860 N N . SER A 1 361 ? -3.191 -28.358 18.325 1.00 31.47 361 SER A N 1
ATOM 2861 C CA . SER A 1 361 ? -4.072 -28.724 17.200 1.00 31.47 361 SER A CA 1
ATOM 2862 C C . SER A 1 361 ? -5.114 -27.672 16.791 1.00 31.47 361 SER A C 1
ATOM 2864 O O . SER A 1 361 ? -5.705 -27.802 15.725 1.00 31.47 361 SER A O 1
ATOM 2866 N N . ASP A 1 362 ? -5.307 -26.627 17.599 1.00 29.33 362 ASP A N 1
ATOM 2867 C CA . ASP A 1 362 ? -6.309 -25.574 17.390 1.00 29.33 362 ASP A CA 1
ATOM 2868 C C . ASP A 1 362 ? -5.699 -24.259 16.844 1.00 29.33 362 ASP A C 1
ATOM 2870 O O . ASP A 1 362 ? -6.384 -23.243 16.728 1.00 29.33 362 ASP A O 1
ATOM 2874 N N . CYS A 1 363 ? -4.404 -24.253 16.506 1.00 28.27 363 CYS A N 1
ATOM 2875 C CA . CYS A 1 363 ? -3.698 -23.095 15.949 1.00 28.27 363 CYS A CA 1
ATOM 2876 C C . CYS A 1 363 ? -3.662 -23.144 14.411 1.00 28.27 363 CYS A C 1
ATOM 2878 O O . CYS A 1 363 ? -2.887 -23.892 13.818 1.00 28.27 363 CYS A O 1
ATOM 2880 N N . PHE A 1 364 ? -4.409 -22.254 13.753 1.00 27.84 364 PHE A N 1
ATOM 2881 C CA . PHE A 1 364 ? -4.155 -21.893 12.354 1.00 27.84 364 PHE A CA 1
ATOM 2882 C C . PHE A 1 364 ? -3.054 -20.826 12.293 1.00 27.84 364 PHE A C 1
ATOM 2884 O O . PHE A 1 364 ? -3.318 -19.632 12.182 1.00 27.84 364 PHE A O 1
ATOM 2891 N N . ALA A 1 365 ? -1.798 -21.261 12.387 1.00 27.28 365 ALA A N 1
ATOM 2892 C CA . ALA A 1 365 ? -0.649 -20.467 11.968 1.00 27.28 365 ALA A CA 1
ATOM 2893 C C . ALA A 1 365 ? -0.179 -21.010 10.614 1.00 27.28 365 ALA A C 1
ATOM 2895 O O . ALA A 1 365 ? 0.226 -22.168 10.519 1.00 27.28 365 ALA A O 1
ATOM 2896 N N . ILE A 1 366 ? -0.235 -20.191 9.561 1.00 25.45 366 ILE A N 1
ATOM 2897 C CA . ILE A 1 366 ? 0.431 -20.511 8.294 1.00 25.45 366 ILE A CA 1
ATOM 2898 C C . ILE A 1 366 ? 1.935 -20.421 8.567 1.00 25.45 366 ILE A C 1
ATOM 2900 O O . ILE A 1 366 ? 2.525 -19.343 8.579 1.00 25.45 366 ILE A O 1
ATOM 2904 N N . HIS A 1 367 ? 2.542 -21.565 8.867 1.00 23.36 367 HIS A N 1
ATOM 2905 C CA . HIS A 1 367 ? 3.978 -21.695 9.052 1.00 23.36 367 HIS A CA 1
ATOM 2906 C C . HIS A 1 367 ? 4.639 -21.683 7.667 1.00 23.36 367 HIS A C 1
ATOM 2908 O O . HIS A 1 367 ? 4.561 -22.661 6.926 1.00 23.36 367 HIS A O 1
ATOM 2914 N N . ILE A 1 368 ? 5.288 -20.577 7.297 1.00 27.84 368 ILE A N 1
ATOM 2915 C CA . ILE A 1 368 ? 6.162 -20.531 6.120 1.00 27.84 368 ILE A CA 1
ATOM 2916 C C . ILE A 1 368 ? 7.537 -21.024 6.567 1.00 27.84 368 ILE A C 1
ATOM 2918 O O . ILE A 1 368 ? 8.382 -20.258 7.021 1.00 27.84 368 ILE A O 1
ATOM 2922 N N . THR A 1 369 ? 7.760 -22.329 6.470 1.00 26.19 369 THR A N 1
ATOM 2923 C CA . THR A 1 369 ? 9.112 -22.892 6.429 1.00 26.19 369 THR A CA 1
ATOM 2924 C C . THR A 1 369 ? 9.309 -23.521 5.063 1.00 26.19 369 THR A C 1
ATOM 2926 O O . THR A 1 369 ? 9.133 -24.725 4.906 1.00 26.19 369 THR A O 1
ATOM 2929 N N . ASP A 1 370 ? 9.677 -22.707 4.076 1.00 24.55 370 ASP A N 1
ATOM 2930 C CA . ASP A 1 370 ? 10.486 -23.215 2.972 1.00 24.55 370 ASP A CA 1
ATOM 2931 C C . ASP A 1 370 ? 11.830 -22.493 2.998 1.00 24.55 370 ASP A C 1
ATOM 2933 O O . ASP A 1 370 ? 12.036 -21.405 2.457 1.00 24.55 370 ASP A O 1
ATOM 2937 N N . SER A 1 371 ? 12.751 -23.101 3.735 1.00 28.14 371 SER A N 1
ATOM 2938 C CA . SER A 1 371 ? 14.168 -22.783 3.761 1.00 28.14 371 SER A CA 1
ATOM 2939 C C . SER A 1 371 ? 14.819 -23.204 2.441 1.00 28.14 371 SER A C 1
ATOM 2941 O O . SER A 1 371 ? 15.677 -24.081 2.409 1.00 28.14 371 SER A O 1
ATOM 2943 N N . ARG A 1 372 ? 14.424 -22.567 1.334 1.00 23.44 372 ARG A N 1
ATOM 2944 C CA . ARG A 1 372 ? 15.150 -22.586 0.052 1.00 23.44 372 ARG A CA 1
ATOM 2945 C C . ARG A 1 372 ? 15.068 -21.242 -0.664 1.00 23.44 372 ARG A C 1
ATOM 2947 O O . ARG A 1 372 ? 14.831 -21.172 -1.866 1.00 23.44 372 ARG A O 1
ATOM 2954 N N . VAL A 1 373 ? 15.340 -20.159 0.056 1.00 24.92 373 VAL A N 1
ATOM 2955 C CA . VAL A 1 373 ? 15.829 -18.939 -0.593 1.00 24.92 373 VAL A CA 1
ATOM 2956 C C . VAL A 1 373 ? 17.343 -19.083 -0.710 1.00 24.92 373 VAL A C 1
ATOM 2958 O O . VAL A 1 373 ? 18.084 -18.816 0.233 1.00 24.92 373 VAL A O 1
ATOM 2961 N N . ASN A 1 374 ? 17.807 -19.552 -1.870 1.00 22.84 374 ASN A N 1
ATOM 2962 C CA . ASN A 1 374 ? 19.201 -19.388 -2.273 1.00 22.84 374 ASN A CA 1
ATOM 2963 C C . ASN A 1 374 ? 19.459 -17.885 -2.457 1.00 22.84 374 ASN A C 1
ATOM 2965 O O . ASN A 1 374 ? 19.304 -17.343 -3.552 1.00 22.84 374 ASN A O 1
ATOM 2969 N N . CYS A 1 375 ? 19.842 -17.206 -1.377 1.00 24.16 375 CYS A N 1
ATOM 2970 C CA . CYS A 1 375 ? 20.508 -15.917 -1.459 1.00 24.16 375 CYS A CA 1
ATOM 2971 C C . CYS A 1 375 ? 21.887 -16.148 -2.085 1.00 24.16 375 CYS A C 1
ATOM 2973 O O . CYS A 1 375 ? 22.824 -16.572 -1.411 1.00 24.16 375 CYS A O 1
ATOM 2975 N N . LEU A 1 376 ? 22.011 -15.876 -3.384 1.00 24.58 376 LEU A N 1
ATOM 2976 C CA . LEU A 1 376 ? 23.300 -15.644 -4.030 1.00 24.58 376 LEU A CA 1
ATOM 2977 C C . LEU A 1 376 ? 23.869 -14.320 -3.495 1.00 24.58 376 LEU A C 1
ATOM 2979 O O . LEU A 1 376 ? 23.736 -13.275 -4.124 1.00 24.58 376 LEU A O 1
ATOM 2983 N N . ASN A 1 377 ? 24.468 -14.369 -2.305 1.00 25.81 377 ASN A N 1
ATOM 2984 C CA . ASN A 1 377 ? 25.407 -13.357 -1.834 1.00 25.81 377 ASN A CA 1
ATOM 2985 C C . ASN A 1 377 ? 26.777 -13.690 -2.428 1.00 25.81 377 ASN A C 1
ATOM 2987 O O . ASN A 1 377 ? 27.556 -14.421 -1.823 1.00 25.81 377 ASN A O 1
ATOM 2991 N N . ASP A 1 378 ? 27.055 -13.160 -3.615 1.00 25.16 378 ASP A N 1
ATOM 2992 C CA . ASP A 1 378 ? 28.412 -13.093 -4.157 1.00 25.16 378 ASP A CA 1
ATOM 2993 C C . ASP A 1 378 ? 28.891 -11.638 -4.062 1.00 25.16 378 ASP A C 1
ATOM 2995 O O . ASP A 1 378 ? 28.928 -10.881 -5.028 1.00 25.16 378 ASP A O 1
ATOM 2999 N N . THR A 1 379 ? 29.207 -11.221 -2.838 1.00 27.62 379 THR A N 1
ATOM 3000 C CA . THR A 1 379 ? 30.004 -10.025 -2.556 1.00 27.62 379 THR A CA 1
ATOM 3001 C C . THR A 1 379 ? 31.339 -10.495 -2.002 1.00 27.62 379 THR A C 1
ATOM 3003 O O . THR A 1 379 ? 31.555 -10.586 -0.795 1.00 27.62 379 THR A O 1
ATOM 3006 N N . ARG A 1 380 ? 32.254 -10.839 -2.913 1.00 23.20 380 ARG A N 1
ATOM 3007 C CA . ARG A 1 380 ? 33.678 -10.886 -2.583 1.00 23.20 380 ARG A CA 1
ATOM 3008 C C . ARG A 1 380 ? 34.174 -9.455 -2.405 1.00 23.20 380 ARG A C 1
ATOM 3010 O O . ARG A 1 380 ? 34.004 -8.628 -3.294 1.00 23.20 380 ARG A O 1
ATOM 3017 N N . MET A 1 381 ? 34.777 -9.213 -1.244 1.00 28.36 381 MET A N 1
ATOM 3018 C CA . MET A 1 381 ? 35.654 -8.078 -0.972 1.00 28.36 381 MET A CA 1
ATOM 3019 C C . MET A 1 381 ? 36.657 -7.888 -2.117 1.00 28.36 381 MET A C 1
ATOM 3021 O O . MET A 1 381 ? 37.315 -8.864 -2.482 1.00 28.36 381 MET A O 1
ATOM 3025 N N . ILE A 1 382 ? 36.758 -6.658 -2.628 1.00 29.95 382 ILE A N 1
ATOM 3026 C CA . ILE A 1 382 ? 37.970 -5.835 -2.817 1.00 29.95 382 ILE A CA 1
ATOM 3027 C C . ILE A 1 382 ? 37.500 -4.380 -2.831 1.00 29.95 382 ILE A C 1
ATOM 3029 O O . ILE A 1 382 ? 36.493 -4.105 -3.525 1.00 29.95 382 ILE A O 1
#

Foldseek 3Di:
DDLLVVLLVLLQVLLLALQLLPDPLSLVLQCVLPVVQCVVLQNRSLSSSVPQDSVSSVVQSVPPVSSVSSVVVSVVLCLLLPPPNPAQCVPPVVVQLVADAEEFDAAADQGPLQQRDDDDLNPVNNVVLLVCSRRVGAYEYEYARAQFHAFDWDADPVRDTDTHTDGRDPSRDSKDFQAAPVRDRDKDWDDDPPDIQIWTWIWGHHRNYIYIHTARLDPRDDPVSNCLRHYRPDDDPSSQVVRLCCRQLVRLVRCVRRVHGHQAYEYSDDSNVNVLVNQLVVVCVVPVDDSVVSSVVNVVRYHYDDPDPPDPVVPVCVVCVVVDPPVPDDPPPPPPPPDDDDDDPDPPPPQFDPDPNDTDPRDPDPDPPPPPPPPPPPDDDD

Radius of gyration: 23.5 Å; chains: 1; bounding box: 65×52×80 Å

pLDDT: mean 81.45, std 25.2, range [21.98, 98.81]

Secondary structure (DSSP, 8-state):
--HHHHHHHHHHHHHTBGGGGG-HHHHHHHHHH-HHHHHHTTS-HHHHHHT--HHHHHHHHH-HHHHHHHHHHHHHHHHHH-TT---HHHHH-GGGGTS-EEEE-S-B-S-TTS-B--SHHHHHHHHHHHHHHHHT--EEEEEE--TT-S-EEEE-TTS-EEEE--PPPGGGSSEEEPB-TTSSBPEEEEEETTEEEEEEEEEEEETTEEEEEEE--STTS-HHHHTTTTSTT-S-HHHHHHHHHIIIIIHHHHHHHTT---SEEEEESGGGTHHHHHHHHHHHHHH---HHHHHHHHHHTEEEE---SS-THHHHHHHHGGGS-TT---S-SSSSSSS-----S-----S---BTTB--TT--------------------